Protein AF-0000000087669293 (afdb_homodimer)

pLDDT: mean 83.24, std 16.97, range [20.28, 98.62]

Secondary structure (DSSP, 8-state):
-------S--HHHHHHHHHHHHHT-HHHHHHHHTS-HHHHHHHHHHHHHHHTS--EEEETTEEEE-HHHHHHHHHHHHHHHHHHTTSS----S---EEEEEEE-HHHIIIIIHHHHHHHHTTTEEEEEEE--S---GGGS-SEEEEEES-PPTTEEEEE----EE-EEE-HHHHHHHTT--SHHHHTTSPBEE-S--HHHHHHHGGGT------TT-EE-SSHHHHHHHHHTTS-BEE--TTTTHHHHHTTSSEES----EE-SSEEEEEEESSPPPHHHHHHHHHHHHHTT--HHHHHHHHSPP----/-------S--HHHHHHHHHHHHHT-HHHHHHHHTS-HHHHHHHHHHHHHHHTS--EEEETTEEEE-HHHHHHHHHHHHHHHHHHTTSS----S---EEEEEEE-HHHIIIIIHHHHHHHHTTTEEEEEEE--S---GGGS-SEEEEEES-PPTTEEEEE----EE-EEE-HHHHHHHTT--SHHHHTTSPBEE-S--HHHHHHHGGGT------TT-EE-SSHHHHHHHHHTTS-BEE--TTTTHHHHHTTSSEES----EE-SSEEEEEEESSPPPHHHHHHHHHHHHHTT--HHHHHHHHSPP----

InterPro domains:
  IPR000847 LysR, HTH, N-terminal domain [PF00126] (11-69)
  IPR000847 LysR, HTH, N-terminal domain [PR00039] (26-37)
  IPR000847 LysR, HTH, N-terminal domain [PR00039] (37-47)
  IPR000847 LysR, HTH, N-terminal domain [PR00039] (47-58)
  IPR000847 LysR, HTH, N-terminal domain [PS50931] (9-66)
  IPR005119 LysR, substrate-binding [PF03466] (96-290)
  IPR036388 Winged helix-like DNA-binding domain superfamily [G3DSA:1.10.10.10] (10-96)
  IPR036390 Winged helix DNA-binding domain superfamily [SSF46785] (7-117)
  IPR058163 LysR-type transcriptional regulator, proteobacterial-type [PTHR30537] (7-293)

Foldseek 3Di:
DPPPPVVDQPLVLLQLLLQLAVVQALCRSCVVVVHHSVVSVVSQVSRCVVVVHHQWDDDPPGIYGDPVNVVVSVVSVVVVVVVVCVPPDVPPPQDADEAEEEEAPLCCPQPCVVCVCVLSDRRYDYHYDHDADDDPVVPVHFKYKYKFADDDPQKDKDFLDFWWKAKKAFPVVLVVLDLPRAPVSQVVWAEEDEPDCVQVQQVNPVVPDGDDHDPLHDYHNGVVVSLVCRLVGSGMYMDTPPSNVVCPVVRSMHGNDPDIDTDPITMIMMGGLAAGDPNSLSSQLSVSVVSPDDPVVSCVRNDGHPPPD/DPPPPVVDQPLVLLQLLLQLAVVQALCRSCVVVVHHSVVSVVSQVSRCVVVVHHQWDDDPPGIYGDPVNVVVSVVSVVVVVVVVCVPPDVPPPQDADEAEEEEAPLCVVQPCVVCVCVLSDRRYDYHYDHDADDDPVPPVHFKYKYKFADDDPQKDKDFLDFWWKAKKAFPVVLVVLDLPQAPVSQVVWAEEDEPDCVQVQQVNPVVPDGDDHDPLHDYHHGVVVSLVCRLVGSGMYMDTPPSNVVCPVVRSMHGNDPDIDTDPITMIMMGGLAAGDPSSLSSQLSVSVVSPDDPVVSCVNNDGHPPPD

Nearest PDB structures (foldseek):
  3t1b-assembly1_C  TM=5.865E-01  e=5.920E-19  Vibrio cholerae
  3t1b-assembly1_B  TM=5.679E-01  e=1.229E-18  Vibrio cholerae
  5fhk-assembly1_A  TM=7.353E-01  e=2.171E-11  Vibrio vulnificus
  5x0n-assembly2_C  TM=7.498E-01  e=5.413E-11  Vibrio vulnificus
  5x0n-assembly3_E  TM=7.055E-01  e=5.093E-11  Vibrio vulnificus

Organism: NCBI:txid484088

Solvent-accessible surface area (backbone atoms only — not comparable to full-atom values): 33803 Å² total; per-residue (Å²): 130,80,75,78,76,68,86,60,71,65,64,83,21,44,59,48,39,44,38,19,61,73,63,30,15,48,60,56,24,9,64,74,68,73,45,50,44,68,53,36,52,49,30,41,49,49,44,23,59,73,70,71,43,67,36,61,40,85,49,99,84,39,38,44,66,27,76,62,18,49,57,47,41,56,51,43,49,51,50,47,39,61,57,61,52,55,70,64,71,73,62,78,65,78,72,44,42,77,32,34,36,34,27,32,61,31,55,41,67,46,51,42,46,75,44,39,69,72,54,28,56,81,53,36,37,76,44,72,42,76,42,80,66,81,74,64,60,79,74,70,45,53,33,32,44,46,76,42,76,66,92,53,87,78,41,43,72,43,78,53,55,85,32,61,22,27,43,29,20,8,55,70,53,39,61,72,48,59,87,52,50,49,64,72,60,53,64,75,44,31,44,38,34,36,81,58,60,61,56,57,30,62,63,31,38,87,78,72,38,82,71,66,79,52,90,73,36,47,69,34,79,40,55,51,54,36,51,49,38,19,51,54,53,67,23,34,30,66,35,44,47,69,52,39,44,62,45,42,76,72,56,45,26,40,73,52,38,88,63,66,36,73,49,85,55,32,44,25,47,33,30,59,42,61,66,65,55,68,65,45,38,53,41,50,46,46,49,39,46,76,57,67,50,53,69,68,63,44,51,62,68,60,46,63,44,82,64,85,116,132,81,74,78,76,70,85,58,72,66,66,83,22,45,58,48,39,43,40,19,60,73,64,30,16,49,59,56,25,9,62,74,67,72,47,49,45,68,53,37,52,48,31,40,49,49,45,22,59,72,68,70,44,66,36,62,40,84,48,97,84,40,38,42,67,28,75,61,20,48,55,48,42,57,50,43,49,50,51,47,38,61,56,61,51,56,71,64,71,73,63,76,64,80,70,44,42,78,31,33,36,36,27,32,60,30,55,41,66,47,51,42,48,76,43,38,69,72,52,28,57,81,54,37,37,76,43,71,43,76,42,80,68,78,73,65,62,80,76,73,44,54,33,32,43,47,75,41,76,67,90,53,85,77,40,44,72,43,76,53,54,85,32,61,22,28,42,28,21,7,55,73,54,40,60,72,48,57,88,52,49,47,63,71,59,53,62,75,44,30,45,37,33,36,81,58,62,60,55,55,30,59,64,31,38,85,78,72,37,81,71,65,81,50,90,74,35,46,68,34,80,39,55,50,54,36,52,47,38,19,51,53,52,68,22,33,30,67,37,46,46,70,51,38,43,62,46,42,74,71,57,45,26,39,74,51,37,88,63,67,36,74,49,85,56,32,44,23,48,32,30,59,43,63,64,65,56,68,62,44,38,52,40,48,45,47,47,41,44,76,58,67,50,52,69,68,61,44,50,63,68,59,44,64,44,81,64,84,119

Sequence (618 aa):
MVHSSTTLPPLDTLEAFARAARLGSFSAAAEESGITHGAVSRQVSRLERWMGVRLFEREARGVSLTPEGMRFFARAEEALALLGNSGERWSPRRSKSVVRLSVTPSVASLWLFQRLPKLEGLDVHLELVLEHRLADFGEGTDLAIRCGKGPWAGVRGLQLWREKSFPIASPALAIRLGQRSDAQSLLELPILHDSNIEGWRRWLSPEGLDYVPRGQDRRFEDYNIVIDACVQGLGIALARPPLSDAALEAGRLVAVSDRTVDYHVAFHLIRPDEALRAPASEFARRFLAEAGHDEAAIAAFVAPGRGKGMVHSSTTLPPLDTLEAFARAARLGSFSAAAEESGITHGAVSRQVSRLERWMGVRLFEREARGVSLTPEGMRFFARAEEALALLGNSGERWSPRRSKSVVRLSVTPSVASLWLFQRLPKLEGLDVHLELVLEHRLADFGEGTDLAIRCGKGPWAGVRGLQLWREKSFPIASPALAIRLGQRSDAQSLLELPILHDSNIEGWRRWLSPEGLDYVPRGQDRRFEDYNIVIDACVQGLGIALARPPLSDAALEAGRLVAVSDRTVDYHVAFHLIRPDEALRAPASEFARRFLAEAGHDEAAIAAFVAPGRGKG

Radius of gyration: 25.44 Å; Cα contacts (8 Å, |Δi|>4): 1001; chains: 2; bounding box: 62×71×77 Å

Structure (mmCIF, N/CA/C/O backbone):
data_AF-0000000087669293-model_v1
#
loop_
_entity.id
_entity.type
_entity.pdbx_description
1 polymer 'HTH-type transcriptional regulator TtuA'
#
loop_
_atom_site.group_PDB
_atom_site.id
_atom_site.type_symbol
_atom_site.label_atom_id
_atom_site.label_alt_id
_atom_site.label_comp_id
_atom_site.label_asym_id
_atom_site.label_entity_id
_atom_site.label_seq_id
_atom_site.pdbx_PDB_ins_code
_atom_site.Cartn_x
_atom_site.Cartn_y
_atom_site.Cartn_z
_atom_site.occupancy
_atom_site.B_iso_or_equiv
_atom_site.auth_seq_id
_atom_site.auth_comp_id
_atom_site.auth_asym_id
_atom_site.auth_atom_id
_atom_site.pdbx_PDB_model_num
ATOM 1 N N . MET A 1 1 ? -6.777 -5.504 -48.469 1 20.28 1 MET A N 1
ATOM 2 C CA . MET A 1 1 ? -5.523 -5.219 -47.781 1 20.28 1 MET A CA 1
ATOM 3 C C . MET A 1 1 ? -5.652 -5.5 -46.281 1 20.28 1 MET A C 1
ATOM 5 O O . MET A 1 1 ? -6.523 -4.945 -45.625 1 20.28 1 MET A O 1
ATOM 9 N N . VAL A 1 2 ? -5.398 -6.715 -45.781 1 24.52 2 VAL A N 1
ATOM 10 C CA . VAL A 1 2 ? -5.672 -7.293 -44.469 1 24.52 2 VAL A CA 1
ATOM 11 C C . VAL A 1 2 ? -4.941 -6.5 -43.375 1 24.52 2 VAL A C 1
ATOM 13 O O . VAL A 1 2 ? -3.732 -6.266 -43.469 1 24.52 2 VAL A O 1
ATOM 16 N N . HIS A 1 3 ? -5.488 -5.359 -42.938 1 28.92 3 HIS A N 1
ATOM 17 C CA . HIS A 1 3 ? -4.906 -4.598 -41.844 1 28.92 3 HIS A CA 1
ATOM 18 C C . HIS A 1 3 ? -4.332 -5.52 -40.781 1 28.92 3 HIS A C 1
ATOM 20 O O . HIS A 1 3 ? -5.047 -6.359 -40.219 1 28.92 3 HIS A O 1
ATOM 26 N N . SER A 1 4 ? -3.229 -6.129 -41.062 1 29.5 4 SER A N 1
ATOM 27 C CA . SER A 1 4 ? -2.568 -7.047 -40.125 1 29.5 4 SER A CA 1
ATOM 28 C C . SER A 1 4 ? -2.666 -6.551 -38.688 1 29.5 4 SER A C 1
ATOM 30 O O . SER A 1 4 ? -2.189 -5.461 -38.375 1 29.5 4 SER A O 1
ATOM 32 N N . SER A 1 5 ? -3.766 -6.543 -37.969 1 36.84 5 SER A N 1
ATOM 33 C CA . SER A 1 5 ? -4.215 -6.305 -36.594 1 36.84 5 SER A CA 1
ATOM 34 C C . SER A 1 5 ? -3.176 -6.773 -35.594 1 36.84 5 SER A C 1
ATOM 36 O O . SER A 1 5 ? -3.264 -7.891 -35.062 1 36.84 5 SER A O 1
ATOM 38 N N . THR A 1 6 ? -1.897 -6.684 -35.812 1 40.03 6 THR A N 1
ATOM 39 C CA . THR A 1 6 ? -0.83 -7.25 -34.969 1 40.03 6 THR A CA 1
ATOM 40 C C . THR A 1 6 ? -0.945 -6.777 -33.531 1 40.03 6 THR A C 1
ATOM 42 O O . THR A 1 6 ? -0.865 -5.578 -33.25 1 40.03 6 THR A O 1
ATOM 45 N N . THR A 1 7 ? -1.713 -7.41 -32.719 1 51.97 7 THR A N 1
ATOM 46 C CA . THR A 1 7 ? -2.086 -7.305 -31.312 1 51.97 7 THR A CA 1
ATOM 47 C C . THR A 1 7 ? -0.847 -7.191 -30.438 1 51.97 7 THR A C 1
ATOM 49 O O . THR A 1 7 ? -0.945 -6.828 -29.266 1 51.97 7 THR A O 1
ATOM 52 N N . LEU A 1 8 ? 0.207 -7.625 -30.891 1 55.19 8 LEU A N 1
ATOM 53 C CA . LEU A 1 8 ? 1.423 -7.547 -30.094 1 55.19 8 LEU A CA 1
ATOM 54 C C . LEU A 1 8 ? 2.232 -6.305 -30.453 1 55.19 8 LEU A C 1
ATOM 56 O O . LEU A 1 8 ? 2.262 -5.895 -31.609 1 55.19 8 LEU A O 1
ATOM 60 N N . PRO A 1 9 ? 2.713 -5.629 -29.5 1 60.47 9 PRO A N 1
ATOM 61 C CA . PRO A 1 9 ? 3.662 -4.566 -29.844 1 60.47 9 PRO A CA 1
ATOM 62 C C . PRO A 1 9 ? 4.852 -5.078 -30.656 1 60.47 9 PRO A C 1
ATOM 64 O O . PRO A 1 9 ? 5.145 -6.273 -30.641 1 60.47 9 PRO A O 1
ATOM 67 N N . PRO A 1 10 ? 5.289 -4.266 -31.547 1 58.75 10 PRO A N 1
ATOM 68 C CA . PRO A 1 10 ? 6.52 -4.691 -32.219 1 58.75 10 PRO A CA 1
ATOM 69 C C . PRO A 1 10 ? 7.598 -5.145 -31.234 1 58.75 10 PRO A C 1
ATOM 71 O O . PRO A 1 10 ? 8.164 -4.32 -30.516 1 58.75 10 PRO A O 1
ATOM 74 N N . LEU A 1 11 ? 7.766 -6.387 -31.078 1 60.47 11 LEU A N 1
ATOM 75 C CA . LEU A 1 11 ? 8.562 -7.031 -30.047 1 60.47 11 LEU A CA 1
ATOM 76 C C . LEU A 1 11 ? 10.016 -6.562 -30.094 1 60.47 11 LEU A C 1
ATOM 78 O O . LEU A 1 11 ? 10.695 -6.523 -29.078 1 60.47 11 LEU A O 1
ATOM 82 N N . ASP A 1 12 ? 10.43 -6.254 -31.312 1 61.94 12 ASP A N 1
ATOM 83 C CA . ASP A 1 12 ? 11.805 -5.805 -31.516 1 61.94 12 ASP A CA 1
ATOM 84 C C . ASP A 1 12 ? 12.039 -4.445 -30.859 1 61.94 12 ASP A C 1
ATOM 86 O O . ASP A 1 12 ? 13.188 -4.066 -30.609 1 61.94 12 ASP A O 1
ATOM 90 N N . THR A 1 13 ? 10.891 -3.846 -30.547 1 74.88 13 THR A N 1
ATOM 91 C CA . THR A 1 13 ? 11.016 -2.508 -29.969 1 74.88 13 THR A CA 1
ATOM 92 C C . THR A 1 13 ? 11.031 -2.568 -28.453 1 74.88 13 THR A C 1
ATOM 94 O O . THR A 1 13 ? 11.469 -1.623 -27.781 1 74.88 13 THR A O 1
ATOM 97 N N . LEU A 1 14 ? 10.633 -3.695 -27.953 1 74.5 14 LEU A N 1
ATOM 98 C CA . LEU A 1 14 ? 10.414 -3.801 -26.516 1 74.5 14 LEU A CA 1
ATOM 99 C C . LEU A 1 14 ? 11.734 -3.736 -25.766 1 74.5 14 LEU A C 1
ATOM 101 O O . LEU A 1 14 ? 11.828 -3.094 -24.719 1 74.5 14 LEU A O 1
ATOM 105 N N . GLU A 1 15 ? 12.672 -4.406 -26.344 1 75.25 15 GLU A N 1
ATOM 106 C CA . GLU A 1 15 ? 13.984 -4.426 -25.703 1 75.25 15 GLU A CA 1
ATOM 107 C C . GLU A 1 15 ? 14.609 -3.033 -25.688 1 75.25 15 GLU A C 1
ATOM 109 O O . GLU A 1 15 ? 15.156 -2.605 -24.656 1 75.25 15 GLU A O 1
ATOM 114 N N . ALA A 1 16 ? 14.57 -2.377 -26.828 1 79.69 16 ALA A N 1
ATOM 115 C CA . ALA A 1 16 ? 15.133 -1.031 -26.938 1 79.69 16 ALA A CA 1
ATOM 116 C C . ALA A 1 16 ? 14.43 -0.072 -25.984 1 79.69 16 ALA A C 1
ATOM 118 O O . ALA A 1 16 ? 15.086 0.742 -25.312 1 79.69 16 ALA A O 1
ATOM 119 N N . PHE A 1 17 ? 13.148 -0.239 -25.922 1 85.31 17 PHE A N 1
ATOM 120 C CA . PHE A 1 17 ? 12.344 0.57 -25 1 85.31 17 PHE A CA 1
ATOM 121 C C . PHE A 1 17 ? 12.758 0.323 -23.562 1 85.31 17 PHE A C 1
ATOM 123 O O . PHE A 1 17 ? 13.023 1.269 -22.812 1 85.31 17 PHE A O 1
ATOM 130 N N . ALA A 1 18 ? 12.797 -0.911 -23.297 1 80.19 18 ALA A N 1
ATOM 131 C CA . ALA A 1 18 ? 13.102 -1.276 -21.906 1 80.19 18 ALA A CA 1
ATOM 132 C C . ALA A 1 18 ? 14.484 -0.79 -21.5 1 80.19 18 ALA A C 1
ATOM 134 O O . ALA A 1 18 ? 14.68 -0.298 -20.391 1 80.19 18 ALA A O 1
ATOM 135 N N . ARG A 1 19 ? 15.422 -0.894 -22.359 1 79.56 19 ARG A N 1
ATOM 136 C CA . ARG A 1 19 ? 16.781 -0.451 -22.094 1 79.56 19 ARG A CA 1
ATOM 137 C C . ARG A 1 19 ? 16.859 1.066 -21.953 1 79.56 19 ARG A C 1
ATOM 139 O O . ARG A 1 19 ? 17.516 1.586 -21.062 1 79.56 19 ARG A O 1
ATOM 146 N N . ALA A 1 20 ? 16.188 1.721 -22.812 1 85.19 20 ALA A N 1
ATOM 147 C CA . ALA A 1 20 ? 16.156 3.18 -22.75 1 85.19 20 ALA A CA 1
ATOM 148 C C . ALA A 1 20 ? 15.5 3.662 -21.453 1 85.19 20 ALA A C 1
ATOM 150 O O . ALA A 1 20 ? 15.953 4.637 -20.844 1 85.19 20 ALA A O 1
ATOM 151 N N . ALA A 1 21 ? 14.484 2.971 -21.141 1 83.25 21 ALA A N 1
ATOM 152 C CA . ALA A 1 21 ? 13.758 3.309 -19.922 1 83.25 21 ALA A CA 1
ATOM 153 C C . ALA A 1 21 ? 14.641 3.123 -18.688 1 83.25 21 ALA A C 1
ATOM 155 O O . ALA A 1 21 ? 14.656 3.969 -17.797 1 83.25 21 ALA A O 1
ATOM 156 N N . ARG A 1 22 ? 15.344 2.033 -18.734 1 76.88 22 ARG A N 1
ATOM 157 C CA . ARG A 1 22 ? 16.219 1.687 -17.609 1 76.88 22 ARG A CA 1
ATOM 158 C C . ARG A 1 22 ? 17.375 2.674 -17.5 1 76.88 22 ARG A C 1
ATOM 160 O O . ARG A 1 22 ? 17.734 3.09 -16.406 1 76.88 22 ARG A O 1
ATOM 167 N N . LEU A 1 23 ? 17.938 3.057 -18.625 1 76.62 23 LEU A N 1
ATOM 168 C CA . LEU A 1 23 ? 19.156 3.844 -18.672 1 76.62 23 LEU A CA 1
ATOM 169 C C . LEU A 1 23 ? 18.844 5.336 -18.688 1 76.62 23 LEU A C 1
ATOM 171 O O . LEU A 1 23 ? 19.719 6.16 -18.438 1 76.62 23 LEU A O 1
ATOM 175 N N . GLY A 1 24 ? 17.516 5.562 -18.922 1 80.62 24 GLY A N 1
ATOM 176 C CA . GLY A 1 24 ? 17.094 6.953 -19.016 1 80.62 24 GLY A CA 1
ATOM 177 C C . GLY A 1 24 ? 17.75 7.703 -20.156 1 80.62 24 GLY A C 1
ATOM 178 O O . GLY A 1 24 ? 17.906 8.922 -20.094 1 80.62 24 GLY A O 1
ATOM 179 N N . SER A 1 25 ? 18.266 7.02 -21.078 1 85.88 25 SER A N 1
ATOM 180 C CA . SER A 1 25 ? 19 7.609 -22.203 1 85.88 25 SER A CA 1
ATOM 181 C C . SER A 1 25 ? 18.906 6.734 -23.453 1 85.88 25 SER A C 1
ATOM 183 O O . SER A 1 25 ? 19.156 5.527 -23.375 1 85.88 25 SER A O 1
ATOM 185 N N . PHE A 1 26 ? 18.625 7.371 -24.625 1 87.38 26 PHE A N 1
ATOM 186 C CA . PHE A 1 26 ? 18.594 6.641 -25.891 1 87.38 26 PHE A CA 1
ATOM 187 C C . PHE A 1 26 ? 20 6.312 -26.359 1 87.38 26 PHE A C 1
ATOM 189 O O . PHE A 1 26 ? 20.25 5.234 -26.922 1 87.38 26 PHE A O 1
ATOM 196 N N . SER A 1 27 ? 20.875 7.262 -26.016 1 86.75 27 SER A N 1
ATOM 197 C CA . SER A 1 27 ? 22.266 7.027 -26.422 1 86.75 27 SER A CA 1
ATOM 198 C C . SER A 1 27 ? 22.875 5.863 -25.641 1 86.75 27 SER A C 1
ATOM 200 O O . SER A 1 27 ? 23.547 5.008 -26.219 1 86.75 27 SER A O 1
ATOM 202 N N . ALA A 1 28 ? 22.594 5.879 -24.438 1 84.5 28 ALA A N 1
ATOM 203 C CA . ALA A 1 28 ? 23.094 4.793 -23.594 1 84.5 28 ALA A CA 1
ATOM 204 C C . ALA A 1 28 ? 22.469 3.461 -23.984 1 84.5 28 ALA A C 1
ATOM 206 O O . ALA A 1 28 ? 23.141 2.428 -24 1 84.5 28 ALA A O 1
ATOM 207 N N . ALA A 1 29 ? 21.25 3.5 -24.25 1 84.44 29 ALA A N 1
ATOM 208 C CA . ALA A 1 29 ? 20.562 2.297 -24.688 1 84.44 29 ALA A CA 1
ATOM 209 C C . ALA A 1 29 ? 21.141 1.779 -26 1 84.44 29 ALA A C 1
ATOM 211 O O . ALA A 1 29 ? 21.281 0.568 -26.188 1 84.44 29 ALA A O 1
ATOM 212 N N . ALA A 1 30 ? 21.453 2.633 -26.844 1 84.69 30 ALA A N 1
ATOM 213 C CA . ALA A 1 30 ? 22.062 2.281 -28.125 1 84.69 30 ALA A CA 1
ATOM 214 C C . ALA A 1 30 ? 23.406 1.592 -27.922 1 84.69 30 ALA A C 1
ATOM 216 O O . ALA A 1 30 ? 23.672 0.556 -28.531 1 84.69 30 ALA A O 1
ATOM 217 N N . GLU A 1 31 ? 24.125 2.145 -27.078 1 81.69 31 GLU A N 1
ATOM 218 C CA . GLU A 1 31 ? 25.438 1.596 -26.781 1 81.69 31 GLU A CA 1
ATOM 219 C C . GLU A 1 31 ? 25.344 0.186 -26.203 1 81.69 31 GLU A C 1
ATOM 221 O O . GLU A 1 31 ? 26.062 -0.719 -26.625 1 81.69 31 GLU A O 1
ATOM 226 N N . GLU A 1 32 ? 24.406 0.005 -25.359 1 78.5 32 GLU A N 1
ATOM 227 C CA . GLU A 1 32 ? 24.25 -1.288 -24.703 1 78.5 32 GLU A CA 1
ATOM 228 C C . GLU A 1 32 ? 23.656 -2.326 -25.656 1 78.5 32 GLU A C 1
ATOM 230 O O . GLU A 1 32 ? 23.969 -3.516 -25.547 1 78.5 32 GLU A O 1
ATOM 235 N N . SER A 1 33 ? 22.875 -1.879 -26.531 1 71.19 33 SER A N 1
ATOM 236 C CA . SER A 1 33 ? 22.188 -2.789 -27.438 1 71.19 33 SER A CA 1
ATOM 237 C C . SER A 1 33 ? 23.016 -3.043 -28.688 1 71.19 33 SER A C 1
ATOM 239 O O . SER A 1 33 ? 22.641 -3.887 -29.516 1 71.19 33 SER A O 1
ATOM 241 N N . GLY A 1 34 ? 24.047 -2.25 -28.859 1 75.5 34 GLY A N 1
ATOM 242 C CA . GLY A 1 34 ? 24.844 -2.398 -30.062 1 75.5 34 GLY A CA 1
ATOM 243 C C . GLY A 1 34 ? 24.156 -1.873 -31.297 1 75.5 34 GLY A C 1
ATOM 244 O O . GLY A 1 34 ? 24.344 -2.408 -32.406 1 75.5 34 GLY A O 1
ATOM 245 N N . ILE A 1 35 ? 23.266 -1.037 -31.125 1 78.12 35 ILE A N 1
ATOM 246 C CA . ILE A 1 35 ? 22.578 -0.415 -32.25 1 78.12 35 ILE A CA 1
ATOM 247 C C . ILE A 1 35 ? 22.766 1.1 -32.188 1 78.12 35 ILE A C 1
ATOM 249 O O . ILE A 1 35 ? 23.375 1.624 -31.266 1 78.12 35 ILE A O 1
ATOM 253 N N . THR A 1 36 ? 22.469 1.804 -33.25 1 80.69 36 THR A N 1
ATOM 254 C CA . THR A 1 36 ? 22.672 3.248 -33.312 1 80.69 36 THR A CA 1
ATOM 255 C C . THR A 1 36 ? 21.594 3.975 -32.5 1 80.69 36 THR A C 1
ATOM 257 O O . THR A 1 36 ? 20.516 3.432 -32.281 1 80.69 36 THR A O 1
ATOM 260 N N . HIS A 1 37 ? 21.969 5.102 -32.094 1 85.56 37 HIS A N 1
ATOM 261 C CA . HIS A 1 37 ? 21.016 5.98 -31.422 1 85.56 37 HIS A CA 1
ATOM 262 C C . HIS A 1 37 ? 19.766 6.172 -32.281 1 85.56 37 HIS A C 1
ATOM 264 O O . HIS A 1 37 ? 18.641 6.16 -31.766 1 85.56 37 HIS A O 1
ATOM 270 N N . GLY A 1 38 ? 20 6.43 -33.531 1 86.69 38 GLY A N 1
ATOM 271 C CA . GLY A 1 38 ? 18.891 6.574 -34.469 1 86.69 38 GLY A CA 1
ATOM 272 C C . GLY A 1 38 ? 17.953 5.371 -34.469 1 86.69 38 GLY A C 1
ATOM 273 O O . GLY A 1 38 ? 16.734 5.523 -34.531 1 86.69 38 GLY A O 1
ATOM 274 N N . ALA A 1 39 ? 18.531 4.238 -34.406 1 80.12 39 ALA A N 1
ATOM 275 C CA . ALA A 1 39 ? 17.766 3.004 -34.406 1 80.12 39 ALA A CA 1
ATOM 276 C C . ALA A 1 39 ? 16.906 2.902 -33.156 1 80.12 39 ALA A C 1
ATOM 278 O O . ALA A 1 39 ? 15.734 2.529 -33.219 1 80.12 39 ALA A O 1
ATOM 279 N N . VAL A 1 40 ? 17.516 3.174 -32 1 86.44 40 VAL A N 1
ATOM 280 C CA . VAL A 1 40 ? 16.766 3.162 -30.734 1 86.44 40 VAL A CA 1
ATOM 281 C C . VAL A 1 40 ? 15.609 4.156 -30.812 1 86.44 40 VAL A C 1
ATOM 283 O O . VAL A 1 40 ? 14.484 3.836 -30.438 1 86.44 40 VAL A O 1
ATOM 286 N N . SER A 1 41 ? 15.906 5.348 -31.328 1 86.5 41 SER A N 1
ATOM 287 C CA . SER A 1 41 ? 14.898 6.395 -31.453 1 86.5 41 SER A CA 1
ATOM 288 C C . SER A 1 41 ? 13.75 5.953 -32.344 1 86.5 41 SER A C 1
ATOM 290 O O . SER A 1 41 ? 12.578 6.152 -32.031 1 86.5 41 SER A O 1
ATOM 292 N N . ARG A 1 42 ? 14.078 5.332 -33.375 1 83.56 42 ARG A N 1
ATOM 293 C CA . ARG A 1 42 ? 13.07 4.848 -34.344 1 83.56 42 ARG A CA 1
ATOM 294 C C . ARG A 1 42 ? 12.227 3.744 -33.688 1 83.56 42 ARG A C 1
ATOM 296 O O . ARG A 1 42 ? 11.008 3.711 -33.875 1 83.56 42 ARG A O 1
ATOM 303 N N . GLN A 1 43 ? 12.867 2.85 -33.031 1 83.25 43 GLN A N 1
ATOM 304 C CA . GLN A 1 43 ? 12.164 1.751 -32.375 1 83.25 43 GLN A CA 1
ATOM 305 C C . GLN A 1 43 ? 11.188 2.27 -31.312 1 83.25 43 GLN A C 1
ATOM 307 O O . GLN A 1 43 ? 10.047 1.823 -31.25 1 83.25 43 GLN A O 1
ATOM 312 N N . VAL A 1 44 ? 11.672 3.191 -30.531 1 86.81 44 VAL A N 1
ATOM 313 C CA . VAL A 1 44 ? 10.828 3.779 -29.5 1 86.81 44 VAL A CA 1
ATOM 314 C C . VAL A 1 44 ? 9.656 4.52 -30.141 1 86.81 44 VAL A C 1
ATOM 316 O O . VAL A 1 44 ? 8.516 4.402 -29.688 1 86.81 44 VAL A O 1
ATOM 319 N N . SER A 1 45 ? 9.977 5.27 -31.188 1 85.75 45 SER A N 1
ATOM 320 C CA . SER A 1 45 ? 8.938 5.988 -31.922 1 85.75 45 SER A CA 1
ATOM 321 C C . SER A 1 45 ? 7.902 5.027 -32.5 1 85.75 45 SER A C 1
ATOM 323 O O . SER A 1 45 ? 6.703 5.309 -32.469 1 85.75 45 SER A O 1
ATOM 325 N N . ARG A 1 46 ? 8.375 3.971 -33.031 1 79.62 46 ARG A N 1
ATOM 326 C CA . ARG A 1 46 ? 7.488 2.943 -33.562 1 79.62 46 ARG A CA 1
ATOM 327 C C . ARG A 1 46 ? 6.582 2.383 -32.469 1 79.62 46 ARG A C 1
ATOM 329 O O . ARG A 1 46 ? 5.387 2.184 -32.688 1 79.62 46 ARG A O 1
ATOM 336 N N . LEU A 1 47 ? 7.164 2.076 -31.359 1 80.19 47 LEU A N 1
ATOM 337 C CA . LEU A 1 47 ? 6.398 1.562 -30.234 1 80.19 47 LEU A CA 1
ATOM 338 C C . LEU A 1 47 ? 5.363 2.58 -29.766 1 80.19 47 LEU A C 1
ATOM 340 O O . LEU A 1 47 ? 4.215 2.225 -29.5 1 80.19 47 LEU A O 1
ATOM 344 N N . GLU A 1 48 ? 5.777 3.828 -29.625 1 83.94 48 GLU A N 1
ATOM 345 C CA . GLU A 1 48 ? 4.875 4.898 -29.203 1 83.94 48 GLU A CA 1
ATOM 346 C C . GLU A 1 48 ? 3.734 5.078 -30.203 1 83.94 48 GLU A C 1
ATOM 348 O O . GLU A 1 48 ? 2.588 5.293 -29.812 1 83.94 48 GLU A O 1
ATOM 353 N N . ARG A 1 49 ? 4.059 4.977 -31.484 1 76.81 49 ARG A N 1
ATOM 354 C CA . ARG A 1 49 ? 3.039 5.051 -32.531 1 76.81 49 ARG A CA 1
ATOM 355 C C . ARG A 1 49 ? 2.057 3.891 -32.406 1 76.81 49 ARG A C 1
ATOM 357 O O . ARG A 1 49 ? 0.847 4.078 -32.562 1 76.81 49 ARG A O 1
ATOM 364 N N . TRP A 1 50 ? 2.646 2.744 -32.25 1 72.69 50 TRP A N 1
ATOM 365 C CA . TRP A 1 50 ? 1.81 1.562 -32.094 1 72.69 50 TRP A CA 1
ATOM 366 C C . TRP A 1 50 ? 0.891 1.709 -30.875 1 72.69 50 TRP A C 1
ATOM 368 O O . TRP A 1 50 ? -0.285 1.342 -30.938 1 72.69 50 TRP A O 1
ATOM 378 N N . MET A 1 51 ? 1.437 2.232 -29.781 1 72.56 51 MET A N 1
ATOM 379 C CA . MET A 1 51 ? 0.703 2.395 -28.531 1 72.56 51 MET A CA 1
ATOM 380 C C . MET A 1 51 ? -0.234 3.596 -28.609 1 72.56 51 MET A C 1
ATOM 382 O O . MET A 1 51 ? -1.2 3.682 -27.844 1 72.56 51 MET A O 1
ATOM 386 N N . GLY A 1 52 ? 0.062 4.453 -29.5 1 75.06 52 GLY A N 1
ATOM 387 C CA . GLY A 1 52 ? -0.726 5.664 -29.656 1 75.06 52 GLY A CA 1
ATOM 388 C C . GLY A 1 52 ? -0.442 6.699 -28.578 1 75.06 52 GLY A C 1
ATOM 389 O O . GLY A 1 52 ? -1.22 7.641 -28.406 1 75.06 52 GLY A O 1
ATOM 390 N N . VAL A 1 53 ? 0.513 6.418 -27.703 1 78.19 53 VAL A N 1
ATOM 391 C CA . VAL A 1 53 ? 0.896 7.344 -26.641 1 78.19 53 VAL A CA 1
ATOM 392 C C . VAL A 1 53 ? 2.416 7.488 -26.609 1 78.19 53 VAL A C 1
ATOM 394 O O . VAL A 1 53 ? 3.141 6.613 -27.094 1 78.19 53 VAL A O 1
ATOM 397 N N . ARG A 1 54 ? 2.807 8.609 -26.062 1 83.06 54 ARG A N 1
ATOM 398 C CA . ARG A 1 54 ? 4.23 8.773 -25.797 1 83.06 54 ARG A CA 1
ATOM 399 C C . ARG A 1 54 ? 4.645 8.023 -24.531 1 83.06 54 ARG A C 1
ATOM 401 O O . ARG A 1 54 ? 3.916 8.023 -23.531 1 83.06 54 ARG A O 1
ATOM 408 N N . LEU A 1 55 ? 5.766 7.344 -24.688 1 84.25 55 LEU A N 1
ATOM 409 C CA . LEU A 1 55 ? 6.273 6.562 -23.562 1 84.25 55 LEU A CA 1
ATOM 410 C C . LEU A 1 55 ? 7.406 7.297 -22.859 1 84.25 55 LEU A C 1
ATOM 412 O O . LEU A 1 55 ? 7.703 7.012 -21.688 1 84.25 55 LEU A O 1
ATOM 416 N N . PHE A 1 56 ? 8.039 8.188 -23.641 1 86.56 56 PHE A N 1
ATOM 417 C CA . PHE A 1 56 ? 9.148 8.953 -23.078 1 86.56 56 PHE A CA 1
ATOM 418 C C . PHE A 1 56 ? 8.883 10.445 -23.203 1 86.56 56 PHE A C 1
ATOM 420 O O . PHE A 1 56 ? 8.195 10.883 -24.125 1 86.56 56 PHE A O 1
ATOM 427 N N . GLU A 1 57 ? 9.375 11.188 -22.219 1 81.38 57 GLU A N 1
ATOM 428 C CA . GLU A 1 57 ? 9.523 12.633 -22.312 1 81.38 57 GLU A CA 1
ATOM 429 C C . GLU A 1 57 ? 10.992 13.023 -22.453 1 81.38 57 GLU A C 1
ATOM 431 O O . GLU A 1 57 ? 11.859 12.469 -21.781 1 81.38 57 GLU A O 1
ATOM 436 N N . ARG A 1 58 ? 11.227 13.891 -23.516 1 75.19 58 ARG A N 1
ATOM 437 C CA . ARG A 1 58 ? 12.586 14.367 -23.734 1 75.19 58 ARG A CA 1
ATOM 438 C C . ARG A 1 58 ? 12.969 15.445 -22.734 1 75.19 58 ARG A C 1
ATOM 440 O O . ARG A 1 58 ? 12.148 16.312 -22.406 1 75.19 58 ARG A O 1
ATOM 447 N N . GLU A 1 59 ? 14.023 15.18 -22.125 1 69.56 59 GLU A N 1
ATOM 448 C CA . GLU A 1 59 ? 14.617 16.141 -21.203 1 69.56 59 GLU A CA 1
ATOM 449 C C . GLU A 1 59 ? 15.93 16.703 -21.75 1 69.56 59 GLU A C 1
ATOM 451 O O . GLU A 1 59 ? 16.406 16.25 -22.797 1 69.56 59 GLU A O 1
ATOM 456 N N . ALA A 1 60 ? 16.5 17.828 -21.078 1 64.44 60 ALA A N 1
ATOM 457 C CA . ALA A 1 60 ? 17.75 18.422 -21.531 1 64.44 60 ALA A CA 1
ATOM 458 C C . ALA A 1 60 ? 18.859 17.391 -21.594 1 64.44 60 ALA A C 1
ATOM 460 O O . ALA A 1 60 ? 19.672 17.391 -22.516 1 64.44 60 ALA A O 1
ATOM 461 N N . ARG A 1 61 ? 18.906 16.625 -20.594 1 67.38 61 ARG A N 1
ATOM 462 C CA . ARG A 1 61 ? 19.891 15.555 -20.578 1 67.38 61 ARG A CA 1
ATOM 463 C C . ARG A 1 61 ? 19.234 14.188 -20.469 1 67.38 61 ARG A C 1
ATOM 465 O O . ARG A 1 61 ? 18.938 13.734 -19.359 1 67.38 61 ARG A O 1
ATOM 472 N N . GLY A 1 62 ? 18.781 13.617 -21.609 1 78.06 62 GLY A N 1
ATOM 473 C CA . GLY A 1 62 ? 18.281 12.258 -21.656 1 78.06 62 GLY A CA 1
ATOM 474 C C . GLY A 1 62 ? 16.766 12.18 -21.766 1 78.06 62 GLY A C 1
ATOM 475 O O . GLY A 1 62 ? 16.141 13.094 -22.297 1 78.06 62 GLY A O 1
ATOM 476 N N . VAL A 1 63 ? 16.141 10.938 -21.453 1 82.56 63 VAL A N 1
ATOM 477 C CA . VAL A 1 63 ? 14.711 10.727 -21.562 1 82.56 63 VAL A CA 1
ATOM 478 C C . VAL A 1 63 ? 14.164 10.219 -20.234 1 82.56 63 VAL A C 1
ATOM 480 O O . VAL A 1 63 ? 14.891 9.602 -19.438 1 82.56 63 VAL A O 1
ATOM 483 N N . SER A 1 64 ? 12.984 10.633 -19.906 1 81.31 64 SER A N 1
ATOM 484 C CA . SER A 1 64 ? 12.25 10.078 -18.766 1 81.31 64 SER A CA 1
ATOM 485 C C . SER A 1 64 ? 10.922 9.477 -19.219 1 81.31 64 SER A C 1
ATOM 487 O O . SER A 1 64 ? 10.359 9.883 -20.234 1 81.31 64 SER A O 1
ATOM 489 N N . LEU A 1 65 ? 10.508 8.406 -18.453 1 80.5 65 LEU A N 1
ATOM 490 C CA . LEU A 1 65 ? 9.258 7.727 -18.797 1 80.5 65 LEU A CA 1
ATOM 491 C C . LEU A 1 65 ? 8.055 8.594 -18.469 1 80.5 65 LEU A C 1
ATOM 493 O O . LEU A 1 65 ? 8.039 9.273 -17.438 1 80.5 65 LEU A O 1
ATOM 497 N N . THR A 1 66 ? 7.059 8.617 -19.438 1 76.06 66 THR A N 1
ATOM 498 C CA . THR A 1 66 ? 5.723 9.117 -19.125 1 76.06 66 THR A CA 1
ATOM 499 C C . THR A 1 66 ? 5 8.164 -18.172 1 76.06 66 THR A C 1
ATOM 501 O O . THR A 1 66 ? 5.449 7.035 -17.969 1 76.06 66 THR A O 1
ATOM 504 N N . PRO A 1 67 ? 3.924 8.578 -17.562 1 65.12 67 PRO A N 1
ATOM 505 C CA . PRO A 1 67 ? 3.139 7.637 -16.75 1 65.12 67 PRO A CA 1
ATOM 506 C C . PRO A 1 67 ? 2.738 6.387 -17.531 1 65.12 67 PRO A C 1
ATOM 508 O O . PRO A 1 67 ? 2.793 5.273 -17 1 65.12 67 PRO A O 1
ATOM 511 N N . GLU A 1 68 ? 2.385 6.609 -18.734 1 70.31 68 GLU A N 1
ATOM 512 C CA . GLU A 1 68 ? 2.102 5.484 -19.625 1 70.31 68 GLU A CA 1
ATOM 513 C C . GLU A 1 68 ? 3.354 4.648 -19.875 1 70.31 68 GLU A C 1
ATOM 515 O O . GLU A 1 68 ? 3.285 3.418 -19.922 1 70.31 68 GLU A O 1
ATOM 520 N N . GLY A 1 69 ? 4.422 5.352 -20 1 78.12 69 GLY A N 1
ATOM 521 C CA . GLY A 1 69 ? 5.695 4.672 -20.188 1 78.12 69 GLY A CA 1
ATOM 522 C C . GLY A 1 69 ? 6.098 3.82 -19 1 78.12 69 GLY A C 1
ATOM 523 O O . GLY A 1 69 ? 6.59 2.703 -19.172 1 78.12 69 GLY A O 1
ATOM 524 N N . MET A 1 70 ? 5.828 4.305 -17.922 1 73.62 70 MET A N 1
ATOM 525 C CA . MET A 1 70 ? 6.156 3.568 -16.703 1 73.62 70 MET A CA 1
ATOM 526 C C . MET A 1 70 ? 5.324 2.297 -16.594 1 73.62 70 MET A C 1
ATOM 528 O O . MET A 1 70 ? 5.848 1.232 -16.266 1 73.62 70 MET A O 1
ATOM 532 N N . ARG A 1 71 ? 4.082 2.422 -16.859 1 66.75 71 ARG A N 1
ATOM 533 C CA . ARG A 1 71 ? 3.197 1.261 -16.844 1 66.75 71 ARG A CA 1
ATOM 534 C C . ARG A 1 71 ? 3.613 0.236 -17.891 1 66.75 71 ARG A C 1
ATOM 536 O O . ARG A 1 71 ? 3.658 -0.964 -17.609 1 66.75 71 ARG A O 1
ATOM 543 N N . PHE A 1 72 ? 3.92 0.756 -19.062 1 72.81 72 PHE A N 1
ATOM 544 C CA . PHE A 1 72 ? 4.324 -0.138 -20.141 1 72.81 72 PHE A CA 1
ATOM 545 C C . PHE A 1 72 ? 5.684 -0.763 -19.844 1 72.81 72 PHE A C 1
ATOM 547 O O . PHE A 1 72 ? 5.926 -1.922 -20.188 1 72.81 72 PHE A O 1
ATOM 554 N N . PHE A 1 73 ? 6.543 0.009 -19.266 1 77.12 73 PHE A N 1
ATOM 555 C CA . PHE A 1 73 ? 7.863 -0.503 -18.922 1 77.12 73 PHE A CA 1
ATOM 556 C C . PHE A 1 73 ? 7.758 -1.679 -17.969 1 77.12 73 PHE A C 1
ATOM 558 O O . PHE A 1 73 ? 8.422 -2.703 -18.156 1 77.12 73 PHE A O 1
ATOM 565 N N . ALA A 1 74 ? 6.938 -1.562 -17.016 1 65.75 74 ALA A N 1
ATOM 566 C CA . ALA A 1 74 ? 6.738 -2.662 -16.078 1 65.75 74 ALA A CA 1
ATOM 567 C C . ALA A 1 74 ? 6.258 -3.918 -16.812 1 65.75 74 ALA A C 1
ATOM 569 O O . ALA A 1 74 ? 6.766 -5.016 -16.562 1 65.75 74 ALA A O 1
ATOM 570 N N . ARG A 1 75 ? 5.395 -3.695 -17.688 1 65 75 ARG A N 1
ATOM 571 C CA . ARG A 1 75 ? 4.852 -4.809 -18.453 1 65 75 ARG A CA 1
ATOM 572 C C . ARG A 1 75 ? 5.895 -5.371 -19.422 1 65 75 ARG A C 1
ATOM 574 O O . ARG A 1 75 ? 6.004 -6.586 -19.578 1 65 75 ARG A O 1
ATOM 581 N N . ALA A 1 76 ? 6.586 -4.473 -20.031 1 69.19 76 ALA A N 1
ATOM 582 C CA . ALA A 1 76 ? 7.609 -4.883 -20.984 1 69.19 76 ALA A CA 1
ATOM 583 C C . ALA A 1 76 ? 8.727 -5.664 -20.297 1 69.19 76 ALA A C 1
ATOM 585 O O . ALA A 1 76 ? 9.188 -6.684 -20.812 1 69.19 76 ALA A O 1
ATOM 586 N N . GLU A 1 77 ? 9.055 -5.164 -19.234 1 66.88 77 GLU A N 1
ATOM 587 C CA . GLU A 1 77 ? 10.094 -5.859 -18.484 1 66.88 77 GLU A CA 1
ATOM 588 C C . GLU A 1 77 ? 9.641 -7.258 -18.078 1 66.88 77 GLU A C 1
ATOM 590 O O . GLU A 1 77 ? 10.406 -8.219 -18.172 1 66.88 77 GLU A O 1
ATOM 595 N N . GLU A 1 78 ? 8.477 -7.336 -17.672 1 59.34 78 GLU A N 1
ATOM 596 C CA . GLU A 1 78 ? 7.91 -8.641 -17.328 1 59.34 78 GLU A CA 1
ATOM 597 C C . GLU A 1 78 ? 7.891 -9.57 -18.531 1 59.34 78 GLU A C 1
ATOM 599 O O . GLU A 1 78 ? 8.258 -10.742 -18.422 1 59.34 78 GLU A O 1
ATOM 604 N N . ALA A 1 79 ? 7.461 -9.047 -19.594 1 58.97 79 ALA A N 1
ATOM 605 C CA . ALA A 1 79 ? 7.387 -9.836 -20.828 1 58.97 79 ALA A CA 1
ATOM 606 C C . ALA A 1 79 ? 8.773 -10.273 -21.281 1 58.97 79 ALA A C 1
ATOM 608 O O . ALA A 1 79 ? 8.969 -11.43 -21.656 1 58.97 79 ALA A O 1
ATOM 609 N N . LEU A 1 80 ? 9.656 -9.383 -21.219 1 60.34 80 LEU A N 1
ATOM 610 C CA . LEU A 1 80 ? 11.016 -9.688 -21.656 1 60.34 80 LEU A CA 1
ATOM 611 C C . LEU A 1 80 ? 11.68 -10.68 -20.719 1 60.34 80 LEU A C 1
ATOM 613 O O . LEU A 1 80 ? 12.43 -11.555 -21.156 1 60.34 80 LEU A O 1
ATOM 617 N N . ALA A 1 81 ? 11.367 -10.477 -19.516 1 56.34 81 ALA A N 1
ATOM 618 C CA . ALA A 1 81 ? 11.875 -11.43 -18.531 1 56.34 81 ALA A CA 1
ATOM 619 C C . ALA A 1 81 ? 11.328 -12.828 -18.797 1 56.34 81 ALA A C 1
ATOM 621 O O . ALA A 1 81 ? 12.055 -13.82 -18.672 1 56.34 81 ALA A O 1
ATOM 622 N N . LEU A 1 82 ? 10.086 -12.812 -19.125 1 49.16 82 LEU A N 1
ATOM 623 C CA . LEU A 1 82 ? 9.453 -14.086 -19.453 1 49.16 82 LEU A CA 1
ATOM 624 C C . LEU A 1 82 ? 10.094 -14.711 -20.688 1 49.16 82 LEU A C 1
ATOM 626 O O . LEU A 1 82 ? 10.258 -15.93 -20.75 1 49.16 82 LEU A O 1
ATOM 630 N N . LEU A 1 83 ? 10.43 -13.891 -21.625 1 47.97 83 LEU A N 1
ATOM 631 C CA . LEU A 1 83 ? 11.023 -14.367 -22.859 1 47.97 83 LEU A CA 1
ATOM 632 C C . LEU A 1 83 ? 12.492 -14.727 -22.656 1 47.97 83 LEU A C 1
ATOM 634 O O . LEU A 1 83 ? 13.016 -15.609 -23.344 1 47.97 83 LEU A O 1
ATOM 638 N N . GLY A 1 84 ? 13.18 -13.945 -21.984 1 45.66 84 GLY A N 1
ATOM 639 C CA . GLY A 1 84 ? 14.586 -14.234 -21.75 1 45.66 84 GLY A CA 1
ATOM 640 C C . GLY A 1 84 ? 14.812 -15.523 -20.984 1 45.66 84 GLY A C 1
ATOM 641 O O . GLY A 1 84 ? 15.859 -16.156 -21.125 1 45.66 84 GLY A O 1
ATOM 642 N N . ASN A 1 85 ? 13.992 -15.703 -19.953 1 38.06 85 ASN A N 1
ATOM 643 C CA . ASN A 1 85 ? 14.164 -16.969 -19.266 1 38.06 85 ASN A CA 1
ATOM 644 C C . ASN A 1 85 ? 14.008 -18.156 -20.219 1 38.06 85 ASN A C 1
ATOM 646 O O . ASN A 1 85 ? 13.82 -19.297 -19.781 1 38.06 85 ASN A O 1
ATOM 650 N N . SER A 1 86 ? 13.938 -17.953 -21.422 1 33.38 86 SER A N 1
ATOM 651 C CA . SER A 1 86 ? 13.82 -19.109 -22.297 1 33.38 86 SER A CA 1
ATOM 652 C C . SER A 1 86 ? 15.055 -20 -22.203 1 33.38 86 SER A C 1
ATOM 654 O O . SER A 1 86 ? 15.008 -21.172 -22.578 1 33.38 86 SER A O 1
ATOM 656 N N . GLY A 1 87 ? 16.219 -19.578 -22.234 1 33.81 87 GLY A N 1
ATOM 657 C CA . GLY A 1 87 ? 17.219 -20.625 -22.203 1 33.81 87 GLY A CA 1
ATOM 658 C C . GLY A 1 87 ? 17.156 -21.469 -20.938 1 33.81 87 GLY A C 1
ATOM 659 O O . GLY A 1 87 ? 17.953 -22.391 -20.766 1 33.81 87 GLY A O 1
ATOM 660 N N . GLU A 1 88 ? 17.219 -20.875 -19.781 1 33.41 88 GLU A N 1
ATOM 661 C CA . GLU A 1 88 ? 17.156 -21.891 -18.75 1 33.41 88 GLU A CA 1
ATOM 662 C C . GLU A 1 88 ? 16 -22.859 -18.984 1 33.41 88 GLU A C 1
ATOM 664 O O . GLU A 1 88 ? 14.883 -22.438 -19.266 1 33.41 88 GLU A O 1
ATOM 669 N N . ARG A 1 89 ? 16.297 -24.047 -19.531 1 33.34 89 ARG A N 1
ATOM 670 C CA . ARG A 1 89 ? 15.648 -25.344 -19.547 1 33.34 89 ARG A CA 1
ATOM 671 C C . ARG A 1 89 ? 14.578 -25.438 -18.469 1 33.34 89 ARG A C 1
ATOM 673 O O . ARG A 1 89 ? 14.828 -25.078 -17.312 1 33.34 89 ARG A O 1
ATOM 680 N N . TRP A 1 90 ? 13.312 -25.359 -18.828 1 32.88 90 TRP A N 1
ATOM 681 C CA . TRP A 1 90 ? 12.125 -25.891 -18.172 1 32.88 90 TRP A CA 1
ATOM 682 C C . TRP A 1 90 ? 12.469 -27.125 -17.328 1 32.88 90 TRP A C 1
ATOM 684 O O . TRP A 1 90 ? 12.758 -28.188 -17.875 1 32.88 90 TRP A O 1
ATOM 694 N N . SER A 1 91 ? 13.477 -27.203 -16.703 1 33.53 91 SER A N 1
ATOM 695 C CA . SER A 1 91 ? 13.32 -28.438 -15.93 1 33.53 91 SER A CA 1
ATOM 696 C C . SER A 1 91 ? 11.852 -28.75 -15.695 1 33.53 91 SER A C 1
ATOM 698 O O . SER A 1 91 ? 11.055 -27.859 -15.375 1 33.53 91 SER A O 1
ATOM 700 N N . PRO A 1 92 ? 11.367 -29.859 -16.203 1 36.72 92 PRO A N 1
ATOM 701 C CA . PRO A 1 92 ? 10.023 -30.406 -16.016 1 36.72 92 PRO A CA 1
ATOM 702 C C . PRO A 1 92 ? 9.492 -30.188 -14.602 1 36.72 92 PRO A C 1
ATOM 704 O O . PRO A 1 92 ? 8.656 -30.984 -14.133 1 36.72 92 PRO A O 1
ATOM 707 N N . ARG A 1 93 ? 10.133 -29.578 -13.672 1 42.75 93 ARG A N 1
ATOM 708 C CA . ARG A 1 93 ? 9.281 -29.625 -12.492 1 42.75 93 ARG A CA 1
ATOM 709 C C . ARG A 1 93 ? 7.855 -29.219 -12.828 1 42.75 93 ARG A C 1
ATOM 711 O O . ARG A 1 93 ? 7.633 -28.375 -13.703 1 42.75 93 ARG A O 1
ATOM 718 N N . ARG A 1 94 ? 6.82 -30.016 -12.516 1 48.75 94 ARG A N 1
ATOM 719 C CA . ARG A 1 94 ? 5.371 -29.891 -12.672 1 48.75 94 ARG A CA 1
ATOM 720 C C . ARG A 1 94 ? 4.941 -28.422 -12.602 1 48.75 94 ARG A C 1
ATOM 722 O O . ARG A 1 94 ? 5 -27.812 -11.539 1 48.75 94 ARG A O 1
ATOM 729 N N . SER A 1 95 ? 5.102 -27.5 -13.68 1 63.16 95 SER A N 1
ATOM 730 C CA . SER A 1 95 ? 4.863 -26.094 -13.945 1 63.16 95 SER A CA 1
ATOM 731 C C . SER A 1 95 ? 3.479 -25.656 -13.469 1 63.16 95 SER A C 1
ATOM 733 O O . SER A 1 95 ? 2.477 -26.297 -13.805 1 63.16 95 SER A O 1
ATOM 735 N N . LYS A 1 96 ? 3.41 -25.188 -12.305 1 79.62 96 LYS A N 1
ATOM 736 C CA . LYS A 1 96 ? 2.139 -24.656 -11.836 1 79.62 96 LYS A CA 1
ATOM 737 C C . LYS A 1 96 ? 1.454 -23.828 -12.922 1 79.62 96 LYS A C 1
ATOM 739 O O . LYS A 1 96 ? 2.123 -23.188 -13.742 1 79.62 96 LYS A O 1
ATOM 744 N N . SER A 1 97 ? 0.178 -24.141 -13.125 1 88.44 97 SER A N 1
ATOM 745 C CA . SER A 1 97 ? -0.617 -23.297 -14 1 88.44 97 SER A CA 1
ATOM 746 C C . SER A 1 97 ? -0.773 -21.891 -13.422 1 88.44 97 SER A C 1
ATOM 748 O O . SER A 1 97 ? -1.025 -21.734 -12.227 1 88.44 97 SER A O 1
ATOM 750 N N . VAL A 1 98 ? -0.602 -20.953 -14.289 1 89.25 98 VAL A N 1
ATOM 751 C CA . VAL A 1 98 ? -0.637 -19.562 -13.828 1 89.25 98 VAL A CA 1
ATOM 752 C C . VAL A 1 98 ? -2.078 -19.062 -13.828 1 89.25 98 VAL A C 1
ATOM 754 O O . VAL A 1 98 ? -2.814 -19.266 -14.797 1 89.25 98 VAL A O 1
ATOM 757 N N . VAL A 1 99 ? -2.527 -18.5 -12.75 1 92.69 99 VAL A N 1
ATOM 758 C CA . VAL A 1 99 ? -3.791 -17.781 -12.609 1 92.69 99 VAL A CA 1
ATOM 759 C C . VAL A 1 99 ? -3.521 -16.312 -12.297 1 92.69 99 VAL A C 1
ATOM 761 O O . VAL A 1 99 ? -2.768 -15.992 -11.375 1 92.69 99 VAL A O 1
ATOM 764 N N . ARG A 1 100 ? -4.125 -15.414 -13.07 1 92.19 100 ARG A N 1
ATOM 765 C CA . ARG A 1 100 ? -3.936 -13.984 -12.867 1 92.19 100 ARG A CA 1
ATOM 766 C C . ARG A 1 100 ? -5.098 -13.383 -12.078 1 92.19 100 ARG A C 1
ATOM 768 O O . ARG A 1 100 ? -6.254 -13.492 -12.492 1 92.19 100 ARG A O 1
ATOM 775 N N . LEU A 1 101 ? -4.77 -12.75 -10.945 1 93.94 101 LEU A N 1
ATOM 776 C CA . LEU A 1 101 ? -5.758 -12.141 -10.062 1 93.94 101 LEU A CA 1
ATOM 777 C C . LEU A 1 101 ? -5.484 -10.648 -9.891 1 93.94 101 LEU A C 1
ATOM 779 O O . LEU A 1 101 ? -4.406 -10.258 -9.438 1 93.94 101 LEU A O 1
ATOM 783 N N . SER A 1 102 ? -6.41 -9.852 -10.328 1 92.75 102 SER A N 1
ATOM 784 C CA . SER A 1 102 ? -6.398 -8.43 -9.992 1 92.75 102 SER A CA 1
ATOM 785 C C . SER A 1 102 ? -7.059 -8.172 -8.641 1 92.75 102 SER A C 1
ATOM 787 O O . SER A 1 102 ? -8.219 -8.531 -8.43 1 92.75 102 SER A O 1
ATOM 789 N N . VAL A 1 103 ? -6.293 -7.566 -7.719 1 93.69 103 VAL A N 1
ATOM 790 C CA . VAL A 1 103 ? -6.801 -7.449 -6.355 1 93.69 103 VAL A CA 1
ATOM 791 C C . VAL A 1 103 ? -6.312 -6.141 -5.734 1 93.69 103 VAL A C 1
ATOM 793 O O . VAL A 1 103 ? -5.281 -5.602 -6.141 1 93.69 103 VAL A O 1
ATOM 796 N N . THR A 1 104 ? -7.086 -5.637 -4.828 1 91.25 104 THR A N 1
ATOM 797 C CA . THR A 1 104 ? -6.66 -4.449 -4.102 1 91.25 104 THR A CA 1
ATOM 798 C C . THR A 1 104 ? -5.496 -4.773 -3.172 1 91.25 104 THR A C 1
ATOM 800 O O . THR A 1 104 ? -5.426 -5.867 -2.611 1 91.25 104 THR A O 1
ATOM 803 N N . PRO A 1 105 ? -4.621 -3.768 -2.861 1 93.19 105 PRO A N 1
ATOM 804 C CA . PRO A 1 105 ? -3.504 -4 -1.939 1 93.19 105 PRO A CA 1
ATOM 805 C C . PRO A 1 105 ? -3.967 -4.445 -0.554 1 93.19 105 PRO A C 1
ATOM 807 O O . PRO A 1 105 ? -3.326 -5.297 0.07 1 93.19 105 PRO A O 1
ATOM 810 N N . SER A 1 106 ? -5.039 -3.953 -0.117 1 94.81 106 SER A N 1
ATOM 811 C CA . SER A 1 106 ? -5.535 -4.262 1.22 1 94.81 106 SER A CA 1
ATOM 812 C C . SER A 1 106 ? -5.926 -5.73 1.34 1 94.81 106 SER A C 1
ATOM 814 O O . SER A 1 106 ? -5.52 -6.41 2.285 1 94.81 106 SER A O 1
ATOM 816 N N . VAL A 1 107 ? -6.672 -6.23 0.366 1 96.25 107 VAL A N 1
ATOM 817 C CA . VAL A 1 107 ? -7.082 -7.629 0.418 1 96.25 107 VAL A CA 1
ATOM 818 C C . VAL A 1 107 ? -5.859 -8.531 0.266 1 96.25 107 VAL A C 1
ATOM 820 O O . VAL A 1 107 ? -5.754 -9.562 0.939 1 96.25 107 VAL A O 1
ATOM 823 N N . ALA A 1 108 ? -4.941 -8.141 -0.57 1 96.88 108 ALA A N 1
ATOM 824 C CA . ALA A 1 108 ? -3.723 -8.922 -0.767 1 96.88 108 ALA A CA 1
ATOM 825 C C . ALA A 1 108 ? -2.92 -9.016 0.527 1 96.88 108 ALA A C 1
ATOM 827 O O . ALA A 1 108 ? -2.686 -10.117 1.038 1 96.88 108 ALA A O 1
ATOM 828 N N . SER A 1 109 ? -2.643 -7.906 1.101 1 96.88 109 SER A N 1
ATOM 829 C CA . SER A 1 109 ? -1.729 -7.816 2.234 1 96.88 109 SER A CA 1
ATOM 830 C C . SER A 1 109 ? -2.383 -8.328 3.514 1 96.88 109 SER A C 1
ATOM 832 O O . SER A 1 109 ? -1.729 -8.977 4.336 1 96.88 109 SER A O 1
ATOM 834 N N . LEU A 1 110 ? -3.637 -8.078 3.689 1 97.56 110 LEU A N 1
ATOM 835 C CA . LEU A 1 110 ? -4.242 -8.273 5.004 1 97.56 110 LEU A CA 1
ATOM 836 C C . LEU A 1 110 ? -4.98 -9.609 5.07 1 97.56 110 LEU A C 1
ATOM 838 O O . LEU A 1 110 ? -5.32 -10.078 6.156 1 97.56 110 LEU A O 1
ATOM 842 N N . TRP A 1 111 ? -5.207 -10.234 3.896 1 97.62 111 TRP A N 1
ATOM 843 C CA . TRP A 1 111 ? -6.004 -11.453 3.947 1 97.62 111 TRP A CA 1
ATOM 844 C C . TRP A 1 111 ? -5.395 -12.539 3.066 1 97.62 111 TRP A C 1
ATOM 846 O O . TRP A 1 111 ? -5.23 -13.68 3.5 1 97.62 111 TRP A O 1
ATOM 856 N N . LEU A 1 112 ? -4.984 -12.234 1.875 1 97.81 112 LEU A N 1
ATOM 857 C CA . LEU A 1 112 ? -4.621 -13.203 0.852 1 97.81 112 LEU A CA 1
ATOM 858 C C . LEU A 1 112 ? -3.238 -13.789 1.12 1 97.81 112 LEU A C 1
ATOM 860 O O . LEU A 1 112 ? -3.035 -15 1.004 1 97.81 112 LEU A O 1
ATOM 864 N N . PHE A 1 113 ? -2.264 -13 1.504 1 97.75 113 PHE A N 1
ATOM 865 C CA . PHE A 1 113 ? -0.877 -13.438 1.62 1 97.75 113 PHE A CA 1
ATOM 866 C C . PHE A 1 113 ? -0.756 -14.594 2.611 1 97.75 113 PHE A C 1
ATOM 868 O O . PHE A 1 113 ? -0.093 -15.594 2.33 1 97.75 113 PHE A O 1
ATOM 875 N N . GLN A 1 114 ? -1.43 -14.484 3.693 1 96 114 GLN A N 1
ATOM 876 C CA . GLN A 1 114 ? -1.35 -15.516 4.727 1 96 114 GLN A CA 1
ATOM 877 C C . GLN A 1 114 ? -1.93 -16.844 4.227 1 96 114 GLN A C 1
ATOM 879 O O . GLN A 1 114 ? -1.571 -17.906 4.727 1 96 114 GLN A O 1
ATOM 884 N N . ARG A 1 115 ? -2.744 -16.828 3.252 1 97.06 115 ARG A N 1
ATOM 885 C CA . ARG A 1 115 ? -3.482 -18 2.787 1 97.06 115 ARG A CA 1
ATOM 886 C C . ARG A 1 115 ? -2.941 -18.5 1.447 1 97.06 115 ARG A C 1
ATOM 888 O O . ARG A 1 115 ? -3.352 -19.547 0.956 1 97.06 115 ARG A O 1
ATOM 895 N N . LEU A 1 116 ? -2.02 -17.781 0.896 1 96.25 116 LEU A N 1
ATOM 896 C CA . LEU A 1 116 ? -1.58 -18 -0.48 1 96.25 116 LEU A CA 1
ATOM 897 C C . LEU A 1 116 ? -0.973 -19.375 -0.651 1 96.25 116 LEU A C 1
ATOM 899 O O . LEU A 1 116 ? -1.26 -20.078 -1.631 1 96.25 116 LEU A O 1
ATOM 903 N N . PRO A 1 117 ? -0.107 -19.844 0.279 1 92.62 117 PRO A N 1
ATOM 904 C CA . PRO A 1 117 ? 0.448 -21.188 0.096 1 92.62 117 PRO A CA 1
ATOM 905 C C . PRO A 1 117 ? -0.632 -22.266 -0.018 1 92.62 117 PRO A C 1
ATOM 907 O O . PRO A 1 117 ? -0.541 -23.141 -0.874 1 92.62 117 PRO A O 1
ATOM 910 N N . LYS A 1 118 ? -1.618 -22.156 0.797 1 94.12 118 LYS A N 1
ATOM 911 C CA . LYS A 1 118 ? -2.729 -23.109 0.762 1 94.12 118 LYS A CA 1
ATOM 912 C C . LYS A 1 118 ? -3.533 -22.953 -0.526 1 94.12 118 LYS A C 1
ATOM 914 O O . LYS A 1 118 ? -3.916 -23.953 -1.141 1 94.12 118 LYS A O 1
ATOM 919 N N . LEU A 1 119 ? -3.762 -21.781 -0.939 1 96.62 119 LEU A N 1
ATOM 920 C CA . LEU A 1 119 ? -4.602 -21.516 -2.1 1 96.62 119 LEU A CA 1
ATOM 921 C C . LEU A 1 119 ? -3.893 -21.906 -3.391 1 96.62 119 LEU A C 1
ATOM 923 O O . LEU A 1 119 ? -4.539 -22.344 -4.348 1 96.62 119 LEU A O 1
ATOM 927 N N . GLU A 1 120 ? -2.629 -21.688 -3.527 1 94.12 120 GLU A N 1
ATOM 928 C CA . GLU A 1 120 ? -1.871 -22.062 -4.715 1 94.12 120 GLU A CA 1
ATOM 929 C C . GLU A 1 120 ? -1.702 -23.578 -4.801 1 94.12 120 GLU A C 1
ATOM 931 O O . GLU A 1 120 ? -1.798 -24.156 -5.883 1 94.12 120 GLU A O 1
ATOM 936 N N . GLY A 1 121 ? -1.446 -24.188 -3.635 1 88.62 121 GLY A N 1
ATOM 937 C CA . GLY A 1 121 ? -1.169 -25.609 -3.637 1 88.62 121 GLY A CA 1
ATOM 938 C C . GLY A 1 121 ? 0.003 -26 -4.523 1 88.62 121 GLY A C 1
ATOM 939 O O . GLY A 1 121 ? 1.013 -25.281 -4.562 1 88.62 121 GLY A O 1
ATOM 940 N N . LEU A 1 122 ? -0.11 -27.172 -5.156 1 84.81 122 LEU A N 1
ATOM 941 C CA . LEU A 1 122 ? 1.003 -27.672 -5.949 1 84.81 122 LEU A CA 1
ATOM 942 C C . LEU A 1 122 ? 0.775 -27.422 -7.434 1 84.81 122 LEU A C 1
ATOM 944 O O . LEU A 1 122 ? 1.672 -27.641 -8.25 1 84.81 122 LEU A O 1
ATOM 948 N N . ASP A 1 123 ? -0.336 -26.844 -7.781 1 89.25 123 ASP A N 1
ATOM 949 C CA . ASP A 1 123 ? -0.699 -26.891 -9.195 1 89.25 123 ASP A CA 1
ATOM 950 C C . ASP A 1 123 ? -0.932 -25.484 -9.742 1 89.25 123 ASP A C 1
ATOM 952 O O . ASP A 1 123 ? -0.974 -25.281 -10.953 1 89.25 123 ASP A O 1
ATOM 956 N N . VAL A 1 124 ? -1.067 -24.5 -8.82 1 92.19 124 VAL A N 1
ATOM 957 C CA . VAL A 1 124 ? -1.394 -23.156 -9.289 1 92.19 124 VAL A CA 1
ATOM 958 C C . VAL A 1 124 ? -0.323 -22.172 -8.82 1 92.19 124 VAL A C 1
ATOM 960 O O . VAL A 1 124 ? 0.166 -22.266 -7.695 1 92.19 124 VAL A O 1
ATOM 963 N N . HIS A 1 125 ? 0.048 -21.328 -9.664 1 91.06 125 HIS A N 1
ATOM 964 C CA . HIS A 1 125 ? 0.811 -20.141 -9.305 1 91.06 125 HIS A CA 1
ATOM 965 C C . HIS A 1 125 ? -0.001 -18.859 -9.547 1 91.06 125 HIS A C 1
ATOM 967 O O . HIS A 1 125 ? -0.453 -18.609 -10.664 1 91.06 125 HIS A O 1
ATOM 973 N N . LEU A 1 126 ? -0.186 -18.125 -8.523 1 93.56 126 LEU A N 1
ATOM 974 C CA . LEU A 1 126 ? -1.004 -16.922 -8.609 1 93.56 126 LEU A CA 1
ATOM 975 C C . LEU A 1 126 ? -0.155 -15.711 -8.992 1 93.56 126 LEU A C 1
ATOM 977 O O . LEU A 1 126 ? 0.798 -15.367 -8.289 1 93.56 126 LEU A O 1
ATOM 981 N N . GLU A 1 127 ? -0.437 -15.148 -10.125 1 90.31 127 GLU A N 1
ATOM 982 C CA . GLU A 1 127 ? 0.108 -13.852 -10.492 1 90.31 127 GLU A CA 1
ATOM 983 C C . GLU A 1 127 ? -0.803 -12.719 -10.031 1 90.31 127 GLU A C 1
ATOM 985 O O . GLU A 1 127 ? -1.947 -12.609 -10.477 1 90.31 127 GLU A O 1
ATOM 990 N N . LEU A 1 128 ? -0.273 -11.844 -9.227 1 91.88 128 LEU A N 1
ATOM 991 C CA . LEU A 1 128 ? -1.077 -10.805 -8.594 1 91.88 128 LEU A CA 1
ATOM 992 C C . LEU A 1 128 ? -0.855 -9.461 -9.281 1 91.88 128 LEU A C 1
ATOM 994 O O . LEU A 1 128 ? 0.288 -9.047 -9.492 1 91.88 128 LEU A O 1
ATOM 998 N N . VAL A 1 129 ? -1.937 -8.836 -9.586 1 87.69 129 VAL A N 1
ATOM 999 C CA . VAL A 1 129 ? -1.937 -7.441 -10.023 1 87.69 129 VAL A CA 1
ATOM 1000 C C . VAL A 1 129 ? -2.641 -6.574 -8.977 1 87.69 129 VAL A C 1
ATOM 1002 O O . VAL A 1 129 ? -3.861 -6.656 -8.812 1 87.69 129 VAL A O 1
ATOM 1005 N N . LEU A 1 130 ? -1.845 -5.781 -8.305 1 88.75 130 LEU A N 1
ATOM 1006 C CA . LEU A 1 130 ? -2.412 -4.957 -7.242 1 88.75 130 LEU A CA 1
ATOM 1007 C C . LEU A 1 130 ? -2.891 -3.615 -7.797 1 88.75 130 LEU A C 1
ATOM 1009 O O . LEU A 1 130 ? -2.078 -2.781 -8.203 1 88.75 130 LEU A O 1
ATOM 1013 N N . GLU A 1 131 ? -4.184 -3.449 -7.762 1 81.69 131 GLU A N 1
ATOM 1014 C CA . GLU A 1 131 ? -4.789 -2.236 -8.305 1 81.69 131 GLU A CA 1
ATOM 1015 C C . GLU A 1 131 ? -6.215 -2.055 -7.793 1 81.69 131 GLU A C 1
ATOM 1017 O O . GLU A 1 131 ? -6.801 -2.98 -7.227 1 81.69 131 GLU A O 1
ATOM 1022 N N . HIS A 1 132 ? -6.68 -0.795 -7.918 1 69.75 132 HIS A N 1
ATOM 1023 C CA . HIS A 1 132 ? -8.031 -0.47 -7.469 1 69.75 132 HIS A CA 1
ATOM 1024 C C . HIS A 1 132 ? -9.016 -0.484 -8.633 1 69.75 132 HIS A C 1
ATOM 1026 O O . HIS A 1 132 ? -10.219 -0.647 -8.422 1 69.75 132 HIS A O 1
ATOM 1032 N N . ARG A 1 133 ? -8.508 -0.244 -9.781 1 60.22 133 ARG A N 1
ATOM 1033 C CA . ARG A 1 133 ? -9.398 -0.035 -10.922 1 60.22 133 ARG A CA 1
ATOM 1034 C C . ARG A 1 133 ? -10.164 -1.312 -11.258 1 60.22 133 ARG A C 1
ATOM 1036 O O . ARG A 1 133 ? -9.688 -2.416 -10.984 1 60.22 133 ARG A O 1
ATOM 1043 N N . LEU A 1 134 ? -11.484 -0.997 -11.539 1 55.53 134 LEU A N 1
ATOM 1044 C CA . LEU A 1 134 ? -12.258 -2.131 -12.031 1 55.53 134 LEU A CA 1
ATOM 1045 C C . LEU A 1 134 ? -11.531 -2.834 -13.172 1 55.53 134 LEU A C 1
ATOM 1047 O O . LEU A 1 134 ? -11.086 -2.189 -14.117 1 55.53 134 LEU A O 1
ATOM 1051 N N . ALA A 1 135 ? -11.039 -3.91 -12.898 1 51.62 135 ALA A N 1
ATOM 1052 C CA . ALA A 1 135 ? -10.336 -4.715 -13.891 1 51.62 135 ALA A CA 1
ATOM 1053 C C . ALA A 1 135 ? -11.094 -4.746 -15.211 1 51.62 135 ALA A C 1
ATOM 1055 O O . ALA A 1 135 ? -12.312 -4.93 -15.227 1 51.62 135 ALA A O 1
ATOM 1056 N N . ASP A 1 136 ? -10.578 -3.973 -16.172 1 54.75 136 ASP A N 1
ATOM 1057 C CA . ASP A 1 136 ? -11.023 -4.375 -17.516 1 54.75 136 ASP A CA 1
ATOM 1058 C C . ASP A 1 136 ? -10.57 -5.801 -17.828 1 54.75 136 ASP A C 1
ATOM 1060 O O . ASP A 1 136 ? -9.375 -6.086 -17.859 1 54.75 136 ASP A O 1
ATOM 1064 N N . PHE A 1 137 ? -11.391 -6.824 -17.469 1 61 137 PHE A N 1
ATOM 1065 C CA . PHE A 1 137 ? -11.031 -8.203 -17.766 1 61 137 PHE A CA 1
ATOM 1066 C C . PHE A 1 137 ? -10.445 -8.32 -19.172 1 61 137 PHE A C 1
ATOM 1068 O O . PHE A 1 137 ? -10.008 -9.398 -19.578 1 61 137 PHE A O 1
ATOM 1075 N N . GLY A 1 138 ? -10.312 -7.223 -19.812 1 55.22 138 GLY A N 1
ATOM 1076 C CA . GLY A 1 138 ? -9.805 -7.332 -21.172 1 55.22 138 GLY A CA 1
ATOM 1077 C C . GLY A 1 138 ? -8.312 -7.602 -21.234 1 55.22 138 GLY A C 1
ATOM 1078 O O . GLY A 1 138 ? -7.809 -8.148 -22.203 1 55.22 138 GLY A O 1
ATOM 1079 N N . GLU A 1 139 ? -7.723 -7.504 -20.188 1 58.25 139 GLU A N 1
ATOM 1080 C CA . GLU A 1 139 ? -6.273 -7.555 -20.359 1 58.25 139 GLU A CA 1
ATOM 1081 C C . GLU A 1 139 ? -5.684 -8.805 -19.703 1 58.25 139 GLU A C 1
ATOM 1083 O O . GLU A 1 139 ? -4.59 -8.758 -19.141 1 58.25 139 GLU A O 1
ATOM 1088 N N . GLY A 1 140 ? -6.359 -10 -19.781 1 75.75 140 GLY A N 1
ATOM 1089 C CA . GLY A 1 140 ? -5.75 -11.25 -19.359 1 75.75 140 GLY A CA 1
ATOM 1090 C C . GLY A 1 140 ? -5.977 -11.562 -17.891 1 75.75 140 GLY A C 1
ATOM 1091 O O . GLY A 1 140 ? -5.34 -12.461 -17.328 1 75.75 140 GLY A O 1
ATOM 1092 N N . THR A 1 141 ? -6.742 -10.883 -17.266 1 86.81 141 THR A N 1
ATOM 1093 C CA . THR A 1 141 ? -7.102 -11.156 -15.883 1 86.81 141 THR A CA 1
ATOM 1094 C C . THR A 1 141 ? -8.164 -12.258 -15.812 1 86.81 141 THR A C 1
ATOM 1096 O O . THR A 1 141 ? -9.172 -12.195 -16.516 1 86.81 141 THR A O 1
ATOM 1099 N N . ASP A 1 142 ? -7.801 -13.305 -15 1 90.94 142 ASP A N 1
ATOM 1100 C CA . ASP A 1 142 ? -8.742 -14.406 -14.852 1 90.94 142 ASP A CA 1
ATOM 1101 C C . ASP A 1 142 ? -9.836 -14.062 -13.836 1 90.94 142 ASP A C 1
ATOM 1103 O O . ASP A 1 142 ? -11.016 -14.336 -14.07 1 90.94 142 ASP A O 1
ATOM 1107 N N . LEU A 1 143 ? -9.398 -13.562 -12.742 1 94.5 143 LEU A N 1
ATOM 1108 C CA . LEU A 1 143 ? -10.258 -13.211 -11.609 1 94.5 143 LEU A CA 1
ATOM 1109 C C . LEU A 1 143 ? -9.891 -11.844 -11.062 1 94.5 143 LEU A C 1
ATOM 1111 O O . LEU A 1 143 ? -8.766 -11.375 -11.242 1 94.5 143 LEU A O 1
ATOM 1115 N N . ALA A 1 144 ? -10.852 -11.242 -10.422 1 93.5 144 ALA A N 1
ATOM 1116 C CA . ALA A 1 144 ? -10.586 -9.961 -9.773 1 93.5 144 ALA A CA 1
ATOM 1117 C C . ALA A 1 144 ? -11.32 -9.852 -8.445 1 93.5 144 ALA A C 1
ATOM 1119 O O . ALA A 1 144 ? -12.375 -10.469 -8.258 1 93.5 144 ALA A O 1
ATOM 1120 N N . ILE A 1 145 ? -10.742 -9.188 -7.531 1 94.38 145 ILE A N 1
ATOM 1121 C CA . ILE A 1 145 ? -11.422 -8.789 -6.301 1 94.38 145 ILE A CA 1
ATOM 1122 C C . ILE A 1 145 ? -11.625 -7.277 -6.289 1 94.38 145 ILE A C 1
ATOM 1124 O O . ILE A 1 145 ? -10.664 -6.516 -6.41 1 94.38 145 ILE A O 1
ATOM 1128 N N . ARG A 1 146 ? -12.898 -6.906 -6.109 1 87.19 146 ARG A N 1
ATOM 1129 C CA . ARG A 1 146 ? -13.258 -5.492 -6.141 1 87.19 146 ARG A CA 1
ATOM 1130 C C . ARG A 1 146 ? -14.195 -5.141 -4.988 1 87.19 146 ARG A C 1
ATOM 1132 O O . ARG A 1 146 ? -14.961 -5.984 -4.527 1 87.19 146 ARG A O 1
ATOM 1139 N N . CYS A 1 147 ? -14.078 -3.889 -4.645 1 87.31 147 CYS A N 1
ATOM 1140 C CA . CYS A 1 147 ? -14.953 -3.369 -3.605 1 87.31 147 CYS A CA 1
ATOM 1141 C C . CYS A 1 147 ? -16.062 -2.52 -4.207 1 87.31 147 CYS A C 1
ATOM 1143 O O . CYS A 1 147 ? -15.805 -1.619 -5.008 1 87.31 147 CYS A O 1
ATOM 1145 N N . GLY A 1 148 ? -17.281 -2.824 -3.902 1 84.44 148 GLY A N 1
ATOM 1146 C CA . GLY A 1 148 ? -18.406 -2.068 -4.41 1 84.44 148 GLY A CA 1
ATOM 1147 C C . GLY A 1 148 ? -19.75 -2.725 -4.113 1 84.44 148 GLY A C 1
ATOM 1148 O O . GLY A 1 148 ? -19.828 -3.641 -3.293 1 84.44 148 GLY A O 1
ATOM 1149 N N . LYS A 1 149 ? -20.828 -2.232 -4.648 1 80.88 149 LYS A N 1
ATOM 1150 C CA . LYS A 1 149 ? -22.188 -2.732 -4.426 1 80.88 149 LYS A CA 1
ATOM 1151 C C . LYS A 1 149 ? -22.562 -3.779 -5.473 1 80.88 149 LYS A C 1
ATOM 1153 O O . LYS A 1 149 ? -23.375 -4.672 -5.203 1 80.88 149 LYS A O 1
ATOM 1158 N N . GLY A 1 150 ? -21.781 -3.881 -6.559 1 73.31 150 GLY A N 1
ATOM 1159 C CA . GLY A 1 150 ? -22.172 -4.773 -7.637 1 73.31 150 GLY A CA 1
ATOM 1160 C C . GLY A 1 150 ? -23.656 -4.707 -7.949 1 73.31 150 GLY A C 1
ATOM 1161 O O . GLY A 1 150 ? -24.359 -3.844 -7.434 1 73.31 150 GLY A O 1
ATOM 1162 N N . PRO A 1 151 ? -24.422 -5.66 -8.766 1 75.5 151 PRO A N 1
ATOM 1163 C CA . PRO A 1 151 ? -23.641 -6.375 -9.781 1 75.5 151 PRO A CA 1
ATOM 1164 C C . PRO A 1 151 ? -23.094 -5.453 -10.867 1 75.5 151 PRO A C 1
ATOM 1166 O O . PRO A 1 151 ? -23.594 -4.34 -11.047 1 75.5 151 PRO A O 1
ATOM 1169 N N . TRP A 1 152 ? -22.031 -5.891 -11.438 1 77.06 152 TRP A N 1
ATOM 1170 C CA . TRP A 1 152 ? -21.422 -5.168 -12.555 1 77.06 152 TRP A CA 1
ATOM 1171 C C . TRP A 1 152 ? -21.75 -5.848 -13.875 1 77.06 152 TRP A C 1
ATOM 1173 O O . TRP A 1 152 ? -21.844 -7.074 -13.953 1 77.06 152 TRP A O 1
ATOM 1183 N N . ALA A 1 153 ? -21.891 -5.074 -14.82 1 76.62 153 ALA A N 1
ATOM 1184 C CA . ALA A 1 153 ? -22.234 -5.605 -16.141 1 76.62 153 ALA A CA 1
ATOM 1185 C C . ALA A 1 153 ? -21.078 -6.395 -16.719 1 76.62 153 ALA A C 1
ATOM 1187 O O . ALA A 1 153 ? -19.906 -5.984 -16.609 1 76.62 153 ALA A O 1
ATOM 1188 N N . GLY A 1 154 ? -21.453 -7.504 -17.328 1 76.69 154 GLY A N 1
ATOM 1189 C CA . GLY A 1 154 ? -20.469 -8.25 -18.109 1 76.69 154 GLY A CA 1
ATOM 1190 C C . GLY A 1 154 ? -19.609 -9.164 -17.25 1 76.69 154 GLY A C 1
ATOM 1191 O O . GLY A 1 154 ? -18.688 -9.812 -17.75 1 76.69 154 GLY A O 1
ATOM 1192 N N . VAL A 1 155 ? -19.906 -9.062 -15.969 1 84 155 VAL A N 1
ATOM 1193 C CA . VAL A 1 155 ? -19.109 -9.922 -15.102 1 84 155 VAL A CA 1
ATOM 1194 C C . VAL A 1 155 ? -20.016 -10.641 -14.109 1 84 155 VAL A C 1
ATOM 1196 O O . VAL A 1 155 ? -21.125 -10.188 -13.828 1 84 155 VAL A O 1
ATOM 1199 N N . ARG A 1 156 ? -19.547 -11.781 -13.727 1 90.5 156 ARG A N 1
ATOM 1200 C CA . ARG A 1 156 ? -20.156 -12.5 -12.609 1 90.5 156 ARG A CA 1
ATOM 1201 C C . ARG A 1 156 ? -19.406 -12.234 -11.312 1 90.5 156 ARG A C 1
ATOM 1203 O O . ARG A 1 156 ? -18.172 -12.312 -11.266 1 90.5 156 ARG A O 1
ATOM 1210 N N . GLY A 1 157 ? -20.188 -11.938 -10.297 1 93.06 157 GLY A N 1
ATOM 1211 C CA . GLY A 1 157 ? -19.578 -11.609 -9.008 1 93.06 157 GLY A CA 1
ATOM 1212 C C . GLY A 1 157 ? -20.203 -12.367 -7.852 1 93.06 157 GLY A C 1
ATOM 1213 O O . GLY A 1 157 ? -21.375 -12.742 -7.906 1 93.06 157 GLY A O 1
ATOM 1214 N N . LEU A 1 158 ? -19.422 -12.625 -6.859 1 95.69 158 LEU A N 1
ATOM 1215 C CA . LEU A 1 158 ? -19.859 -13.188 -5.59 1 95.69 158 LEU A CA 1
ATOM 1216 C C . LEU A 1 158 ? -19.297 -12.398 -4.414 1 95.69 158 LEU A C 1
ATOM 1218 O O . LEU A 1 158 ? -18.078 -12.211 -4.312 1 95.69 158 LEU A O 1
ATOM 1222 N N . GLN A 1 159 ? -20.203 -11.898 -3.607 1 96 159 GLN A N 1
ATOM 1223 C CA . GLN A 1 159 ? -19.797 -11.156 -2.424 1 96 159 GLN A CA 1
ATOM 1224 C C . GLN A 1 159 ? -19 -12.031 -1.472 1 96 159 GLN A C 1
ATOM 1226 O O . GLN A 1 159 ? -19.406 -13.156 -1.159 1 96 159 GLN A O 1
ATOM 1231 N N . LEU A 1 160 ? -17.859 -11.539 -1.001 1 96.81 160 LEU A N 1
ATOM 1232 C CA . LEU A 1 160 ? -16.953 -12.359 -0.213 1 96.81 160 LEU A CA 1
ATOM 1233 C C . LEU A 1 160 ? -17.344 -12.352 1.26 1 96.81 160 LEU A C 1
ATOM 1235 O O . LEU A 1 160 ? -17.422 -13.406 1.895 1 96.81 160 LEU A O 1
ATOM 1239 N N . TRP A 1 161 ? -17.547 -11.156 1.816 1 95.25 161 TRP A N 1
ATOM 1240 C CA . TRP A 1 161 ? -17.797 -11.055 3.25 1 95.25 161 TRP A CA 1
ATOM 1241 C C . TRP A 1 161 ? -18.906 -10.047 3.533 1 95.25 161 TRP A C 1
ATOM 1243 O O . TRP A 1 161 ? -19.094 -9.102 2.768 1 95.25 161 TRP A O 1
ATOM 1253 N N . ARG A 1 162 ? -19.656 -10.336 4.523 1 92.75 162 ARG A N 1
ATOM 1254 C CA . ARG A 1 162 ? -20.5 -9.336 5.172 1 92.75 162 ARG A CA 1
ATOM 1255 C C . ARG A 1 162 ? -19.766 -8.68 6.336 1 92.75 162 ARG A C 1
ATOM 1257 O O . ARG A 1 162 ? -19.625 -9.273 7.406 1 92.75 162 ARG A O 1
ATOM 1264 N N . GLU A 1 163 ? -19.344 -7.504 6.043 1 94 163 GLU A N 1
ATOM 1265 C CA . GLU A 1 163 ? -18.469 -6.832 7 1 94 163 GLU A CA 1
ATOM 1266 C C . GLU A 1 163 ? -19.281 -6.125 8.086 1 94 163 GLU A C 1
ATOM 1268 O O . GLU A 1 163 ? -20.156 -5.312 7.781 1 94 163 GLU A O 1
ATOM 1273 N N . LYS A 1 164 ? -19.031 -6.492 9.336 1 95.75 164 LYS A N 1
ATOM 1274 C CA . LYS A 1 164 ? -19.516 -5.762 10.5 1 95.75 164 LYS A CA 1
ATOM 1275 C C . LYS A 1 164 ? -18.422 -4.887 11.102 1 95.75 164 LYS A C 1
ATOM 1277 O O . LYS A 1 164 ? -17.516 -5.383 11.781 1 95.75 164 LYS A O 1
ATOM 1282 N N . SER A 1 165 ? -18.609 -3.605 10.891 1 96.56 165 SER A N 1
ATOM 1283 C CA . SER A 1 165 ? -17.547 -2.664 11.211 1 96.56 165 SER A CA 1
ATOM 1284 C C . SER A 1 165 ? -17.734 -2.061 12.602 1 96.56 165 SER A C 1
ATOM 1286 O O . SER A 1 165 ? -18.859 -1.836 13.031 1 96.56 165 SER A O 1
ATOM 1288 N N . PHE A 1 166 ? -16.656 -1.788 13.312 1 97.5 166 PHE A N 1
ATOM 1289 C CA . PHE A 1 166 ? -16.625 -1.149 14.625 1 97.5 166 PHE A CA 1
ATOM 1290 C C . PHE A 1 166 ? -15.328 -0.384 14.82 1 97.5 166 PHE A C 1
ATOM 1292 O O . PHE A 1 166 ? -14.32 -0.692 14.188 1 97.5 166 PHE A O 1
ATOM 1299 N N . PRO A 1 167 ? -15.352 0.638 15.656 1 98.06 167 PRO A N 1
ATOM 1300 C CA . PRO A 1 167 ? -14.148 1.448 15.852 1 98.06 167 PRO A CA 1
ATOM 1301 C C . PRO A 1 167 ? -13.023 0.677 16.531 1 98.06 167 PRO A C 1
ATOM 1303 O O . PRO A 1 167 ? -13.273 -0.081 17.484 1 98.06 167 PRO A O 1
ATOM 1306 N N . ILE A 1 168 ? -11.789 0.865 16 1 98.62 168 ILE A N 1
ATOM 1307 C CA . ILE A 1 168 ? -10.586 0.242 16.547 1 98.62 168 ILE A CA 1
ATOM 1308 C C . ILE A 1 168 ? -9.516 1.304 16.766 1 98.62 168 ILE A C 1
ATOM 1310 O O . ILE A 1 168 ? -9.531 2.357 16.125 1 98.62 168 ILE A O 1
ATOM 1314 N N . ALA A 1 169 ? -8.648 1.024 17.641 1 98.62 169 ALA A N 1
ATOM 1315 C CA . ALA A 1 169 ? -7.531 1.901 17.969 1 98.62 169 ALA A CA 1
ATOM 1316 C C . ALA A 1 169 ? -6.32 1.095 18.438 1 98.62 169 ALA A C 1
ATOM 1318 O O . ALA A 1 169 ? -6.434 -0.1 18.719 1 98.62 169 ALA A O 1
ATOM 1319 N N . SER A 1 170 ? -5.133 1.753 18.359 1 98.38 170 SER A N 1
ATOM 1320 C CA . SER A 1 170 ? -3.979 1.165 19.031 1 98.38 170 SER A CA 1
ATOM 1321 C C . SER A 1 170 ? -4.23 1.003 20.531 1 98.38 170 SER A C 1
ATOM 1323 O O . SER A 1 170 ? -5.051 1.722 21.109 1 98.38 170 SER A O 1
ATOM 1325 N N . PRO A 1 171 ? -3.545 0.076 21.219 1 97.94 171 PRO A N 1
ATOM 1326 C CA . PRO A 1 171 ? -3.713 -0.095 22.656 1 97.94 171 PRO A CA 1
ATOM 1327 C C . PRO A 1 171 ? -3.469 1.195 23.438 1 97.94 171 PRO A C 1
ATOM 1329 O O . PRO A 1 171 ? -4.219 1.516 24.359 1 97.94 171 PRO A O 1
ATOM 1332 N N . ALA A 1 172 ? -2.469 1.931 23.062 1 96.31 172 ALA A N 1
ATOM 1333 C CA . ALA A 1 172 ? -2.146 3.176 23.75 1 96.31 172 ALA A CA 1
ATOM 1334 C C . ALA A 1 172 ? -3.305 4.168 23.672 1 96.31 172 ALA A C 1
ATOM 1336 O O . ALA A 1 172 ? -3.676 4.785 24.672 1 96.31 172 ALA A O 1
ATOM 1337 N N . LEU A 1 173 ? -3.902 4.297 22.484 1 96.69 173 LEU A N 1
ATOM 1338 C CA . LEU A 1 173 ? -5.02 5.219 22.312 1 96.69 173 LEU A CA 1
ATOM 1339 C C . LEU A 1 173 ? -6.262 4.703 23.031 1 96.69 173 LEU A C 1
ATOM 1341 O O . LEU A 1 173 ? -7.059 5.492 23.547 1 96.69 173 LEU A O 1
ATOM 1345 N N . ALA A 1 174 ? -6.469 3.424 23.016 1 97 174 ALA A N 1
ATOM 1346 C CA . ALA A 1 174 ? -7.602 2.83 23.719 1 97 174 ALA A CA 1
ATOM 1347 C C . ALA A 1 174 ? -7.531 3.115 25.219 1 97 174 ALA A C 1
ATOM 1349 O O . ALA A 1 174 ? -8.547 3.41 25.844 1 97 174 ALA A O 1
ATOM 1350 N N . ILE A 1 175 ? -6.352 2.988 25.766 1 95.88 175 ILE A N 1
ATOM 1351 C CA . ILE A 1 175 ? -6.141 3.27 27.172 1 95.88 175 ILE A CA 1
ATOM 1352 C C . ILE A 1 175 ? -6.492 4.727 27.469 1 95.88 175 ILE A C 1
ATOM 1354 O O . ILE A 1 175 ? -7.145 5.023 28.484 1 95.88 175 ILE A O 1
ATOM 1358 N N . ARG A 1 176 ? -6.117 5.609 26.578 1 93.5 176 ARG A N 1
ATOM 1359 C CA . ARG A 1 176 ? -6.422 7.027 26.734 1 93.5 176 ARG A CA 1
ATOM 1360 C C . ARG A 1 176 ? -7.926 7.273 26.703 1 93.5 176 ARG A C 1
ATOM 1362 O O . ARG A 1 176 ? -8.438 8.141 27.406 1 93.5 176 ARG A O 1
ATOM 1369 N N . LEU A 1 177 ? -8.602 6.574 25.844 1 93.94 177 LEU A N 1
ATOM 1370 C CA . LEU A 1 177 ? -10.055 6.695 25.719 1 93.94 177 LEU A CA 1
ATOM 1371 C C . LEU A 1 177 ? -10.75 6.141 26.953 1 93.94 177 LEU A C 1
ATOM 1373 O O . LEU A 1 177 ? -11.828 6.609 27.328 1 93.94 177 LEU A O 1
ATOM 1377 N N . GLY A 1 178 ? -10.164 5.098 27.562 1 91.81 178 GLY A N 1
ATOM 1378 C CA . GLY A 1 178 ? -10.781 4.449 28.703 1 91.81 178 GLY A CA 1
ATOM 1379 C C . GLY A 1 178 ? -12.07 3.721 28.344 1 91.81 178 GLY A C 1
ATOM 1380 O O . GLY A 1 178 ? -12.094 2.924 27.406 1 91.81 178 GLY A O 1
ATOM 1381 N N . GLN A 1 179 ? -13.148 4.086 29.109 1 88.31 179 GLN A N 1
ATOM 1382 C CA . GLN A 1 179 ? -14.414 3.391 28.922 1 88.31 179 GLN A CA 1
ATOM 1383 C C . GLN A 1 179 ? -15.352 4.195 28.016 1 88.31 179 GLN A C 1
ATOM 1385 O O . GLN A 1 179 ? -16.484 3.781 27.766 1 88.31 179 GLN A O 1
ATOM 1390 N N . ARG A 1 180 ? -14.805 5.293 27.516 1 90.75 180 ARG A N 1
ATOM 1391 C CA . ARG A 1 180 ? -15.633 6.145 26.656 1 90.75 180 ARG A CA 1
ATOM 1392 C C . ARG A 1 180 ? -15.719 5.586 25.25 1 90.75 180 ARG A C 1
ATOM 1394 O O . ARG A 1 180 ? -14.711 5.508 24.531 1 90.75 180 ARG A O 1
ATOM 1401 N N . SER A 1 181 ? -16.859 5.16 24.875 1 90.62 181 SER A N 1
ATOM 1402 C CA . SER A 1 181 ? -17 4.484 23.578 1 90.62 181 SER A CA 1
ATOM 1403 C C . SER A 1 181 ? -18.078 5.152 22.719 1 90.62 181 SER A C 1
ATOM 1405 O O . SER A 1 181 ? -18.406 4.664 21.641 1 90.62 181 SER A O 1
ATOM 1407 N N . ASP A 1 182 ? -18.562 6.238 23.234 1 91.75 182 ASP A N 1
ATOM 1408 C CA . ASP A 1 182 ? -19.609 6.918 22.484 1 91.75 182 ASP A CA 1
ATOM 1409 C C . ASP A 1 182 ? -19.016 7.75 21.344 1 91.75 182 ASP A C 1
ATOM 1411 O O . ASP A 1 182 ? -17.812 8 21.312 1 91.75 182 ASP A O 1
ATOM 1415 N N . ALA A 1 183 ? -19.891 8.18 20.453 1 92.25 183 ALA A N 1
ATOM 1416 C CA . ALA A 1 183 ? -19.484 8.883 19.234 1 92.25 183 ALA A CA 1
ATOM 1417 C C . ALA A 1 183 ? -18.734 10.164 19.562 1 92.25 183 ALA A C 1
ATOM 1419 O O . ALA A 1 183 ? -17.703 10.461 18.953 1 92.25 183 ALA A O 1
ATOM 1420 N N . GLN A 1 184 ? -19.203 10.922 20.469 1 90.25 184 GLN A N 1
ATOM 1421 C CA . GLN A 1 184 ? -18.594 12.195 20.828 1 90.25 184 GLN A CA 1
ATOM 1422 C C . GLN A 1 184 ? -17.188 11.992 21.359 1 90.25 184 GLN A C 1
ATOM 1424 O O . GLN A 1 184 ? -16.266 12.75 21.016 1 90.25 184 GLN A O 1
ATOM 1429 N N . SER A 1 185 ? -17.047 11 22.203 1 93.25 185 SER A N 1
ATOM 1430 C CA . SER A 1 185 ? -15.734 10.695 22.766 1 93.25 185 SER A CA 1
ATOM 1431 C C . SER A 1 185 ? -14.766 10.25 21.672 1 93.25 185 SER A C 1
ATOM 1433 O O . SER A 1 185 ? -13.609 10.664 21.656 1 93.25 185 SER A O 1
ATOM 1435 N N . LEU A 1 186 ? -15.203 9.453 20.734 1 94.06 186 LEU A N 1
ATOM 1436 C CA . LEU A 1 186 ? -14.359 8.961 19.656 1 94.06 186 LEU A CA 1
ATOM 1437 C C . LEU A 1 186 ? -13.93 10.109 18.734 1 94.06 186 LEU A C 1
ATOM 1439 O O . LEU A 1 186 ? -12.797 10.117 18.234 1 94.06 186 LEU A O 1
ATOM 1443 N N . LEU A 1 187 ? -14.781 11.047 18.578 1 91.62 187 LEU A N 1
ATOM 1444 C CA . LEU A 1 187 ? -14.516 12.156 17.672 1 91.62 187 LEU A CA 1
ATOM 1445 C C . LEU A 1 187 ? -13.484 13.109 18.266 1 91.62 187 LEU A C 1
ATOM 1447 O O . LEU A 1 187 ? -13.008 14.016 17.578 1 91.62 187 LEU A O 1
ATOM 1451 N N . GLU A 1 188 ? -13.109 12.922 19.516 1 90.38 188 GLU A N 1
ATOM 1452 C CA . GLU A 1 188 ? -12.008 13.688 20.094 1 90.38 188 GLU A CA 1
ATOM 1453 C C . GLU A 1 188 ? -10.664 13.25 19.516 1 90.38 188 GLU A C 1
ATOM 1455 O O . GLU A 1 188 ? -9.672 13.961 19.641 1 90.38 188 GLU A O 1
ATOM 1460 N N . LEU A 1 189 ? -10.688 12.094 18.969 1 93.31 189 LEU A N 1
ATOM 1461 C CA . LEU A 1 189 ? -9.477 11.547 18.359 1 93.31 189 LEU A CA 1
ATOM 1462 C C . LEU A 1 189 ? -9.508 11.703 16.844 1 93.31 189 LEU A C 1
ATOM 1464 O O . LEU A 1 189 ? -10.586 11.781 16.234 1 93.31 189 LEU A O 1
ATOM 1468 N N . PRO A 1 190 ? -8.289 11.758 16.203 1 94.38 190 PRO A N 1
ATOM 1469 C CA . PRO A 1 190 ? -8.281 11.758 14.742 1 94.38 190 PRO A CA 1
ATOM 1470 C C . PRO A 1 190 ? -8.93 10.508 14.148 1 94.38 190 PRO A C 1
ATOM 1472 O O . PRO A 1 190 ? -8.734 9.406 14.664 1 94.38 190 PRO A O 1
ATOM 1475 N N . ILE A 1 191 ? -9.688 10.742 13.109 1 95.62 191 ILE A N 1
ATOM 1476 C CA . ILE A 1 191 ? -10.312 9.648 12.375 1 95.62 191 ILE A CA 1
ATOM 1477 C C . ILE A 1 191 ? -9.461 9.289 11.156 1 95.62 191 ILE A C 1
ATOM 1479 O O . ILE A 1 191 ? -8.992 10.164 10.438 1 95.62 191 ILE A O 1
ATOM 1483 N N . LEU A 1 192 ? -9.227 8.008 11.055 1 97.12 192 LEU A N 1
ATOM 1484 C CA . LEU A 1 192 ? -8.555 7.453 9.891 1 97.12 192 LEU A CA 1
ATOM 1485 C C . LEU A 1 192 ? -9.547 6.734 8.977 1 97.12 192 LEU A C 1
ATOM 1487 O O . LEU A 1 192 ? -10.336 5.914 9.445 1 97.12 192 LEU A O 1
ATOM 1491 N N . HIS A 1 193 ? -9.508 7.051 7.738 1 91.06 193 HIS A N 1
ATOM 1492 C CA . HIS A 1 193 ? -10.414 6.355 6.828 1 91.06 193 HIS A CA 1
ATOM 1493 C C . HIS A 1 193 ? -9.797 6.203 5.441 1 91.06 193 HIS A C 1
ATOM 1495 O O . HIS A 1 193 ? -8.797 6.855 5.133 1 91.06 193 HIS A O 1
ATOM 1501 N N . ASP A 1 194 ? -10.32 5.246 4.707 1 86.62 194 ASP A N 1
ATOM 1502 C CA . ASP A 1 194 ? -9.898 5.09 3.318 1 86.62 194 ASP A CA 1
ATOM 1503 C C . ASP A 1 194 ? -10.664 6.031 2.398 1 86.62 194 ASP A C 1
ATOM 1505 O O . ASP A 1 194 ? -11.117 7.102 2.826 1 86.62 194 ASP A O 1
ATOM 1509 N N . SER A 1 195 ? -10.742 5.719 1.129 1 73.62 195 SER A N 1
ATOM 1510 C CA . SER A 1 195 ? -11.305 6.629 0.135 1 73.62 195 SER A CA 1
ATOM 1511 C C . SER A 1 195 ? -12.797 6.859 0.377 1 73.62 195 SER A C 1
ATOM 1513 O O . SER A 1 195 ? -13.383 7.793 -0.175 1 73.62 195 SER A O 1
ATOM 1515 N N . ASN A 1 196 ? -13.375 6.098 1.324 1 76.06 196 ASN A N 1
ATOM 1516 C CA . ASN A 1 196 ? -14.812 6.188 1.554 1 76.06 196 ASN A CA 1
ATOM 1517 C C . ASN A 1 196 ? -15.133 6.492 3.016 1 76.06 196 ASN A C 1
ATOM 1519 O O . ASN A 1 196 ? -14.859 5.676 3.898 1 76.06 196 ASN A O 1
ATOM 1523 N N . ILE A 1 197 ? -15.781 7.672 3.242 1 84.5 197 ILE A N 1
ATOM 1524 C CA . ILE A 1 197 ? -16.078 8.102 4.605 1 84.5 197 ILE A CA 1
ATOM 1525 C C . ILE A 1 197 ? -17.438 7.57 5.027 1 84.5 197 ILE A C 1
ATOM 1527 O O . ILE A 1 197 ? -17.844 7.73 6.184 1 84.5 197 ILE A O 1
ATOM 1531 N N . GLU A 1 198 ? -18.109 6.898 4.148 1 84.38 198 GLU A N 1
ATOM 1532 C CA . GLU A 1 198 ? -19.484 6.477 4.398 1 84.38 198 GLU A CA 1
ATOM 1533 C C . GLU A 1 198 ? -19.562 5.535 5.598 1 84.38 198 GLU A C 1
ATOM 1535 O O . GLU A 1 198 ? -20.531 5.559 6.348 1 84.38 198 GLU A O 1
ATOM 1540 N N . GLY A 1 199 ? -18.562 4.793 5.816 1 90.69 199 GLY A N 1
ATOM 1541 C CA . GLY A 1 199 ? -18.547 3.928 6.984 1 90.69 199 GLY A CA 1
ATOM 1542 C C . GLY A 1 199 ? -18.656 4.688 8.289 1 90.69 199 GLY A C 1
ATOM 1543 O O . GLY A 1 199 ? -19.453 4.332 9.156 1 90.69 199 GLY A O 1
ATOM 1544 N N . TRP A 1 200 ? -17.922 5.719 8.391 1 93.56 200 TRP A N 1
ATOM 1545 C CA . TRP A 1 200 ? -17.938 6.535 9.602 1 93.56 200 TRP A CA 1
ATOM 1546 C C . TRP A 1 200 ? -19.266 7.289 9.727 1 93.56 200 TRP A C 1
ATOM 1548 O O . TRP A 1 200 ? -19.812 7.41 10.828 1 93.56 200 TRP A O 1
ATOM 1558 N N . ARG A 1 201 ? -19.734 7.828 8.648 1 90.5 201 ARG A N 1
ATOM 1559 C CA . ARG A 1 201 ? -21.031 8.516 8.68 1 90.5 201 ARG A CA 1
ATOM 1560 C C . ARG A 1 201 ? -22.125 7.594 9.219 1 90.5 201 ARG A C 1
ATOM 1562 O O . ARG A 1 201 ? -22.906 7.996 10.078 1 90.5 201 ARG A O 1
ATOM 1569 N N . ARG A 1 202 ? -22.141 6.43 8.773 1 92.19 202 ARG A N 1
ATOM 1570 C CA . ARG A 1 202 ? -23.141 5.453 9.195 1 92.19 202 ARG A CA 1
ATOM 1571 C C . ARG A 1 202 ? -22.953 5.086 10.664 1 92.19 202 ARG A C 1
ATOM 1573 O O . ARG A 1 202 ? -23.922 4.91 11.398 1 92.19 202 ARG A O 1
ATOM 1580 N N . TRP A 1 203 ? -21.75 4.945 11.094 1 95 203 TRP A N 1
ATOM 1581 C CA . TRP A 1 203 ? -21.5 4.547 12.469 1 95 203 TRP A CA 1
ATOM 1582 C C . TRP A 1 203 ? -21.875 5.66 13.438 1 95 203 TRP A C 1
ATOM 1584 O O . TRP A 1 203 ? -22.391 5.402 14.531 1 95 203 TRP A O 1
ATOM 1594 N N . LEU A 1 204 ? -21.703 6.871 13.016 1 94.12 204 LEU A N 1
ATOM 1595 C CA . LEU A 1 204 ? -21.922 8.016 13.891 1 94.12 204 LEU A CA 1
ATOM 1596 C C . LEU A 1 204 ? -23.375 8.477 13.852 1 94.12 204 LEU A C 1
ATOM 1598 O O . LEU A 1 204 ? -23.859 9.117 14.789 1 94.12 204 LEU A O 1
ATOM 1602 N N . SER A 1 205 ? -24.125 8.164 12.836 1 92.12 205 SER A N 1
ATOM 1603 C CA . SER A 1 205 ? -25.438 8.719 12.539 1 92.12 205 SER A CA 1
ATOM 1604 C C . SER A 1 205 ? -26.438 8.375 13.633 1 92.12 205 SER A C 1
ATOM 1606 O O . SER A 1 205 ? -27.281 9.203 14 1 92.12 205 SER A O 1
ATOM 1608 N N . PRO A 1 206 ? -26.422 7.188 14.18 1 92.38 206 PRO A N 1
ATOM 1609 C CA . PRO A 1 206 ? -27.422 6.855 15.203 1 92.38 206 PRO A CA 1
ATOM 1610 C C . PRO A 1 206 ? -27.344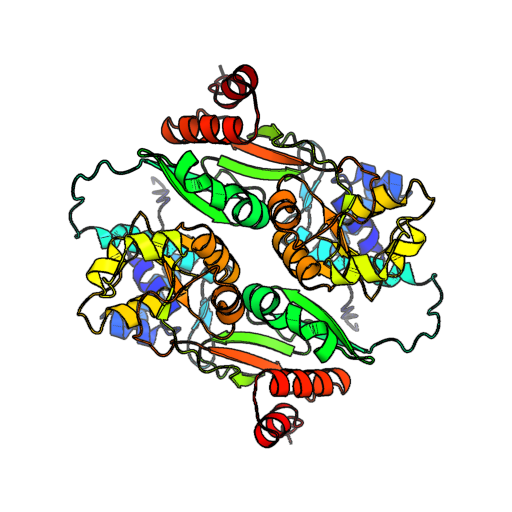 7.773 16.422 1 92.38 206 PRO A C 1
ATOM 1612 O O . PRO A 1 206 ? -28.312 7.902 17.172 1 92.38 206 PRO A O 1
ATOM 1615 N N . GLU A 1 207 ? -26.234 8.383 16.641 1 91.94 207 GLU A N 1
ATOM 1616 C CA . GLU A 1 207 ? -26.078 9.305 17.75 1 91.94 207 GLU A CA 1
ATOM 1617 C C . GLU A 1 207 ? -26.25 10.75 17.312 1 91.94 207 GLU A C 1
ATOM 1619 O O . GLU A 1 207 ? -25.844 11.68 18.016 1 91.94 207 GLU A O 1
ATOM 1624 N N . GLY A 1 208 ? -26.719 10.875 16.125 1 89.75 208 GLY A N 1
ATOM 1625 C CA . GLY A 1 208 ? -27.125 12.18 15.641 1 89.75 208 GLY A CA 1
ATOM 1626 C C . GLY A 1 208 ? -25.969 12.992 15.062 1 89.75 208 GLY A C 1
ATOM 1627 O O . GLY A 1 208 ? -26.078 14.211 14.93 1 89.75 208 GLY A O 1
ATOM 1628 N N . LEU A 1 209 ? -24.938 12.312 14.836 1 88.5 209 LEU A N 1
ATOM 1629 C CA . LEU A 1 209 ? -23.766 13.039 14.352 1 88.5 209 LEU A CA 1
ATOM 1630 C C . LEU A 1 209 ? -23.562 12.82 12.859 1 88.5 209 LEU A C 1
ATOM 1632 O O . LEU A 1 209 ? -23.625 11.688 12.375 1 88.5 209 LEU A O 1
ATOM 1636 N N . ASP A 1 210 ? -23.391 13.93 12.109 1 84.31 210 ASP A N 1
ATOM 1637 C CA . ASP A 1 210 ? -23.047 13.906 10.688 1 84.31 210 ASP A CA 1
ATOM 1638 C C . ASP A 1 210 ? -21.547 14.133 10.492 1 84.31 210 ASP A C 1
ATOM 1640 O O . ASP A 1 210 ? -21.062 15.258 10.617 1 84.31 210 ASP A O 1
ATOM 1644 N N . TYR A 1 211 ? -20.953 13.117 10.078 1 85.94 211 TYR A N 1
ATOM 1645 C CA . TYR A 1 211 ? -19.5 13.172 10.023 1 85.94 211 TYR A CA 1
ATOM 1646 C C . TYR A 1 211 ? -19.016 13.93 8.789 1 85.94 211 TYR A C 1
ATOM 1648 O O . TYR A 1 211 ? -19.406 13.602 7.664 1 85.94 211 TYR A O 1
ATOM 1656 N N . VAL A 1 212 ? -18.219 14.891 9.102 1 78.12 212 VAL A N 1
ATOM 1657 C CA . VAL A 1 212 ? -17.453 15.602 8.078 1 78.12 212 VAL A CA 1
ATOM 1658 C C . VAL A 1 212 ? -15.969 15.57 8.438 1 78.12 212 VAL A C 1
ATOM 1660 O O . VAL A 1 212 ? -15.594 15.805 9.586 1 78.12 212 VAL A O 1
ATOM 1663 N N . PRO A 1 213 ? -15.211 15.234 7.383 1 80.94 213 PRO A N 1
ATOM 1664 C CA . PRO A 1 213 ? -13.781 15.18 7.68 1 80.94 213 PRO A CA 1
ATOM 1665 C C . PRO A 1 213 ? -13.25 16.484 8.289 1 80.94 213 PRO A C 1
ATOM 1667 O O . PRO A 1 213 ? -13.641 17.562 7.855 1 80.94 213 PRO A O 1
ATOM 1670 N N . ARG A 1 214 ? -12.375 16.344 9.297 1 82.69 214 ARG A N 1
ATOM 1671 C CA . ARG A 1 214 ? -11.766 17.453 10.023 1 82.69 214 ARG A CA 1
ATOM 1672 C C . ARG A 1 214 ? -10.289 17.594 9.672 1 82.69 214 ARG A C 1
ATOM 1674 O O . ARG A 1 214 ? -9.703 16.688 9.07 1 82.69 214 ARG A O 1
ATOM 1681 N N . GLY A 1 215 ? -9.742 18.625 10.008 1 75.88 215 GLY A N 1
ATOM 1682 C CA . GLY A 1 215 ? -8.344 18.906 9.703 1 75.88 215 GLY A CA 1
ATOM 1683 C C . GLY A 1 215 ? -7.398 17.859 10.281 1 75.88 215 GLY A C 1
ATOM 1684 O O . GLY A 1 215 ? -6.367 17.547 9.68 1 75.88 215 GLY A O 1
ATOM 1685 N N . GLN A 1 216 ? -7.707 17.328 11.398 1 85.06 216 GLN A N 1
ATOM 1686 C CA . GLN A 1 216 ? -6.84 16.375 12.078 1 85.06 216 GLN A CA 1
ATOM 1687 C C . GLN A 1 216 ? -7.035 14.961 11.523 1 85.06 216 GLN A C 1
ATOM 1689 O O . GLN A 1 216 ? -6.246 14.055 11.82 1 85.06 216 GLN A O 1
ATOM 1694 N N . ASP A 1 217 ? -8.133 14.75 10.805 1 91.25 217 ASP A N 1
ATOM 1695 C CA . ASP A 1 217 ? -8.414 13.43 10.25 1 91.25 217 ASP A CA 1
ATOM 1696 C C . ASP A 1 217 ? -7.512 13.133 9.055 1 91.25 217 ASP A C 1
ATOM 1698 O O . ASP A 1 217 ? -6.906 14.039 8.484 1 91.25 217 ASP A O 1
ATOM 1702 N N . ARG A 1 218 ? -7.328 11.828 8.781 1 93.06 218 ARG A N 1
ATOM 1703 C CA . ARG A 1 218 ? -6.449 11.43 7.691 1 93.06 218 ARG A CA 1
ATOM 1704 C C . ARG A 1 218 ? -7.145 10.438 6.762 1 93.06 218 ARG A C 1
ATOM 1706 O O . ARG A 1 218 ? -7.848 9.539 7.219 1 93.06 218 ARG A O 1
ATOM 1713 N N . ARG A 1 219 ? -6.895 10.711 5.516 1 90.25 219 ARG A N 1
ATOM 1714 C CA . ARG A 1 219 ? -7.41 9.836 4.465 1 90.25 219 ARG A CA 1
ATOM 1715 C C . ARG A 1 219 ? -6.273 9.117 3.75 1 90.25 219 ARG A C 1
ATOM 1717 O O . ARG A 1 219 ? -5.262 9.727 3.402 1 90.25 219 ARG A O 1
ATOM 1724 N N . PHE A 1 220 ? -6.461 7.84 3.6 1 90.81 220 PHE A N 1
ATOM 1725 C CA . PHE A 1 220 ? -5.559 7.035 2.787 1 90.81 220 PHE A CA 1
ATOM 1726 C C . PHE A 1 220 ? -6.324 6.289 1.7 1 90.81 220 PHE A C 1
ATOM 1728 O O . PHE A 1 220 ? -7.512 5.992 1.863 1 90.81 220 PHE A O 1
ATOM 1735 N N . GLU A 1 221 ? -5.668 5.98 0.635 1 81.31 221 GLU A N 1
ATOM 1736 C CA . GLU A 1 221 ? -6.336 5.305 -0.471 1 81.31 221 GLU A CA 1
ATOM 1737 C C . GLU A 1 221 ? -6.613 3.84 -0.135 1 81.31 221 GLU A C 1
ATOM 1739 O O . GLU A 1 221 ? -7.664 3.307 -0.491 1 81.31 221 GLU A O 1
ATOM 1744 N N . ASP A 1 222 ? -5.648 3.307 0.543 1 88.88 222 ASP A N 1
ATOM 1745 C CA . ASP A 1 222 ? -5.734 1.869 0.789 1 88.88 222 ASP A CA 1
ATOM 1746 C C . ASP A 1 222 ? -5.992 1.579 2.266 1 88.88 222 ASP A C 1
ATOM 1748 O O . ASP A 1 222 ? -5.402 2.211 3.141 1 88.88 222 ASP A O 1
ATOM 1752 N N . TYR A 1 223 ? -6.832 0.566 2.477 1 94.62 223 TYR A N 1
ATOM 1753 C CA . TYR A 1 223 ? -7.207 0.204 3.838 1 94.62 223 TYR A CA 1
ATOM 1754 C C . TYR A 1 223 ? -6.016 -0.365 4.602 1 94.62 223 TYR A C 1
ATOM 1756 O O . TYR A 1 223 ? -5.918 -0.209 5.82 1 94.62 223 TYR A O 1
ATOM 1764 N N . ASN A 1 224 ? -5.09 -1.047 3.904 1 96.5 224 ASN A N 1
ATOM 1765 C CA . ASN A 1 224 ? -3.91 -1.543 4.605 1 96.5 224 ASN A CA 1
ATOM 1766 C C . ASN A 1 224 ? -3.078 -0.4 5.18 1 96.5 224 ASN A C 1
ATOM 1768 O O . ASN A 1 224 ? -2.459 -0.547 6.234 1 96.5 224 ASN A O 1
ATOM 1772 N N . ILE A 1 225 ? -3.072 0.729 4.52 1 96.19 225 ILE A N 1
ATOM 1773 C CA . ILE A 1 225 ? -2.385 1.907 5.035 1 96.19 225 ILE A CA 1
ATOM 1774 C C . ILE A 1 225 ? -3.15 2.469 6.23 1 96.19 225 ILE A C 1
ATOM 1776 O O . ILE A 1 225 ? -2.549 2.941 7.199 1 96.19 225 ILE A O 1
ATOM 1780 N N . VAL A 1 226 ? -4.469 2.424 6.18 1 97.38 226 VAL A N 1
ATOM 1781 C CA . VAL A 1 226 ? -5.301 2.828 7.309 1 97.38 226 VAL A CA 1
ATOM 1782 C C . VAL A 1 226 ? -4.945 1.994 8.539 1 97.38 226 VAL A C 1
ATOM 1784 O O . VAL A 1 226 ? -4.77 2.535 9.633 1 97.38 226 VAL A O 1
ATOM 1787 N N . ILE A 1 227 ? -4.812 0.708 8.336 1 98.25 227 ILE A N 1
ATOM 1788 C CA . ILE A 1 227 ? -4.484 -0.206 9.422 1 98.25 227 ILE A CA 1
ATOM 1789 C C . ILE 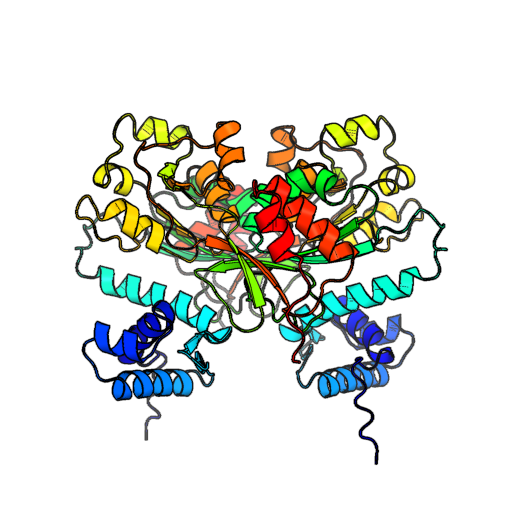A 1 227 ? -3.098 0.127 9.977 1 98.25 227 ILE A C 1
ATOM 1791 O O . ILE A 1 227 ? -2.908 0.204 11.188 1 98.25 227 ILE A O 1
ATOM 1795 N N . ASP A 1 228 ? -2.164 0.396 9.086 1 97.38 228 ASP A N 1
ATOM 1796 C CA . ASP A 1 228 ? -0.811 0.736 9.516 1 97.38 228 ASP A CA 1
ATOM 1797 C C . ASP A 1 228 ? -0.803 2.012 10.359 1 97.38 228 ASP A C 1
ATOM 1799 O O . ASP A 1 228 ? -0.163 2.064 11.406 1 97.38 228 ASP A O 1
ATOM 1803 N N . ALA A 1 229 ? -1.512 2.994 9.906 1 97.94 229 ALA A N 1
ATOM 1804 C CA . ALA A 1 229 ? -1.599 4.262 10.625 1 97.94 229 ALA A CA 1
ATOM 1805 C C . ALA A 1 229 ? -2.256 4.07 11.992 1 97.94 229 ALA A C 1
ATOM 1807 O O . ALA A 1 229 ? -1.807 4.641 12.984 1 97.94 229 ALA A O 1
ATOM 1808 N N . CYS A 1 230 ? -3.27 3.264 12.016 1 98.56 230 CYS A N 1
ATOM 1809 C CA . CYS A 1 230 ? -4.012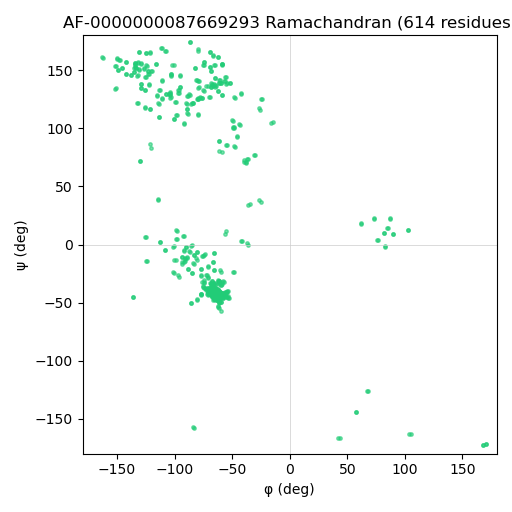 3.004 13.242 1 98.56 230 CYS A CA 1
ATOM 1810 C C . CYS A 1 230 ? -3.143 2.283 14.266 1 98.56 230 CYS A C 1
ATOM 1812 O O . CYS A 1 230 ? -3.129 2.646 15.438 1 98.56 230 CYS A O 1
ATOM 1814 N N . VAL A 1 231 ? -2.418 1.324 13.812 1 97.81 231 VAL A N 1
ATOM 1815 C CA . VAL A 1 231 ? -1.529 0.545 14.672 1 97.81 231 VAL A CA 1
ATOM 1816 C C . VAL A 1 231 ? -0.48 1.46 15.297 1 97.81 231 VAL A C 1
ATOM 1818 O O . VAL A 1 231 ? -0.093 1.271 16.453 1 97.81 231 VAL A O 1
ATOM 1821 N N . GLN A 1 232 ? -0.061 2.477 14.578 1 96.25 232 GLN A N 1
ATOM 1822 C CA . GLN A 1 232 ? 0.977 3.385 15.047 1 96.25 232 GLN A CA 1
ATOM 1823 C C . GLN A 1 232 ? 0.384 4.492 15.914 1 96.25 232 GLN A C 1
ATOM 1825 O O . GLN A 1 232 ? 1.094 5.41 16.328 1 96.25 232 GLN A O 1
ATOM 1830 N N . GLY A 1 233 ? -0.938 4.492 16.109 1 96.81 233 GLY A N 1
ATOM 1831 C CA . GLY A 1 233 ? -1.575 5.391 17.062 1 96.81 233 GLY A CA 1
ATOM 1832 C C . GLY A 1 233 ? -1.91 6.746 16.469 1 96.81 233 GLY A C 1
ATOM 1833 O O . GLY A 1 233 ? -2.041 7.73 17.203 1 96.81 233 GLY A O 1
ATOM 1834 N N . LEU A 1 234 ? -2.033 6.809 15.164 1 96.94 234 LEU A N 1
ATOM 1835 C CA . LEU A 1 234 ? -2.26 8.102 14.531 1 96.94 234 LEU A CA 1
ATOM 1836 C C . LEU A 1 234 ? -3.729 8.5 14.602 1 96.94 234 LEU A C 1
ATOM 1838 O O . LEU A 1 234 ? -4.086 9.641 14.305 1 96.94 234 LEU A O 1
ATOM 1842 N N . GLY A 1 235 ? -4.594 7.594 14.969 1 97.56 235 GLY A N 1
ATOM 1843 C CA . GLY A 1 235 ? -6.027 7.82 15.078 1 97.56 235 GLY A CA 1
ATOM 1844 C C . GLY A 1 235 ? -6.824 6.539 15.227 1 97.56 235 GLY A C 1
ATOM 1845 O O . GLY A 1 235 ? -6.258 5.473 15.477 1 97.56 235 GLY A O 1
ATOM 1846 N N . ILE A 1 236 ? -8.125 6.703 15.172 1 98 236 ILE A N 1
ATOM 1847 C CA . ILE A 1 236 ? -9.039 5.566 15.234 1 98 236 ILE A CA 1
ATOM 1848 C C . ILE A 1 236 ? -9.578 5.262 13.844 1 98 236 ILE A C 1
ATOM 1850 O O . ILE A 1 236 ? -9.734 6.164 13.016 1 98 236 ILE A O 1
ATOM 1854 N N . ALA A 1 237 ? -9.812 4 13.578 1 98.19 237 ALA A N 1
ATOM 1855 C CA . ALA A 1 237 ? -10.336 3.537 12.289 1 98.19 237 ALA A CA 1
ATOM 1856 C C . ALA A 1 237 ? -11.516 2.594 12.484 1 98.19 237 ALA A C 1
ATOM 1858 O O . ALA A 1 237 ? -11.844 2.23 13.617 1 98.19 237 ALA A O 1
ATOM 1859 N N . LEU A 1 238 ? -12.25 2.338 11.445 1 97.44 238 LEU A N 1
ATOM 1860 C CA . LEU A 1 238 ? -13.266 1.292 11.477 1 97.44 238 LEU A CA 1
ATOM 1861 C C . LEU A 1 238 ? -12.672 -0.054 11.07 1 97.44 238 LEU A C 1
ATOM 1863 O O . LEU A 1 238 ? -11.977 -0.149 10.055 1 97.44 238 LEU A O 1
ATOM 1867 N N . ALA A 1 239 ? -12.914 -1.006 11.914 1 97.94 239 ALA A N 1
ATOM 1868 C CA . ALA A 1 239 ? -12.547 -2.373 11.555 1 97.94 239 ALA A CA 1
ATOM 1869 C C . ALA A 1 239 ? -13.359 -2.857 10.352 1 97.94 239 ALA A C 1
ATOM 1871 O O . ALA A 1 239 ? -14.547 -2.553 10.234 1 97.94 239 ALA A O 1
ATOM 1872 N N . ARG A 1 240 ? -12.727 -3.605 9.531 1 96.06 240 ARG A N 1
ATOM 1873 C CA . ARG A 1 24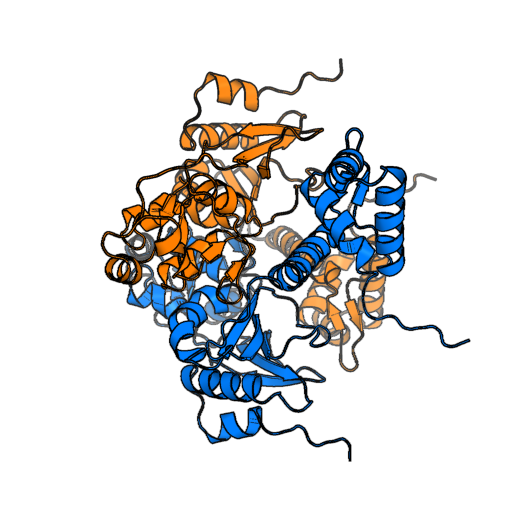0 ? -13.367 -4.258 8.391 1 96.06 240 ARG A CA 1
ATOM 1874 C C . ARG A 1 240 ? -13.016 -5.742 8.344 1 96.06 240 ARG A C 1
ATOM 1876 O O . ARG A 1 240 ? -12.312 -6.188 7.438 1 96.06 240 ARG A O 1
ATOM 1883 N N . PRO A 1 241 ? -13.617 -6.504 9.312 1 96.12 241 PRO A N 1
ATOM 1884 C CA . PRO A 1 241 ? -13.336 -7.941 9.234 1 96.12 241 PRO A CA 1
ATOM 1885 C C . PRO A 1 241 ? -13.727 -8.539 7.883 1 96.12 241 PRO A C 1
ATOM 1887 O O . PRO A 1 241 ? -14.758 -8.172 7.312 1 96.12 241 PRO A O 1
ATOM 1890 N N . PRO A 1 242 ? -12.891 -9.492 7.332 1 97.31 242 PRO A N 1
ATOM 1891 C CA . PRO A 1 242 ? -11.781 -10.141 8.039 1 97.31 242 PRO A CA 1
ATOM 1892 C C . PRO A 1 242 ? -10.453 -9.422 7.84 1 97.31 242 PRO A C 1
ATOM 1894 O O . PRO A 1 242 ? -9.414 -9.883 8.32 1 97.31 242 PRO A O 1
ATOM 1897 N N . LEU A 1 243 ? -10.438 -8.258 7.223 1 97.31 243 LEU A N 1
ATOM 1898 C CA . LEU A 1 243 ? -9.195 -7.574 6.891 1 97.31 243 LEU A CA 1
ATOM 1899 C C . LEU A 1 243 ? -8.516 -7.043 8.148 1 97.31 243 LEU A C 1
ATOM 1901 O O . LEU A 1 243 ? -7.285 -6.918 8.188 1 97.31 243 LEU A O 1
ATOM 1905 N N . SER A 1 244 ? -9.242 -6.738 9.133 1 98.06 244 SER A N 1
ATOM 1906 C CA . SER A 1 244 ? -8.703 -6.168 10.359 1 98.06 244 SER A CA 1
ATOM 1907 C C . SER A 1 244 ? -8.375 -7.258 11.375 1 98.06 244 SER A C 1
ATOM 1909 O O . SER A 1 244 ? -7.793 -6.98 12.422 1 98.06 244 SER A O 1
ATOM 1911 N N . ASP A 1 245 ? -8.68 -8.516 11.125 1 97.75 245 ASP A N 1
ATOM 1912 C CA . ASP A 1 245 ? -8.68 -9.594 12.117 1 97.75 245 ASP A CA 1
ATOM 1913 C C . ASP A 1 245 ? -7.262 -9.867 12.625 1 97.75 245 ASP A C 1
ATOM 1915 O O . ASP A 1 245 ? -7.047 -10.031 13.82 1 97.75 245 ASP A O 1
ATOM 1919 N N . ALA A 1 246 ? -6.332 -9.883 11.734 1 96.12 246 ALA A N 1
ATOM 1920 C CA . ALA A 1 246 ? -4.973 -10.234 12.133 1 96.12 246 ALA A CA 1
ATOM 1921 C C . ALA A 1 246 ? -4.418 -9.242 13.148 1 96.12 246 ALA A C 1
ATOM 1923 O O . ALA A 1 246 ? -3.773 -9.633 14.125 1 96.12 246 ALA A O 1
ATOM 1924 N N . ALA A 1 247 ? -4.613 -7.922 12.914 1 97.38 247 ALA A N 1
ATOM 1925 C CA . ALA A 1 247 ? -4.125 -6.891 13.828 1 97.38 247 ALA A CA 1
ATOM 1926 C C . ALA A 1 247 ? -4.828 -6.98 15.18 1 97.38 247 ALA A C 1
ATOM 1928 O O . ALA A 1 247 ? -4.207 -6.75 16.219 1 97.38 247 ALA A O 1
ATOM 1929 N N . LEU A 1 248 ? -6.117 -7.344 15.164 1 98.12 248 LEU A N 1
ATOM 1930 C CA . LEU A 1 248 ? -6.895 -7.484 16.391 1 98.12 248 LEU A CA 1
ATOM 1931 C C . LEU A 1 248 ? -6.449 -8.719 17.172 1 98.12 248 LEU A C 1
ATOM 1933 O O . LEU A 1 248 ? -6.254 -8.648 18.391 1 98.12 248 LEU A O 1
ATOM 1937 N N . GLU A 1 249 ? -6.227 -9.836 16.484 1 97.25 249 GLU A N 1
ATOM 1938 C CA . GLU A 1 249 ? -5.82 -11.086 17.109 1 97.25 249 GLU A CA 1
ATOM 1939 C C . GLU A 1 249 ? -4.426 -10.969 17.719 1 97.25 249 GLU A C 1
ATOM 1941 O O . GLU A 1 249 ? -4.156 -11.547 18.781 1 97.25 249 GLU A O 1
ATOM 1946 N N . ALA A 1 250 ? -3.592 -10.195 17.109 1 94.88 250 ALA A N 1
ATOM 1947 C CA . ALA A 1 250 ? -2.221 -10.016 17.578 1 94.88 250 ALA A CA 1
ATOM 1948 C C . ALA A 1 250 ? -2.154 -8.977 18.688 1 94.88 250 ALA A C 1
ATOM 1950 O O . ALA A 1 250 ? -1.095 -8.75 19.281 1 94.88 250 ALA A O 1
ATOM 1951 N N . GLY A 1 251 ? -3.268 -8.258 18.938 1 97.12 251 GLY A N 1
ATOM 1952 C CA . GLY A 1 251 ? -3.33 -7.262 20 1 97.12 251 GLY A CA 1
ATOM 1953 C C . GLY A 1 251 ? -2.736 -5.926 19.609 1 97.12 251 GLY A C 1
ATOM 1954 O O . GLY A 1 251 ? -2.514 -5.062 20.469 1 97.12 251 GLY A O 1
ATOM 1955 N N . ARG A 1 252 ? -2.443 -5.75 18.375 1 97.12 252 ARG A N 1
ATOM 1956 C CA . ARG A 1 252 ? -1.897 -4.484 17.906 1 97.12 252 ARG A CA 1
ATOM 1957 C C . ARG A 1 252 ? -2.992 -3.432 17.781 1 97.12 252 ARG A C 1
ATOM 1959 O O . ARG A 1 252 ? -2.705 -2.232 17.75 1 97.12 252 ARG A O 1
ATOM 1966 N N . LEU A 1 253 ? -4.211 -3.881 17.562 1 98.44 253 LEU A N 1
ATOM 1967 C CA . LEU A 1 253 ? -5.406 -3.049 17.594 1 98.44 253 LEU A CA 1
ATOM 1968 C C . LEU A 1 253 ? -6.449 -3.627 18.547 1 98.44 253 LEU A C 1
ATOM 1970 O O . LEU A 1 253 ? -6.469 -4.836 18.797 1 98.44 253 LEU A O 1
ATOM 1974 N N . VAL A 1 254 ? -7.258 -2.803 19.094 1 98.44 254 VAL A N 1
ATOM 1975 C CA . VAL A 1 254 ? -8.328 -3.236 19.984 1 98.44 254 VAL A CA 1
ATOM 1976 C C . VAL A 1 254 ? -9.625 -2.502 19.641 1 98.44 254 VAL A C 1
ATOM 1978 O O . VAL A 1 254 ? -9.586 -1.357 19.188 1 98.44 254 VAL A O 1
ATOM 1981 N N . ALA A 1 255 ? -10.75 -3.201 19.859 1 98.25 255 ALA A N 1
ATOM 1982 C CA . ALA A 1 255 ? -12.055 -2.561 19.703 1 98.25 255 ALA A CA 1
ATOM 1983 C C . ALA A 1 255 ? -12.281 -1.514 20.781 1 98.25 255 ALA A C 1
ATOM 1985 O O . ALA A 1 255 ? -12.023 -1.767 21.969 1 98.25 255 ALA A O 1
ATOM 1986 N N . VAL A 1 256 ? -12.797 -0.33 20.375 1 97.88 256 VAL A N 1
ATOM 1987 C CA . VAL A 1 256 ? -13.039 0.702 21.375 1 97.88 256 VAL A CA 1
ATOM 1988 C C . VAL A 1 256 ? -14.539 0.945 21.516 1 97.88 256 VAL A C 1
ATOM 1990 O O . VAL A 1 256 ? -14.969 1.839 22.25 1 97.88 256 VAL A O 1
ATOM 1993 N N . SER A 1 257 ? -15.305 0.224 20.812 1 95.88 257 SER A N 1
ATOM 1994 C CA . SER A 1 257 ? -16.766 0.147 20.922 1 95.88 257 SER A CA 1
ATOM 1995 C C . SER A 1 257 ? -17.281 -1.231 20.531 1 95.88 257 SER A C 1
ATOM 1997 O O . SER A 1 257 ? -16.719 -1.877 19.641 1 95.88 257 SER A O 1
ATOM 1999 N N . ASP A 1 258 ? -18.391 -1.646 21.125 1 92.94 258 ASP A N 1
ATOM 2000 C CA . ASP A 1 258 ? -19 -2.926 20.797 1 92.94 258 ASP A CA 1
ATOM 2001 C C . ASP A 1 258 ? -20.062 -2.754 19.719 1 92.94 258 ASP A C 1
ATOM 2003 O O . ASP A 1 258 ? -20.547 -3.738 19.156 1 92.94 258 ASP A O 1
ATOM 2007 N N . ARG A 1 259 ? -20.375 -1.547 19.469 1 95.31 259 ARG A N 1
ATOM 2008 C CA . ARG A 1 259 ? -21.406 -1.304 18.469 1 95.31 259 ARG A CA 1
ATOM 2009 C C . ARG A 1 259 ? -20.875 -1.544 17.062 1 95.31 259 ARG A C 1
ATOM 2011 O O . ARG A 1 259 ? -19.828 -1.015 16.688 1 95.31 259 ARG A O 1
ATOM 2018 N N . THR A 1 260 ? -21.656 -2.287 16.312 1 96.06 260 THR A N 1
ATOM 2019 C CA . THR A 1 260 ? -21.234 -2.6 14.945 1 96.06 260 THR A CA 1
ATOM 2020 C C . THR A 1 260 ? -22.203 -1.989 13.93 1 96.06 260 THR A C 1
ATOM 2022 O O . THR A 1 260 ? -23.328 -1.655 14.266 1 96.06 260 THR A O 1
ATOM 2025 N N . VAL A 1 261 ? -21.703 -1.763 12.75 1 94.88 261 VAL A N 1
ATOM 2026 C CA . VAL A 1 261 ? -22.516 -1.33 11.609 1 94.88 261 VAL A CA 1
ATOM 2027 C C . VAL A 1 261 ? -22.172 -2.176 10.391 1 94.88 261 VAL A C 1
ATOM 2029 O O . VAL A 1 261 ? -21.031 -2.6 10.211 1 94.88 261 VAL A O 1
ATOM 2032 N N . ASP A 1 262 ? -23.203 -2.406 9.617 1 92.69 262 ASP A N 1
ATOM 2033 C CA . ASP A 1 262 ? -22.953 -3.059 8.344 1 92.69 262 ASP A CA 1
ATOM 2034 C C . ASP A 1 262 ? -22.203 -2.125 7.387 1 92.69 262 ASP A C 1
ATOM 2036 O O . ASP A 1 262 ? -22.641 -0.991 7.16 1 92.69 262 ASP A O 1
ATOM 2040 N N . TYR A 1 263 ? -21.172 -2.631 6.91 1 86.56 263 TYR A N 1
ATOM 2041 C CA . TYR A 1 263 ? -20.453 -1.784 5.973 1 86.56 263 TYR A CA 1
ATOM 2042 C C . TYR A 1 263 ? -21.234 -1.594 4.684 1 86.56 263 TYR A C 1
ATOM 2044 O O . TYR A 1 263 ? -21.969 -2.49 4.258 1 86.56 263 TYR A O 1
ATOM 2052 N N . HIS A 1 264 ? -21.094 -0.513 4.051 1 81.62 264 HIS A N 1
ATOM 2053 C CA . HIS A 1 264 ? -22 -0.057 3.008 1 81.62 264 HIS A CA 1
ATOM 2054 C C . HIS A 1 264 ? -21.641 -0.664 1.655 1 81.62 264 HIS A C 1
ATOM 2056 O O . HIS A 1 264 ? -22.453 -0.663 0.732 1 81.62 264 HIS A O 1
ATOM 2062 N N . VAL A 1 265 ? -20.438 -1.04 1.48 1 85.69 265 VAL A N 1
ATOM 2063 C CA . VAL A 1 265 ? -19.984 -1.761 0.294 1 85.69 265 VAL A CA 1
ATOM 2064 C C . VAL A 1 265 ? -19.297 -3.062 0.708 1 85.69 265 VAL A C 1
ATOM 2066 O O . VAL A 1 265 ? -19.016 -3.275 1.89 1 85.69 265 VAL A O 1
ATOM 2069 N N . ALA A 1 266 ? -19.141 -3.936 -0.298 1 91 266 ALA A N 1
ATOM 2070 C CA . ALA A 1 266 ? -18.516 -5.227 -0.002 1 91 266 ALA A CA 1
ATOM 2071 C C . ALA A 1 266 ? -17.469 -5.586 -1.051 1 91 266 ALA A C 1
ATOM 2073 O O . ALA A 1 266 ? -17.484 -5.043 -2.158 1 91 266 ALA A O 1
ATOM 2074 N N . PHE A 1 267 ? -16.547 -6.402 -0.596 1 93.69 267 PHE A N 1
ATOM 2075 C CA . PHE A 1 267 ? -15.633 -7.004 -1.553 1 93.69 267 PHE A CA 1
ATOM 2076 C C . PHE A 1 267 ? -16.297 -8.172 -2.277 1 93.69 267 PHE A C 1
ATOM 2078 O O . PHE A 1 267 ? -17.031 -8.953 -1.669 1 93.69 267 PHE A O 1
ATOM 2085 N N . HIS A 1 268 ? -15.977 -8.227 -3.58 1 94.31 268 HIS A N 1
ATOM 2086 C CA . HIS A 1 268 ? -16.516 -9.289 -4.426 1 94.31 268 HIS A CA 1
ATOM 2087 C C . HIS A 1 268 ? -15.398 -9.977 -5.215 1 94.31 268 HIS A C 1
ATOM 2089 O O . HIS A 1 268 ? -14.469 -9.32 -5.688 1 94.31 268 HIS A O 1
ATOM 2095 N N . LEU A 1 269 ? -15.445 -11.312 -5.234 1 96.25 269 LEU A N 1
ATOM 2096 C CA . LEU A 1 269 ? -14.703 -12.008 -6.285 1 96.25 269 LEU A CA 1
ATOM 2097 C C . LEU A 1 269 ? -15.461 -11.945 -7.609 1 96.25 269 LEU A C 1
ATOM 2099 O O . LEU A 1 269 ? -16.656 -12.273 -7.664 1 96.25 269 LEU A O 1
ATOM 2103 N N . ILE A 1 270 ? -14.766 -11.477 -8.641 1 93.69 270 ILE A N 1
ATOM 2104 C CA . ILE A 1 270 ? -15.414 -11.258 -9.93 1 93.69 270 ILE A CA 1
ATOM 2105 C C . ILE A 1 270 ? -14.688 -12.055 -11.016 1 93.69 270 ILE A C 1
ATOM 2107 O O . ILE A 1 270 ? -13.477 -12.273 -10.922 1 93.69 270 ILE A O 1
ATOM 2111 N N . ARG A 1 271 ? -15.406 -12.461 -11.977 1 92.31 271 ARG A N 1
ATOM 2112 C CA . ARG A 1 271 ? -14.891 -13.164 -13.148 1 92.31 271 ARG A CA 1
ATOM 2113 C C . ARG A 1 271 ? -15.617 -12.727 -14.414 1 92.31 271 ARG A C 1
ATOM 2115 O O . ARG A 1 271 ? -16.734 -12.219 -14.352 1 92.31 271 ARG A O 1
ATOM 2122 N N . PRO A 1 272 ? -14.977 -12.906 -15.547 1 87.12 272 PRO A N 1
ATOM 2123 C CA . PRO A 1 272 ? -15.742 -12.703 -16.781 1 87.12 272 PRO A CA 1
ATOM 2124 C C . PRO A 1 272 ? -16.906 -13.68 -16.922 1 87.12 272 PRO A C 1
ATOM 2126 O O . PRO A 1 272 ? -16.922 -14.719 -16.266 1 87.12 272 PRO A O 1
ATOM 2129 N N . ASP A 1 273 ? -17.797 -13.305 -17.766 1 84.81 273 ASP A N 1
ATOM 2130 C CA . ASP A 1 273 ? -18.969 -14.156 -17.953 1 84.81 273 ASP A CA 1
ATOM 2131 C C . ASP A 1 273 ? -18.609 -15.43 -18.719 1 84.81 273 ASP A C 1
ATOM 2133 O O . ASP A 1 273 ? -19.266 -16.453 -18.562 1 84.81 273 ASP A O 1
ATOM 2137 N N . GLU A 1 274 ? -17.609 -15.352 -19.484 1 82.44 274 GLU A N 1
ATOM 2138 C CA . GLU A 1 274 ? -17.156 -16.531 -20.219 1 82.44 274 GLU A CA 1
ATOM 2139 C C . GLU A 1 274 ? -16.625 -17.594 -19.266 1 82.44 274 GLU A C 1
ATOM 2141 O O . GLU A 1 274 ? -16.406 -17.328 -18.094 1 82.44 274 GLU A O 1
ATOM 2146 N N . ALA A 1 275 ? -16.531 -18.812 -19.812 1 83.81 275 ALA A N 1
ATOM 2147 C CA . ALA A 1 275 ? -16.047 -19.922 -19 1 83.81 275 ALA A CA 1
ATOM 2148 C C . ALA A 1 275 ? -14.617 -19.672 -18.516 1 83.81 275 ALA A C 1
ATOM 2150 O O . ALA A 1 275 ? -13.781 -19.172 -19.281 1 83.81 275 ALA A O 1
ATOM 2151 N N . LEU A 1 276 ? -14.367 -20.094 -17.25 1 90.38 276 LEU A N 1
ATOM 2152 C CA . LEU A 1 276 ? -13.023 -19.984 -16.688 1 90.38 276 LEU A CA 1
ATOM 2153 C C . LEU A 1 276 ? -12.148 -21.141 -17.156 1 90.38 276 LEU A C 1
ATOM 2155 O O . LEU A 1 276 ? -12.625 -22.266 -17.328 1 90.38 276 LEU A O 1
ATOM 2159 N N . ARG A 1 277 ? -10.891 -20.766 -17.406 1 89.81 277 ARG A N 1
ATOM 2160 C CA . ARG A 1 277 ? -9.938 -21.859 -17.562 1 89.81 277 ARG A CA 1
ATOM 2161 C C . ARG A 1 277 ? -9.891 -22.719 -16.312 1 89.81 277 ARG A C 1
ATOM 2163 O O . ARG A 1 277 ? -10.148 -22.234 -15.203 1 89.81 277 ARG A O 1
ATOM 2170 N N . ALA A 1 278 ? -9.508 -23.969 -16.484 1 90 278 ALA A N 1
ATOM 2171 C CA . ALA A 1 278 ? -9.555 -24.953 -15.414 1 90 278 ALA A CA 1
ATOM 2172 C C . ALA A 1 278 ? -8.734 -24.516 -14.203 1 90 278 ALA A C 1
ATOM 2174 O O . ALA A 1 278 ? -9.219 -24.562 -13.07 1 90 278 ALA A O 1
ATOM 2175 N N . PRO A 1 279 ? -7.547 -23.953 -14.391 1 92 279 PRO A N 1
ATOM 2176 C CA . PRO A 1 279 ? -6.781 -23.531 -13.219 1 92 279 PRO A CA 1
ATOM 2177 C C . PRO A 1 279 ? -7.438 -22.375 -12.477 1 92 279 PRO A C 1
ATOM 2179 O O . PRO A 1 279 ? -7.395 -22.328 -11.242 1 92 279 PRO A O 1
ATOM 2182 N N . ALA A 1 280 ? -8.016 -21.469 -13.172 1 94.31 280 ALA A N 1
ATOM 2183 C CA . ALA A 1 280 ? -8.703 -20.328 -12.555 1 94.31 280 ALA A CA 1
ATOM 2184 C C . ALA A 1 280 ? -9.945 -20.797 -11.797 1 94.31 280 ALA A C 1
ATOM 2186 O O . ALA A 1 280 ? -10.25 -20.281 -10.719 1 94.31 280 ALA A O 1
ATOM 2187 N N . SER A 1 281 ? -10.594 -21.75 -12.422 1 95.06 281 SER A N 1
ATOM 2188 C CA . SER A 1 281 ? -11.758 -22.328 -11.758 1 95.06 281 SER A CA 1
ATOM 2189 C C . SER A 1 281 ? -11.375 -23.016 -10.445 1 95.06 281 SER A C 1
ATOM 2191 O O . SER A 1 281 ? -12.055 -22.844 -9.43 1 95.06 281 SER A O 1
ATOM 2193 N N . GLU A 1 282 ? -10.328 -23.75 -10.531 1 94.81 282 GLU A N 1
ATOM 2194 C CA . GLU A 1 282 ? -9.852 -24.438 -9.336 1 94.81 282 GLU A CA 1
ATOM 2195 C C . GLU A 1 282 ? -9.43 -23.453 -8.25 1 94.81 282 GLU A C 1
ATOM 2197 O O . GLU A 1 282 ? -9.781 -23.609 -7.082 1 94.81 282 GLU A O 1
ATOM 2202 N N . PHE A 1 283 ? -8.703 -22.469 -8.617 1 96.56 283 PHE A N 1
ATOM 2203 C CA . PHE A 1 283 ? -8.289 -21.438 -7.668 1 96.56 283 PHE A CA 1
ATOM 2204 C C . PHE A 1 283 ? -9.508 -20.75 -7.059 1 96.56 283 PHE A C 1
ATOM 2206 O O . PHE A 1 283 ? -9.555 -20.516 -5.848 1 96.56 283 PHE A O 1
ATOM 2213 N N . ALA A 1 284 ? -10.453 -20.406 -7.883 1 97.69 284 ALA A N 1
ATOM 2214 C CA . ALA A 1 284 ? -11.664 -19.734 -7.406 1 97.69 284 ALA A CA 1
ATOM 2215 C C . ALA A 1 284 ? -12.391 -20.578 -6.375 1 97.69 284 ALA A C 1
ATOM 2217 O O . ALA A 1 284 ? -12.867 -20.062 -5.359 1 97.69 284 ALA A O 1
ATOM 2218 N N . ARG A 1 285 ? -12.469 -21.844 -6.637 1 97.25 285 ARG A N 1
ATOM 2219 C CA . ARG A 1 285 ? -13.125 -22.75 -5.699 1 97.25 285 ARG A CA 1
ATOM 2220 C C . ARG A 1 285 ? -12.438 -22.734 -4.34 1 97.25 285 ARG A C 1
ATOM 2222 O O . ARG A 1 285 ? -13.094 -22.594 -3.307 1 97.25 285 ARG A O 1
ATOM 2229 N N . ARG A 1 286 ? -11.133 -22.875 -4.312 1 97.62 286 ARG A N 1
ATOM 2230 C CA . ARG A 1 286 ? -10.359 -22.875 -3.078 1 97.62 286 ARG A CA 1
ATOM 2231 C C . ARG A 1 286 ? -10.492 -21.547 -2.348 1 97.62 286 ARG A C 1
ATOM 2233 O O . ARG A 1 286 ? -10.648 -21.516 -1.126 1 97.62 286 ARG A O 1
ATOM 2240 N N . PHE A 1 287 ? -10.422 -20.469 -3.123 1 97.88 287 PHE A N 1
ATOM 2241 C CA . PHE A 1 287 ? -10.492 -19.125 -2.566 1 97.88 287 PHE A CA 1
ATOM 2242 C C . PHE A 1 287 ? -11.828 -18.906 -1.866 1 97.88 287 PHE A C 1
ATOM 2244 O O . PHE A 1 287 ? -11.867 -18.438 -0.727 1 97.88 287 PHE A O 1
ATOM 2251 N N . LEU A 1 288 ? -12.875 -19.234 -2.535 1 98.25 288 LEU A N 1
ATOM 2252 C CA . LEU A 1 288 ? -14.211 -19.031 -1.999 1 98.25 288 LEU A CA 1
ATOM 2253 C C . LEU A 1 288 ? -14.461 -19.922 -0.792 1 98.25 288 LEU A C 1
ATOM 2255 O O . LEU A 1 288 ? -15.148 -19.516 0.154 1 98.25 288 LEU A O 1
ATOM 2259 N N . ALA A 1 289 ? -13.93 -21.125 -0.844 1 97.69 289 ALA A N 1
ATOM 2260 C CA . ALA A 1 289 ? -14.031 -21.984 0.323 1 97.69 289 ALA A CA 1
ATOM 2261 C C . ALA A 1 289 ? -13.328 -21.375 1.529 1 97.69 289 ALA A C 1
ATOM 2263 O O . ALA A 1 289 ? -13.867 -21.375 2.637 1 97.69 289 ALA A O 1
ATOM 2264 N N . GLU A 1 290 ? -12.102 -20.859 1.348 1 96.5 290 GLU A N 1
ATOM 2265 C CA . GLU A 1 290 ? -11.344 -20.188 2.408 1 96.5 290 GLU A CA 1
ATOM 2266 C C . GLU A 1 290 ? -12.07 -18.953 2.924 1 96.5 290 GLU A C 1
ATOM 2268 O O . GLU A 1 290 ? -11.969 -18.609 4.102 1 96.5 290 GLU A O 1
ATOM 2273 N N . ALA A 1 291 ? -12.82 -18.328 1.98 1 96.5 291 ALA A N 1
ATOM 2274 C CA . ALA A 1 291 ? -13.586 -17.141 2.355 1 96.5 291 ALA A CA 1
ATOM 2275 C C . ALA A 1 291 ? -14.891 -17.531 3.053 1 96.5 291 ALA A C 1
ATOM 2277 O O . ALA A 1 291 ? -15.656 -16.656 3.467 1 96.5 291 ALA A O 1
ATOM 2278 N N . GLY A 1 292 ? -15.25 -18.812 3.137 1 96.25 292 GLY A N 1
ATOM 2279 C CA . GLY A 1 292 ? -16.344 -19.297 3.965 1 96.25 292 GLY A CA 1
ATOM 2280 C C . GLY A 1 292 ? -17.594 -19.609 3.17 1 96.25 292 GLY A C 1
ATOM 2281 O O . GLY A 1 292 ? -18.672 -19.797 3.744 1 96.25 292 GLY A O 1
ATOM 2282 N N . HIS A 1 293 ? -17.484 -19.656 1.854 1 97.5 293 HIS A N 1
ATOM 2283 C CA . HIS A 1 293 ? -18.672 -19.938 1.035 1 97.5 293 HIS A CA 1
ATOM 2284 C C . HIS A 1 293 ? -18.938 -21.438 0.959 1 97.5 293 HIS A C 1
ATOM 2286 O O . HIS A 1 293 ? -18.016 -22.25 1.035 1 97.5 293 HIS A O 1
ATOM 2292 N N . ASP A 1 294 ? -20.219 -21.766 0.788 1 97.25 294 ASP A N 1
ATOM 2293 C CA . ASP A 1 294 ? -20.578 -23.172 0.708 1 97.25 294 ASP A CA 1
ATOM 2294 C C . ASP A 1 294 ? -20.453 -23.703 -0.718 1 97.25 294 ASP A C 1
ATOM 2296 O O . ASP A 1 294 ? -20.219 -22.922 -1.649 1 97.25 294 ASP A O 1
ATOM 2300 N N . GLU A 1 295 ? -20.656 -24.984 -0.826 1 96.62 295 GLU A N 1
ATOM 2301 C CA . GLU A 1 295 ? -20.406 -25.656 -2.092 1 96.62 295 GLU A CA 1
ATOM 2302 C C . GLU A 1 295 ? -21.375 -25.188 -3.174 1 96.62 295 GLU A C 1
ATOM 2304 O O . GLU A 1 295 ? -21 -25.094 -4.348 1 96.62 295 GLU A O 1
ATOM 2309 N N . ALA A 1 296 ? -22.578 -24.938 -2.844 1 97.19 296 ALA A N 1
ATOM 2310 C CA . ALA A 1 296 ? -23.578 -24.531 -3.818 1 97.19 296 ALA A CA 1
ATOM 2311 C C . ALA A 1 296 ? -23.219 -23.172 -4.43 1 97.19 296 ALA A C 1
ATOM 2313 O O . ALA A 1 296 ? -23.281 -23 -5.648 1 97.19 296 ALA A O 1
ATOM 2314 N N . ALA A 1 297 ? -22.875 -22.25 -3.594 1 97 297 ALA A N 1
ATOM 2315 C CA . ALA A 1 297 ? -22.469 -20.922 -4.055 1 97 297 ALA A CA 1
ATOM 2316 C C . ALA A 1 297 ? -21.219 -21 -4.93 1 97 297 ALA A C 1
ATOM 2318 O O . ALA A 1 297 ? -21.125 -20.312 -5.949 1 97 297 ALA A O 1
ATOM 2319 N N . ILE A 1 298 ? -20.266 -21.828 -4.5 1 97.88 298 ILE A N 1
ATOM 2320 C CA . ILE A 1 298 ? -19.016 -22 -5.23 1 97.88 298 ILE A CA 1
ATOM 2321 C C . ILE A 1 298 ? -19.312 -22.578 -6.613 1 97.88 298 ILE A C 1
ATOM 2323 O O . ILE A 1 298 ? -18.797 -22.078 -7.621 1 97.88 298 ILE A O 1
ATOM 2327 N N . ALA A 1 299 ? -20.156 -23.609 -6.68 1 96 299 ALA A N 1
ATOM 2328 C CA . ALA A 1 299 ? -20.5 -24.25 -7.945 1 96 299 ALA A CA 1
ATOM 2329 C C . ALA A 1 299 ? -21.172 -23.266 -8.891 1 96 299 ALA A C 1
ATOM 2331 O O . ALA A 1 299 ? -20.906 -23.266 -10.094 1 96 299 ALA A O 1
ATOM 2332 N N . ALA A 1 300 ? -22.047 -22.453 -8.367 1 95.5 300 ALA A N 1
ATOM 2333 C CA . ALA A 1 300 ? -22.75 -21.469 -9.18 1 95.5 300 ALA A CA 1
ATOM 2334 C C . ALA A 1 300 ? -21.781 -20.438 -9.766 1 95.5 300 ALA A C 1
ATOM 2336 O O . ALA A 1 300 ? -21.938 -20.016 -10.906 1 95.5 300 ALA A O 1
ATOM 2337 N N . PHE A 1 301 ? -20.797 -20.062 -8.945 1 96.44 301 PHE A N 1
ATOM 2338 C CA . PHE A 1 301 ? -19.844 -19.062 -9.383 1 96.44 301 PHE A CA 1
ATOM 2339 C C . PHE A 1 301 ? -18.969 -19.594 -10.508 1 96.44 301 PHE A C 1
ATOM 2341 O O . PHE A 1 301 ? -18.688 -18.875 -11.477 1 96.44 301 PHE A O 1
ATOM 2348 N N . VAL A 1 302 ? -18.484 -20.812 -10.391 1 96 302 VAL A N 1
ATOM 2349 C CA . VAL A 1 302 ? -17.5 -21.312 -11.336 1 96 302 VAL A CA 1
ATOM 2350 C C . VAL A 1 302 ? -18.203 -21.938 -12.547 1 96 302 VAL A C 1
ATOM 2352 O O . VAL A 1 302 ? -17.562 -22.328 -13.516 1 96 302 VAL A O 1
ATOM 2355 N N . ALA A 1 303 ? -19.562 -22.047 -12.539 1 92.56 303 ALA A N 1
ATOM 2356 C CA . ALA A 1 303 ? -20.328 -22.625 -13.648 1 92.56 303 ALA A CA 1
ATOM 2357 C C . ALA A 1 303 ? -20.125 -21.828 -14.93 1 92.56 303 ALA A C 1
ATOM 2359 O O . ALA A 1 303 ? -20 -20.594 -14.883 1 92.56 303 ALA A O 1
ATOM 2360 N N . PRO A 1 304 ? -19.984 -22.531 -16.078 1 83.75 304 PRO A N 1
ATOM 2361 C CA . PRO A 1 304 ? -19.844 -21.812 -17.344 1 83.75 304 PRO A CA 1
ATOM 2362 C C . PRO A 1 304 ? -21.047 -20.891 -17.625 1 83.75 304 PRO A C 1
ATOM 2364 O O . PRO A 1 304 ? -22.156 -21.188 -17.203 1 83.75 304 PRO A O 1
ATOM 2367 N N . GLY A 1 305 ? -20.812 -19.609 -17.938 1 69.81 305 GLY A N 1
ATOM 2368 C CA . GLY A 1 305 ? -21.891 -18.688 -18.297 1 69.81 305 GLY A CA 1
ATOM 2369 C C . GLY A 1 305 ? -22.797 -19.219 -19.391 1 69.81 305 GLY A C 1
ATOM 2370 O O . GLY A 1 305 ? -22.438 -20.156 -20.094 1 69.81 305 GLY A O 1
ATOM 2371 N N . ARG A 1 306 ? -24.141 -19.078 -19.375 1 56.94 306 ARG A N 1
ATOM 2372 C CA . ARG A 1 306 ? -25.094 -19.453 -20.406 1 56.94 306 ARG A CA 1
ATOM 2373 C C . ARG A 1 306 ? -24.656 -18.953 -21.766 1 56.94 306 ARG A C 1
ATOM 2375 O O . ARG A 1 306 ? -24.359 -17.766 -21.938 1 56.94 306 ARG A O 1
ATOM 2382 N N . GLY A 1 307 ? -23.828 -19.656 -22.453 1 49.09 307 GLY A N 1
ATOM 2383 C CA . GLY A 1 307 ? -23.578 -19.328 -23.859 1 49.09 307 GLY A CA 1
ATOM 2384 C C . GLY A 1 307 ? -24.719 -18.578 -24.5 1 49.09 307 GLY A C 1
ATOM 2385 O O . GLY A 1 307 ? -25.844 -18.609 -24.016 1 49.09 307 GLY A O 1
ATOM 2386 N N . LYS A 1 308 ? -24.438 -17.391 -25.094 1 43.31 308 LYS A N 1
ATOM 2387 C CA . LYS A 1 308 ? -25.438 -16.938 -26.047 1 43.31 308 LYS A CA 1
ATOM 2388 C C . LYS A 1 308 ? -25.984 -18.109 -26.875 1 43.31 308 LYS A C 1
ATOM 2390 O O . LYS A 1 308 ? -25.219 -18.766 -27.609 1 43.31 308 LYS A O 1
ATOM 2395 N N . GLY A 1 309 ? -26.734 -18.938 -26.297 1 33.16 309 GLY A N 1
ATOM 2396 C CA . GLY A 1 309 ? -27.531 -19.469 -27.391 1 33.16 309 GLY A CA 1
ATOM 2397 C C . GLY A 1 309 ? -28.172 -18.391 -28.234 1 33.16 309 GLY A C 1
ATOM 2398 O O . GLY A 1 309 ? -28.328 -17.25 -27.797 1 33.16 309 GLY A O 1
ATOM 2399 N N . MET B 1 1 ? -9.359 41.75 -24.344 1 20.56 1 MET B N 1
ATOM 2400 C CA . MET B 1 1 ? -10.328 40.812 -23.766 1 20.56 1 MET B CA 1
ATOM 2401 C C . MET B 1 1 ? -9.656 39.875 -22.75 1 20.56 1 MET B C 1
ATOM 2403 O O . MET B 1 1 ? -8.703 39.188 -23.094 1 20.56 1 MET B O 1
ATOM 2407 N N . VAL B 1 2 ? -9.531 40.219 -21.469 1 24.31 2 VAL B N 1
ATOM 2408 C CA . VAL B 1 2 ? -8.742 39.625 -20.391 1 24.31 2 VAL B CA 1
ATOM 2409 C C . VAL B 1 2 ? -9.148 38.156 -20.188 1 24.31 2 VAL B C 1
ATOM 2411 O O . VAL B 1 2 ? -10.336 37.875 -20.031 1 24.31 2 VAL B O 1
ATOM 2414 N N . HIS B 1 3 ? -8.664 37.219 -21.016 1 28.91 3 HIS B N 1
ATOM 2415 C CA . HIS B 1 3 ? -8.922 35.812 -20.828 1 28.91 3 HIS B CA 1
ATOM 2416 C C . HIS B 1 3 ? -8.945 35.469 -19.344 1 28.91 3 HIS B C 1
ATOM 2418 O O . HIS B 1 3 ? -7.961 35.688 -18.625 1 28.91 3 HIS B O 1
ATOM 2424 N N . SER B 1 4 ? -9.969 35.844 -18.656 1 29.7 4 SER B N 1
ATOM 2425 C CA . SER B 1 4 ? -10.117 35.562 -17.234 1 29.7 4 SER B CA 1
ATOM 2426 C C . SER B 1 4 ? -9.602 34.188 -16.875 1 29.7 4 SER B C 1
ATOM 2428 O O . SER B 1 4 ? -10.109 33.188 -17.375 1 29.7 4 SER B O 1
ATOM 2430 N N . SER B 1 5 ? -8.352 33.812 -16.859 1 37 5 SER B N 1
ATOM 2431 C CA . SER B 1 5 ? -7.488 32.688 -16.484 1 37 5 SER B CA 1
ATOM 2432 C C . SER B 1 5 ? -7.996 32 -15.219 1 37 5 SER B C 1
ATOM 2434 O O . SER B 1 5 ? -7.539 32.312 -14.109 1 37 5 SER B O 1
ATOM 2436 N N . THR B 1 6 ? -9.25 31.891 -14.938 1 40.28 6 THR B N 1
ATOM 2437 C CA . THR B 1 6 ? -9.836 31.422 -13.68 1 40.28 6 THR B CA 1
ATOM 2438 C C . THR B 1 6 ? -9.289 30.047 -13.312 1 40.28 6 THR B C 1
ATOM 2440 O O . THR B 1 6 ? -9.461 29.078 -14.07 1 40.28 6 THR B O 1
ATOM 2443 N N . THR B 1 7 ? -8.188 29.938 -12.664 1 52.25 7 THR B N 1
ATOM 2444 C CA . THR B 1 7 ? -7.367 28.859 -12.109 1 52.25 7 THR B CA 1
ATOM 2445 C C . THR B 1 7 ? -8.219 27.891 -11.305 1 52.25 7 THR B C 1
ATOM 2447 O O . THR B 1 7 ? -7.777 26.781 -10.984 1 52.25 7 THR B O 1
ATOM 2450 N N . LEU B 1 8 ? -9.281 28.328 -10.859 1 55.25 8 LEU B N 1
ATOM 2451 C CA . LEU B 1 8 ? -10.141 27.453 -10.07 1 55.25 8 LEU B CA 1
ATOM 2452 C C . LEU B 1 8 ? -11.211 26.812 -10.945 1 55.25 8 LEU B C 1
ATOM 2454 O O . LEU B 1 8 ? -11.711 27.438 -11.883 1 55.25 8 LEU B O 1
ATOM 2458 N N . PRO B 1 9 ? -11.445 25.578 -10.805 1 60.75 9 PRO B N 1
ATOM 2459 C CA . PRO B 1 9 ? -12.609 25.016 -11.477 1 60.75 9 PRO B CA 1
ATOM 2460 C C . PRO B 1 9 ? -13.906 25.734 -11.117 1 60.75 9 PRO B C 1
ATOM 2462 O O . PRO B 1 9 ? -13.977 26.406 -10.086 1 60.75 9 PRO B O 1
ATOM 2465 N N . PRO B 1 10 ? -14.758 25.828 -12.086 1 58.97 10 PRO B N 1
ATOM 2466 C CA . PRO B 1 10 ? -16.062 26.391 -11.703 1 58.97 10 PRO B CA 1
ATOM 2467 C C . PRO B 1 10 ? -16.641 25.719 -10.453 1 58.97 10 PRO B C 1
ATOM 2469 O O . PRO B 1 10 ? -17.031 24.547 -10.5 1 58.97 10 PRO B O 1
ATOM 2472 N N . LEU B 1 11 ? -16.531 26.328 -9.352 1 60.53 11 LEU B N 1
ATOM 2473 C CA . LEU B 1 11 ? -16.797 25.797 -8.023 1 60.53 11 LEU B CA 1
ATOM 2474 C C . LEU B 1 11 ? -18.234 25.281 -7.922 1 60.53 11 LEU B C 1
ATOM 2476 O O . LEU B 1 11 ? -18.516 24.359 -7.16 1 60.53 11 LEU B O 1
ATOM 2480 N N . ASP B 1 12 ? -19.078 25.938 -8.656 1 61.94 12 ASP B N 1
ATOM 2481 C CA . ASP B 1 12 ? -20.5 25.578 -8.648 1 61.94 12 ASP B CA 1
ATOM 2482 C C . ASP B 1 12 ? -20.719 24.188 -9.258 1 61.94 12 ASP B C 1
ATOM 2484 O O . ASP B 1 12 ? -21.75 23.562 -9.023 1 61.94 12 ASP B O 1
ATOM 2488 N N . THR B 1 13 ? -19.641 23.781 -9.938 1 75.06 13 THR B N 1
ATOM 2489 C CA . THR B 1 13 ? -19.766 22.5 -10.609 1 75.06 13 THR B CA 1
ATOM 2490 C C . THR B 1 13 ? -19.25 21.375 -9.734 1 75.06 13 THR B C 1
ATOM 2492 O O . THR B 1 13 ? -19.578 20.203 -9.953 1 75.06 13 THR B O 1
ATOM 2495 N N . LEU B 1 14 ? -18.516 21.75 -8.75 1 74.5 14 LEU B N 1
ATOM 2496 C CA . LEU B 1 14 ? -17.797 20.75 -7.965 1 74.5 14 LEU B CA 1
ATOM 2497 C C . LEU B 1 14 ? -18.766 19.891 -7.156 1 74.5 14 LEU B C 1
ATOM 2499 O O . LEU B 1 14 ? -18.594 18.672 -7.051 1 74.5 14 LEU B O 1
ATOM 2503 N N . GLU B 1 15 ? -19.734 20.578 -6.645 1 75.19 15 GLU B N 1
ATOM 2504 C CA . GLU B 1 15 ? -20.719 19.859 -5.832 1 75.19 15 GLU B CA 1
ATOM 2505 C C . GLU B 1 15 ? -21.516 18.875 -6.68 1 75.19 15 GLU B C 1
ATOM 2507 O O . GLU B 1 15 ? -21.734 17.734 -6.27 1 75.19 15 GLU B O 1
ATOM 2512 N N . ALA B 1 16 ? -21.984 19.359 -7.816 1 79.62 16 ALA B N 1
ATOM 2513 C CA . ALA B 1 16 ? -22.75 18.5 -8.719 1 79.62 16 ALA B CA 1
ATOM 2514 C C . ALA B 1 16 ? -21.922 17.297 -9.172 1 79.62 16 ALA B C 1
ATOM 2516 O O . ALA B 1 16 ? -22.438 16.172 -9.219 1 79.62 16 ALA B O 1
ATOM 2517 N N . PHE B 1 17 ? -20.703 17.594 -9.453 1 85.19 17 PHE B N 1
ATOM 2518 C CA . PHE B 1 17 ? -19.781 16.547 -9.852 1 85.19 17 PHE B CA 1
ATOM 2519 C C . PHE B 1 17 ? -19.609 15.516 -8.742 1 85.19 17 PHE B C 1
ATOM 2521 O O . PHE B 1 17 ? -19.75 14.312 -8.977 1 85.19 17 PHE B O 1
ATOM 2528 N N . ALA B 1 18 ? -19.359 16.062 -7.633 1 80 18 ALA B N 1
ATOM 2529 C CA . ALA B 1 18 ? -19.094 15.188 -6.5 1 80 18 ALA B CA 1
ATOM 2530 C C . ALA B 1 18 ? -20.312 14.32 -6.18 1 80 18 ALA B C 1
ATOM 2532 O O . ALA B 1 18 ? -20.172 13.133 -5.891 1 80 18 ALA B O 1
ATOM 2533 N N . ARG B 1 19 ? -21.438 14.867 -6.242 1 79.31 19 ARG B N 1
ATOM 2534 C CA . ARG B 1 19 ? -22.688 14.148 -5.977 1 79.31 19 ARG B CA 1
ATOM 2535 C C . ARG B 1 19 ? -22.953 13.094 -7.047 1 79.31 19 ARG B C 1
ATOM 2537 O O . ARG B 1 19 ? -23.328 11.961 -6.73 1 79.31 19 ARG B O 1
ATOM 2544 N N . ALA B 1 20 ? -22.734 13.453 -8.234 1 85.19 20 ALA B N 1
ATOM 2545 C CA . ALA B 1 20 ? -22.922 12.516 -9.336 1 85.19 20 ALA B CA 1
ATOM 2546 C C . ALA B 1 20 ? -21.938 11.344 -9.227 1 85.19 20 ALA B C 1
ATOM 2548 O O . ALA B 1 20 ? -22.297 10.195 -9.492 1 85.19 20 ALA B O 1
ATOM 2549 N N . ALA B 1 21 ? -20.781 11.719 -8.875 1 83.12 21 ALA B N 1
ATOM 2550 C CA . ALA B 1 21 ? -19.75 10.711 -8.719 1 83.12 21 ALA B CA 1
ATOM 2551 C C . ALA B 1 21 ? -20.094 9.719 -7.609 1 83.12 21 ALA B C 1
ATOM 2553 O O . ALA B 1 21 ? -19.938 8.508 -7.77 1 83.12 21 ALA B O 1
ATOM 2554 N N . ARG B 1 22 ? -20.594 10.297 -6.555 1 76.81 22 ARG B N 1
ATOM 2555 C CA . ARG B 1 22 ? -20.953 9.5 -5.391 1 76.81 22 ARG B CA 1
ATOM 2556 C C . ARG B 1 22 ? -22.141 8.594 -5.695 1 76.81 22 ARG B C 1
ATOM 2558 O O . ARG B 1 22 ? -22.172 7.43 -5.297 1 76.81 22 ARG B O 1
ATOM 2565 N N . LEU B 1 23 ? -23.109 9.117 -6.406 1 76.44 23 LEU B N 1
ATOM 2566 C CA . LEU B 1 23 ? -24.391 8.453 -6.617 1 76.44 23 LEU B CA 1
ATOM 2567 C C . LEU B 1 23 ? -24.359 7.598 -7.883 1 76.44 23 LEU B C 1
ATOM 2569 O O . LEU B 1 23 ? -25.203 6.73 -8.078 1 76.44 23 LEU B O 1
ATOM 2573 N N . GLY B 1 24 ? -23.25 7.871 -8.625 1 80.38 24 GLY B N 1
ATOM 2574 C CA . GLY B 1 24 ? -23.109 7.156 -9.883 1 80.38 24 GLY B CA 1
ATOM 2575 C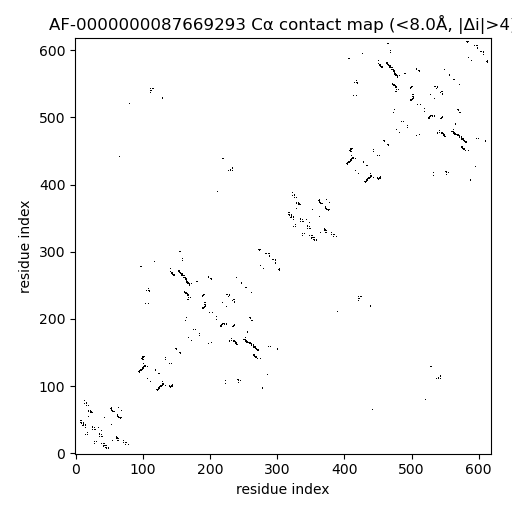 C . GLY B 1 24 ? -24.234 7.453 -10.859 1 80.38 24 GLY B C 1
ATOM 2576 O O . GLY B 1 24 ? -24.562 6.625 -11.711 1 80.38 24 GLY B O 1
ATOM 2577 N N . SER B 1 25 ? -24.938 8.492 -10.656 1 85.75 25 SER B N 1
ATOM 2578 C CA . SER B 1 25 ? -26.094 8.852 -11.469 1 85.75 25 SER B CA 1
ATOM 2579 C C . SER B 1 25 ? -26.297 10.359 -11.5 1 85.75 25 SER B C 1
ATOM 2581 O O . SER B 1 25 ? -26.312 11.016 -10.453 1 85.75 25 SER B O 1
ATOM 2583 N N . PHE B 1 26 ? -26.562 10.922 -12.742 1 87.31 26 PHE B N 1
ATOM 2584 C CA . PHE B 1 26 ? -26.844 12.344 -12.867 1 87.31 26 PHE B CA 1
ATOM 2585 C C . PHE B 1 26 ? -28.266 12.648 -12.391 1 87.31 26 PHE B C 1
ATOM 2587 O O . PHE B 1 26 ? -28.5 13.695 -11.781 1 87.31 26 PHE B O 1
ATOM 2594 N N . SER B 1 27 ? -29.094 11.641 -12.633 1 86.81 27 SER B N 1
ATOM 2595 C CA . SER B 1 27 ? -30.469 11.836 -12.188 1 86.81 27 SER B CA 1
ATOM 2596 C C . SER B 1 27 ? -30.562 11.852 -10.664 1 86.81 27 SER B C 1
ATOM 2598 O O . SER B 1 27 ? -31.25 12.703 -10.094 1 86.81 27 SER B O 1
ATOM 2600 N N . ALA B 1 28 ? -29.891 10.984 -10.125 1 84.5 28 ALA B N 1
ATOM 2601 C CA . ALA B 1 28 ? -29.891 10.922 -8.664 1 84.5 28 ALA B CA 1
ATOM 2602 C C . ALA B 1 28 ? -29.219 12.156 -8.07 1 84.5 28 ALA B C 1
ATOM 2604 O O . ALA B 1 28 ? -29.672 12.688 -7.055 1 84.5 28 ALA B O 1
ATOM 2605 N N . ALA B 1 29 ? -28.203 12.547 -8.656 1 84.56 29 ALA B N 1
ATOM 2606 C CA . ALA B 1 29 ? -27.516 13.758 -8.219 1 84.56 29 ALA B CA 1
ATOM 2607 C C . ALA B 1 29 ? -28.438 14.977 -8.328 1 84.56 29 ALA B C 1
ATOM 2609 O O . ALA B 1 29 ? -28.422 15.844 -7.457 1 84.56 29 ALA B O 1
ATOM 2610 N N . ALA B 1 30 ? -29.156 15.023 -9.336 1 84.69 30 ALA B N 1
ATOM 2611 C CA . ALA B 1 30 ? -30.094 16.109 -9.555 1 84.69 30 ALA B CA 1
ATOM 2612 C C . ALA B 1 30 ? -31.156 16.156 -8.453 1 84.69 30 ALA B C 1
ATOM 2614 O O . ALA B 1 30 ? -31.453 17.203 -7.898 1 84.69 30 ALA B O 1
ATOM 2615 N N . GLU B 1 31 ? -31.609 15.023 -8.172 1 81.69 31 GLU B N 1
ATOM 2616 C CA . GLU B 1 31 ? -32.625 14.898 -7.141 1 81.69 31 GLU B CA 1
ATOM 2617 C C . GLU B 1 31 ? -32.094 15.352 -5.785 1 81.69 31 GLU B C 1
ATOM 2619 O O . GLU B 1 31 ? -32.781 16.109 -5.074 1 81.69 31 GLU B O 1
ATOM 2624 N N . GLU B 1 32 ? -30.922 15 -5.508 1 78.31 32 GLU B N 1
ATOM 2625 C CA . GLU B 1 32 ? -30.344 15.32 -4.211 1 78.31 32 GLU B CA 1
ATOM 2626 C C . GLU B 1 32 ? -29.969 16.797 -4.129 1 78.31 32 GLU B C 1
ATOM 2628 O O . GLU B 1 32 ? -30.016 17.391 -3.053 1 78.31 32 GLU B O 1
ATOM 2633 N N . SER B 1 33 ? -29.609 17.328 -5.203 1 71.31 33 SER B N 1
ATOM 2634 C CA . SER B 1 33 ? -29.141 18.703 -5.23 1 71.31 33 SER B CA 1
ATOM 2635 C C . SER B 1 33 ? -30.297 19.688 -5.441 1 71.31 33 SER B C 1
ATOM 2637 O O . SER B 1 33 ? -30.125 20.891 -5.359 1 71.31 33 SER B O 1
ATOM 2639 N N . GLY B 1 34 ? -31.438 19.141 -5.781 1 75.44 34 GLY B N 1
ATOM 2640 C CA . GLY B 1 34 ? -32.562 20 -6.047 1 75.44 34 GLY B CA 1
ATOM 2641 C C . GLY B 1 34 ? -32.469 20.75 -7.359 1 75.44 34 GLY B C 1
ATOM 2642 O O . GLY B 1 34 ? -32.938 21.891 -7.477 1 75.44 34 GLY B O 1
ATOM 2643 N N . ILE B 1 35 ? -31.719 20.25 -8.211 1 78.19 35 ILE B N 1
ATOM 2644 C CA . ILE B 1 35 ? -31.578 20.844 -9.531 1 78.19 35 ILE B CA 1
ATOM 2645 C C . ILE B 1 35 ? -31.969 19.828 -10.602 1 78.19 35 ILE B C 1
ATOM 2647 O O . ILE B 1 35 ? -32.281 18.688 -10.289 1 78.19 35 ILE B O 1
ATOM 2651 N N . THR B 1 36 ? -32.188 20.25 -11.805 1 80.62 36 THR B N 1
ATOM 2652 C CA . THR B 1 36 ? -32.625 19.375 -12.883 1 80.62 36 THR B CA 1
ATOM 2653 C C . THR B 1 36 ? -31.469 18.5 -13.375 1 80.62 36 THR B C 1
ATOM 2655 O O . THR B 1 36 ? -30.297 18.859 -13.195 1 80.62 36 THR B O 1
ATOM 2658 N N . HIS B 1 37 ? -31.875 17.422 -13.891 1 85.56 37 HIS B N 1
ATOM 2659 C CA . HIS B 1 37 ? -30.906 16.547 -14.531 1 85.56 37 HIS B CA 1
ATOM 2660 C C . HIS B 1 37 ? -30.078 17.312 -15.57 1 85.56 37 HIS B C 1
ATOM 2662 O O . HIS B 1 37 ? -28.859 17.125 -15.656 1 85.56 37 HIS B O 1
ATOM 2668 N N . GLY B 1 38 ? -30.766 18.062 -16.359 1 86.69 38 GLY B N 1
ATOM 2669 C CA . GLY B 1 38 ? -30.094 18.891 -17.359 1 86.69 38 GLY B CA 1
ATOM 2670 C C . GLY B 1 38 ? -29.047 19.812 -16.75 1 86.69 38 GLY B C 1
ATOM 2671 O O . GLY B 1 38 ? -27.969 19.984 -17.328 1 86.69 38 GLY B O 1
ATOM 2672 N N . ALA B 1 39 ? -29.375 20.359 -15.656 1 80.06 39 ALA B N 1
ATOM 2673 C CA . ALA B 1 39 ? -28.438 21.25 -14.961 1 80.06 39 ALA B CA 1
ATOM 2674 C C . ALA B 1 39 ? -27.203 20.5 -14.484 1 80.06 39 ALA B C 1
ATOM 2676 O O . ALA B 1 39 ? -26.078 20.984 -14.633 1 80.06 39 ALA B O 1
ATOM 2677 N N . VAL B 1 40 ? -27.406 19.359 -13.875 1 86.5 40 VAL B N 1
ATOM 2678 C CA . VAL B 1 40 ? -26.266 18.531 -13.438 1 86.5 40 VAL B CA 1
ATOM 2679 C C . VAL B 1 40 ? -25.391 18.188 -14.641 1 86.5 40 VAL B C 1
ATOM 2681 O O . VAL B 1 40 ? -24.172 18.297 -14.57 1 86.5 40 VAL B O 1
ATOM 2684 N N . SER B 1 41 ? -26.047 17.781 -15.727 1 86.56 41 SER B N 1
ATOM 2685 C CA . SER B 1 41 ? -25.328 17.422 -16.953 1 86.56 41 SER B CA 1
ATOM 2686 C C . SER B 1 41 ? -24.516 18.578 -17.484 1 86.56 41 SER B C 1
ATOM 2688 O O . SER B 1 41 ? -23.344 18.422 -17.859 1 86.56 41 SER B O 1
ATOM 2690 N N . ARG B 1 42 ? -25.062 19.703 -17.453 1 83.75 42 ARG B N 1
ATOM 2691 C CA . ARG B 1 42 ? -24.391 20.906 -17.922 1 83.75 42 ARG B CA 1
ATOM 2692 C C . ARG B 1 42 ? -23.203 21.266 -17.031 1 83.75 42 ARG B C 1
ATOM 2694 O O . ARG B 1 42 ? -22.141 21.641 -17.531 1 83.75 42 ARG B O 1
ATOM 2701 N N . GLN B 1 43 ? -23.422 21.172 -15.766 1 83.25 43 GLN B N 1
ATOM 2702 C CA . GLN B 1 43 ? -22.359 21.484 -14.805 1 83.25 43 GLN B CA 1
ATOM 2703 C C . GLN B 1 43 ? -21.188 20.531 -14.969 1 83.25 43 GLN B C 1
ATOM 2705 O O . GLN B 1 43 ? -20.031 20.969 -14.977 1 83.25 43 GLN B O 1
ATOM 2710 N N . VAL B 1 44 ? -21.5 19.266 -15.086 1 86.88 44 VAL B N 1
ATOM 2711 C CA . VAL B 1 44 ? -20.453 18.266 -15.273 1 86.88 44 VAL B CA 1
ATOM 2712 C C . VAL B 1 44 ? -19.734 18.516 -16.594 1 86.88 44 VAL B C 1
ATOM 2714 O O . VAL B 1 44 ? -18.5 18.453 -16.656 1 86.88 44 VAL B O 1
ATOM 2717 N N . SER B 1 45 ? -20.516 18.797 -17.609 1 85.75 45 SER B N 1
ATOM 2718 C CA . SER B 1 45 ? -19.938 19.094 -18.906 1 85.75 45 SER B CA 1
ATOM 2719 C C . SER B 1 45 ? -19.031 20.328 -18.844 1 85.75 45 SER B C 1
ATOM 2721 O O . SER B 1 45 ? -17.953 20.344 -19.453 1 85.75 45 SER B O 1
ATOM 2723 N N . ARG B 1 46 ? -19.484 21.297 -18.141 1 79.75 46 ARG B N 1
ATOM 2724 C CA . ARG B 1 46 ? -18.672 22.5 -17.953 1 79.75 46 ARG B CA 1
ATOM 2725 C C . ARG B 1 46 ? -17.359 22.172 -17.234 1 79.75 46 ARG B C 1
ATOM 2727 O O . ARG B 1 46 ? -16.312 22.688 -17.609 1 79.75 46 ARG B O 1
ATOM 2734 N N . LEU B 1 47 ? -17.469 21.406 -16.219 1 80.31 47 LEU B N 1
ATOM 2735 C CA . LEU B 1 47 ? -16.281 21 -15.469 1 80.31 47 LEU B CA 1
ATOM 2736 C C . LEU B 1 47 ? -15.328 20.203 -16.359 1 80.31 47 LEU B C 1
ATOM 2738 O O . LEU B 1 47 ? -14.117 20.422 -16.328 1 80.31 47 LEU B O 1
ATOM 2742 N N . GLU B 1 48 ? -15.875 19.25 -17.109 1 84.12 48 GLU B N 1
ATOM 2743 C CA . GLU B 1 48 ? -15.07 18.422 -18 1 84.12 48 GLU B CA 1
ATOM 2744 C C . GLU B 1 48 ? -14.398 19.281 -19.078 1 84.12 48 GLU B C 1
ATOM 2746 O O . GLU B 1 48 ? -13.234 19.062 -19.422 1 84.12 48 GLU B O 1
ATOM 2751 N N . ARG B 1 49 ? -15.117 20.281 -19.578 1 77.12 49 ARG B N 1
ATOM 2752 C CA . ARG B 1 49 ? -14.555 21.219 -20.531 1 77.12 49 ARG B CA 1
ATOM 2753 C C . ARG B 1 49 ? -13.414 22.016 -19.922 1 77.12 49 ARG B C 1
ATOM 2755 O O . ARG B 1 49 ? -12.383 22.234 -20.562 1 77.12 49 ARG B O 1
ATOM 2762 N N . TRP B 1 50 ? -13.727 22.5 -18.75 1 72.88 50 TRP B N 1
ATOM 2763 C CA . TRP B 1 50 ? -12.695 23.25 -18.031 1 72.88 50 TRP B CA 1
ATOM 2764 C C . TRP B 1 50 ? -11.453 22.391 -17.812 1 72.88 50 TRP B C 1
ATOM 2766 O O . TRP B 1 50 ? -10.328 22.875 -17.953 1 72.88 50 TRP B O 1
ATOM 2776 N N . MET B 1 51 ? -11.656 21.141 -17.438 1 73 51 MET B N 1
ATOM 2777 C CA . MET B 1 51 ? -10.57 20.219 -17.141 1 73 51 MET B CA 1
ATOM 2778 C C . MET B 1 51 ? -9.93 19.703 -18.422 1 73 51 MET B C 1
ATOM 2780 O O . MET B 1 51 ? -8.781 19.234 -18.406 1 73 51 MET B O 1
ATOM 2784 N N . GLY B 1 52 ? -10.656 19.797 -19.469 1 75.12 52 GLY B N 1
ATOM 2785 C CA . GLY B 1 52 ? -10.18 19.312 -20.75 1 75.12 52 GLY B CA 1
ATOM 2786 C C . GLY B 1 52 ? -10.234 17.797 -20.875 1 75.12 52 GLY B C 1
ATOM 2787 O O . GLY B 1 52 ? -9.609 17.219 -21.766 1 75.12 52 GLY B O 1
ATOM 2788 N N . VAL B 1 53 ? -10.773 17.125 -19.859 1 78.12 53 VAL B N 1
ATOM 2789 C CA . VAL B 1 53 ? -10.906 15.68 -19.859 1 78.12 53 VAL B CA 1
ATOM 2790 C C . VAL B 1 53 ? -12.32 15.289 -19.438 1 78.12 53 VAL B C 1
ATOM 2792 O O . VAL B 1 53 ? -13.016 16.062 -18.781 1 78.12 53 VAL B O 1
ATOM 2795 N N . ARG B 1 54 ? -12.672 14.094 -19.859 1 83.25 54 ARG B N 1
ATOM 2796 C CA . ARG B 1 54 ? -13.922 13.523 -19.359 1 83.25 54 ARG B CA 1
ATOM 2797 C C . ARG B 1 54 ? -13.734 12.945 -17.953 1 83.25 54 ARG B C 1
ATOM 2799 O O . ARG B 1 54 ? -12.711 12.32 -17.672 1 83.25 54 ARG B O 1
ATOM 2806 N N . LEU B 1 55 ? -14.711 13.289 -17.141 1 84.31 55 LEU B N 1
ATOM 2807 C CA . LEU B 1 55 ? -14.656 12.82 -15.758 1 84.31 55 LEU B CA 1
ATOM 2808 C C . LEU B 1 55 ? -15.57 11.617 -15.555 1 84.31 55 LEU B C 1
ATOM 2810 O O . LEU B 1 55 ? -15.391 10.852 -14.609 1 84.31 55 LEU B O 1
ATOM 2814 N N . PHE B 1 56 ? -16.578 11.562 -16.438 1 86.38 56 PHE B N 1
ATOM 2815 C CA . PHE B 1 56 ? -17.531 10.461 -16.344 1 86.38 56 PHE B CA 1
ATOM 2816 C C . PHE B 1 56 ? -17.578 9.68 -17.656 1 86.38 56 PHE B C 1
ATOM 2818 O O . PHE B 1 56 ? -17.344 10.242 -18.734 1 86.38 56 PHE B O 1
ATOM 2825 N N . GLU B 1 57 ? -17.812 8.367 -17.516 1 81.12 57 GLU B N 1
ATOM 2826 C CA . GLU B 1 57 ? -18.219 7.52 -18.625 1 81.12 57 GLU B CA 1
ATOM 2827 C C . GLU B 1 57 ? -19.688 7.121 -18.516 1 81.12 57 GLU B C 1
ATOM 2829 O O . GLU B 1 57 ? -20.156 6.797 -17.422 1 81.12 57 GLU B O 1
ATOM 2834 N N . ARG B 1 58 ? -20.391 7.359 -19.672 1 74.88 58 ARG B N 1
ATOM 2835 C CA . ARG B 1 58 ? -21.812 6.988 -19.688 1 74.88 58 ARG B CA 1
ATOM 2836 C C . ARG B 1 58 ? -21.969 5.48 -19.844 1 74.88 58 ARG B C 1
ATOM 2838 O O . ARG B 1 58 ? -21.25 4.844 -20.609 1 74.88 58 ARG B O 1
ATOM 2845 N N . GLU B 1 59 ? -22.688 4.992 -18.938 1 69 59 GLU B N 1
ATOM 2846 C CA . GLU B 1 59 ? -23.062 3.582 -18.984 1 69 59 GLU B CA 1
ATOM 2847 C C . GLU B 1 59 ? -24.562 3.414 -19.25 1 69 59 GLU B C 1
ATOM 2849 O O . GLU B 1 59 ? -25.297 4.398 -19.328 1 69 59 GLU B O 1
ATOM 2854 N N . ALA B 1 60 ? -25.016 2.096 -19.562 1 64.12 60 ALA B N 1
ATOM 2855 C CA . ALA B 1 60 ? -26.422 1.836 -19.828 1 64.12 60 ALA B CA 1
ATOM 2856 C C . ALA B 1 60 ? -27.312 2.338 -18.703 1 64.12 60 ALA B C 1
ATOM 2858 O O . ALA B 1 60 ? -28.391 2.887 -18.938 1 64.12 60 ALA B O 1
ATOM 2859 N N . ARG B 1 61 ? -26.875 2.047 -17.562 1 67.12 61 ARG B N 1
ATOM 2860 C CA . ARG B 1 61 ? -27.609 2.537 -16.406 1 67.12 61 ARG B CA 1
ATOM 2861 C C . ARG B 1 61 ? -26.719 3.406 -15.516 1 67.12 61 ARG B C 1
ATOM 2863 O O . ARG B 1 61 ? -25.969 2.891 -14.68 1 67.12 61 ARG B O 1
ATOM 2870 N N . GLY B 1 62 ? -26.641 4.715 -15.82 1 78 62 GLY B N 1
ATOM 2871 C CA . GLY B 1 62 ? -25.969 5.676 -14.969 1 78 62 GLY B CA 1
ATOM 2872 C C . GLY B 1 62 ? -24.609 6.086 -15.492 1 78 62 GLY B C 1
ATOM 2873 O O . GLY B 1 62 ? -24.359 6.043 -16.703 1 78 62 GLY B O 1
ATOM 2874 N N . VAL B 1 63 ? -23.719 6.723 -14.586 1 82.38 63 VAL B N 1
ATOM 2875 C CA . VAL B 1 63 ? -22.406 7.195 -14.977 1 82.38 63 VAL B CA 1
ATOM 2876 C C . VAL B 1 63 ? -21.344 6.598 -14.055 1 82.38 63 VAL B C 1
ATOM 2878 O O . VAL B 1 63 ? -21.641 6.242 -12.914 1 82.38 63 VAL B O 1
ATOM 2881 N N . SER B 1 64 ? -20.219 6.301 -14.602 1 81.12 64 SER B N 1
ATOM 2882 C CA . SER B 1 64 ? -19.047 5.91 -13.82 1 81.12 64 SER B CA 1
ATOM 2883 C C . SER B 1 64 ? -17.891 6.863 -14.055 1 81.12 64 SER B C 1
ATOM 2885 O O . SER B 1 64 ? -17.797 7.488 -15.117 1 81.12 64 SER B O 1
ATOM 2887 N N . LEU B 1 65 ? -17.062 7 -12.961 1 80.5 65 LEU B N 1
ATOM 2888 C CA . LEU B 1 65 ? -15.922 7.91 -13.055 1 80.5 65 LEU B CA 1
ATOM 2889 C C . LEU B 1 65 ? -14.828 7.336 -13.953 1 80.5 65 LEU B C 1
ATOM 2891 O O . LEU B 1 65 ? -14.562 6.133 -13.922 1 80.5 65 LEU B O 1
ATOM 2895 N N . THR B 1 66 ? -14.258 8.25 -14.836 1 75.88 66 THR B N 1
ATOM 2896 C CA . THR B 1 66 ? -12.992 7.949 -15.5 1 75.88 66 THR B CA 1
ATOM 2897 C C . THR B 1 66 ? -11.844 7.945 -14.5 1 75.88 66 THR B C 1
ATOM 2899 O O . THR B 1 66 ? -11.992 8.398 -13.367 1 75.88 66 THR B O 1
ATOM 2902 N N . PRO B 1 67 ? -10.688 7.422 -14.844 1 65.38 67 PRO B N 1
ATOM 2903 C CA . PRO B 1 67 ? -9.531 7.535 -13.953 1 65.38 67 PRO B CA 1
ATOM 2904 C C . PRO B 1 67 ? -9.227 8.977 -13.555 1 65.38 67 PRO B C 1
ATOM 2906 O O . PRO B 1 67 ? -8.914 9.25 -12.398 1 65.38 67 PRO B O 1
ATOM 2909 N N . GLU B 1 68 ? -9.359 9.812 -14.5 1 70.12 68 GLU B N 1
ATOM 2910 C CA . GLU B 1 68 ? -9.227 11.242 -14.219 1 70.12 68 GLU B CA 1
ATOM 2911 C C . GLU B 1 68 ? -10.336 11.719 -13.281 1 70.12 68 GLU B C 1
ATOM 2913 O O . GLU B 1 68 ? -10.086 12.539 -12.391 1 70.12 68 GLU B O 1
ATOM 2918 N N . GLY B 1 69 ? -11.477 11.18 -13.523 1 78 69 GLY B N 1
ATOM 2919 C CA . GLY B 1 69 ? -12.609 11.508 -12.672 1 78 69 GLY B CA 1
ATOM 2920 C C . GLY B 1 69 ? -12.422 11.062 -11.234 1 78 69 GLY B C 1
ATOM 2921 O O . GLY B 1 69 ? -12.75 11.797 -10.305 1 78 69 GLY B O 1
ATOM 2922 N N . MET B 1 70 ? -11.875 9.992 -11.125 1 73.56 70 MET B N 1
ATOM 2923 C CA . MET B 1 70 ? -11.633 9.461 -9.789 1 73.56 70 MET B CA 1
ATOM 2924 C C . MET B 1 70 ? -10.617 10.312 -9.039 1 73.56 70 MET B C 1
ATOM 2926 O O . MET B 1 70 ? -10.812 10.625 -7.863 1 73.56 70 MET B O 1
ATOM 2930 N N . ARG B 1 71 ? -9.586 10.672 -9.695 1 66.62 71 ARG B N 1
ATOM 2931 C CA . ARG B 1 71 ? -8.57 11.531 -9.094 1 66.62 71 ARG B CA 1
ATOM 2932 C C . ARG B 1 71 ? -9.156 12.891 -8.734 1 66.62 71 ARG B C 1
ATOM 2934 O O . ARG B 1 71 ? -8.906 13.414 -7.645 1 66.62 71 ARG B O 1
ATOM 2941 N N . PHE B 1 72 ? -9.93 13.422 -9.664 1 72.94 72 PHE B N 1
ATOM 2942 C CA . PHE B 1 72 ? -10.539 14.727 -9.422 1 72.94 72 PHE B CA 1
ATOM 2943 C C . PHE B 1 72 ? -11.586 14.641 -8.32 1 72.94 72 PHE B C 1
ATOM 2945 O O . PHE B 1 72 ? -11.734 15.57 -7.527 1 72.94 72 PHE B O 1
ATOM 2952 N N . PHE B 1 73 ? -12.289 13.547 -8.297 1 77.19 73 PHE B N 1
ATOM 2953 C CA . PHE B 1 73 ? -13.312 13.367 -7.27 1 77.19 73 PHE B CA 1
ATOM 2954 C C . PHE B 1 73 ? -12.68 13.375 -5.879 1 77.19 73 PHE B C 1
ATOM 2956 O O . PHE B 1 73 ? -13.18 14.039 -4.973 1 77.19 73 PHE B O 1
ATOM 2963 N N . ALA B 1 74 ? -11.625 12.727 -5.75 1 65.75 74 ALA B N 1
ATOM 2964 C CA . ALA B 1 74 ? -10.93 12.727 -4.465 1 65.75 74 ALA B CA 1
ATOM 2965 C C . ALA B 1 74 ? -10.531 14.141 -4.055 1 65.75 74 ALA B C 1
ATOM 2967 O O . ALA B 1 74 ? -10.742 14.539 -2.904 1 65.75 74 ALA B O 1
ATOM 2968 N N . ARG B 1 75 ? -10.086 14.836 -5 1 65 75 ARG B N 1
ATOM 2969 C CA . ARG B 1 75 ? -9.672 16.219 -4.742 1 65 75 ARG B CA 1
ATOM 2970 C C . ARG B 1 75 ? -10.883 17.109 -4.477 1 65 75 ARG B C 1
ATOM 2972 O O . ARG B 1 75 ? -10.836 17.969 -3.594 1 65 75 ARG B O 1
ATOM 2979 N N . ALA B 1 76 ? -11.883 16.891 -5.254 1 69.25 76 ALA B N 1
ATOM 2980 C CA . ALA B 1 76 ? -13.094 17.688 -5.105 1 69.25 76 ALA B CA 1
ATOM 2981 C C . ALA B 1 76 ? -13.75 17.453 -3.752 1 69.25 76 ALA B C 1
ATOM 2983 O O . ALA B 1 76 ? -14.188 18.391 -3.086 1 69.25 76 ALA B O 1
ATOM 2984 N N . GLU B 1 77 ? -13.758 16.266 -3.449 1 67.06 77 GLU B N 1
ATOM 2985 C CA . GLU B 1 77 ? -14.344 15.93 -2.152 1 67.06 77 GLU B CA 1
ATOM 2986 C C . GLU B 1 77 ? -13.555 16.562 -1.012 1 67.06 77 GLU B C 1
ATOM 2988 O O . GLU B 1 77 ? -14.141 17.094 -0.062 1 67.06 77 GLU B O 1
ATOM 2993 N N . GLU B 1 78 ? -12.328 16.516 -1.145 1 59.22 78 GLU B N 1
ATOM 2994 C CA . GLU B 1 78 ? -11.469 17.141 -0.15 1 59.22 78 GLU B CA 1
ATOM 2995 C C . GLU B 1 78 ? -11.719 18.656 -0.091 1 59.22 78 GLU B C 1
ATOM 2997 O O . GLU B 1 78 ? -11.828 19.219 0.994 1 59.22 78 GLU B O 1
ATOM 3002 N N . ALA B 1 79 ? -11.781 19.219 -1.21 1 58.78 79 ALA B N 1
ATOM 3003 C CA . ALA B 1 79 ? -12.008 20.656 -1.289 1 58.78 79 ALA B CA 1
ATOM 3004 C C . ALA B 1 79 ? -13.375 21.031 -0.725 1 58.78 79 ALA B C 1
ATOM 3006 O O . ALA B 1 79 ? -13.508 22 0.028 1 58.78 79 ALA B O 1
ATOM 3007 N N . LEU B 1 80 ? -14.312 20.281 -1.08 1 60.25 80 LEU B N 1
ATOM 3008 C CA . LEU B 1 80 ? -15.672 20.562 -0.62 1 60.25 80 LEU B CA 1
ATOM 3009 C C . LEU B 1 80 ? -15.797 20.328 0.882 1 60.25 80 LEU B C 1
ATOM 3011 O O . LEU B 1 80 ? -16.5 21.062 1.572 1 60.25 80 LEU B O 1
ATOM 3015 N N . ALA B 1 81 ? -15.125 19.328 1.264 1 56.25 81 ALA B N 1
ATOM 3016 C CA . ALA B 1 81 ? -15.094 19.078 2.701 1 56.25 81 ALA B CA 1
ATOM 3017 C C . ALA B 1 81 ? -14.453 20.234 3.451 1 56.25 81 ALA B C 1
ATOM 3019 O O . ALA B 1 81 ? -14.914 20.625 4.527 1 56.25 81 ALA B O 1
ATOM 3020 N N . LEU B 1 82 ? -13.43 20.703 2.83 1 48.94 82 LEU B N 1
ATOM 3021 C CA . LEU B 1 82 ? -12.75 21.844 3.422 1 48.94 82 LEU B CA 1
ATOM 3022 C C . LEU B 1 82 ? -13.664 23.062 3.451 1 48.94 82 LEU B C 1
ATOM 3024 O O . LEU B 1 82 ? -13.641 23.844 4.406 1 48.94 82 LEU B O 1
ATOM 3028 N N . LEU B 1 83 ? -14.43 23.219 2.432 1 47.84 83 LEU B N 1
ATOM 3029 C CA . LEU B 1 83 ? -15.328 24.359 2.328 1 47.84 83 LEU B CA 1
ATOM 3030 C C . LEU B 1 83 ? -16.562 24.172 3.215 1 47.84 83 LEU B C 1
ATOM 3032 O O . LEU B 1 83 ? -17.141 25.141 3.703 1 47.84 83 LEU B O 1
ATOM 3036 N N . GLY B 1 84 ? -17.078 23.047 3.207 1 45.53 84 GLY B N 1
ATOM 3037 C CA . GLY B 1 84 ? -18.266 22.797 4.023 1 45.53 84 GLY B CA 1
ATOM 3038 C C . GLY B 1 84 ? -18 22.953 5.512 1 45.53 84 GLY B C 1
ATOM 3039 O O . GLY B 1 84 ? -18.922 23.25 6.277 1 45.53 84 GLY B O 1
ATOM 3040 N N . ASN B 1 85 ? -16.859 22.422 5.922 1 38.09 85 ASN B N 1
ATOM 3041 C CA . ASN B 1 85 ? -16.578 22.672 7.332 1 38.09 85 ASN B CA 1
ATOM 3042 C C . ASN B 1 85 ? -16.594 24.156 7.664 1 38.09 85 ASN B C 1
ATOM 3044 O O . ASN B 1 85 ? -16.078 24.578 8.695 1 38.09 85 ASN B O 1
ATOM 3048 N N . SER B 1 86 ? -17.031 24.953 6.836 1 33.19 86 SER B N 1
ATOM 3049 C CA . SER B 1 86 ? -17.062 26.359 7.215 1 33.19 86 SER B CA 1
ATOM 3050 C C . SER B 1 86 ? -17.984 26.594 8.398 1 33.19 86 SER B C 1
ATOM 3052 O O . SER B 1 86 ? -17.891 27.609 9.086 1 33.19 86 SER B O 1
ATOM 3054 N N . GLY B 1 87 ? -19.141 26.141 8.477 1 33.88 87 GLY B N 1
ATOM 3055 C CA . GLY B 1 87 ? -19.859 26.578 9.672 1 33.88 87 GLY B CA 1
ATOM 3056 C C . GLY B 1 87 ? -19.172 26.156 10.953 1 33.88 87 GLY B C 1
ATOM 3057 O O . GLY B 1 87 ? -19.672 26.438 12.047 1 33.88 87 GLY B O 1
ATOM 3058 N N . GLU B 1 88 ? -18.938 24.875 11.148 1 33.47 88 GLU B N 1
ATOM 3059 C CA . GLU B 1 88 ? -18.312 24.734 12.453 1 33.47 88 GLU B CA 1
ATOM 3060 C C . GLU B 1 88 ? -17.156 25.719 12.625 1 33.47 88 GLU B C 1
ATOM 3062 O O . GLU B 1 88 ? -16.312 25.844 11.742 1 33.47 88 GLU B O 1
ATOM 3067 N N . ARG B 1 89 ? -17.391 26.828 13.32 1 33.59 89 ARG B N 1
ATOM 3068 C CA . ARG B 1 89 ? -16.562 27.75 14.086 1 33.59 89 ARG B CA 1
ATOM 3069 C C . ARG B 1 89 ? -15.188 27.156 14.367 1 33.59 89 ARG B C 1
ATOM 3071 O O . ARG B 1 89 ? -15.078 26 14.781 1 33.59 89 ARG B O 1
ATOM 3078 N N . TRP B 1 90 ? -14.148 27.609 13.695 1 32.78 90 TRP B N 1
ATOM 3079 C CA . TRP B 1 90 ? -12.734 27.656 14.047 1 32.78 90 TRP B CA 1
ATOM 3080 C C . TRP B 1 90 ? -12.555 27.672 15.562 1 32.78 90 TRP B C 1
ATOM 3082 O O . TRP B 1 90 ? -12.805 28.703 16.203 1 32.78 90 TRP B O 1
ATOM 3092 N N . SER B 1 91 ? -13.25 27.062 16.312 1 33.31 91 SER B N 1
ATOM 3093 C CA . SER B 1 91 ? -12.625 27.25 17.609 1 33.31 91 SER B CA 1
ATOM 3094 C C . SER B 1 91 ? -11.133 27.531 17.484 1 33.31 91 SER B C 1
ATOM 3096 O O . SER B 1 91 ? -10.445 26.891 16.688 1 33.31 91 SER B O 1
ATOM 3098 N N . PRO B 1 92 ? -10.688 28.688 17.875 1 36.44 92 PRO B N 1
ATOM 3099 C CA . PRO B 1 92 ? -9.289 29.125 17.938 1 36.44 92 PRO B CA 1
ATOM 3100 C C . PRO B 1 92 ? -8.344 28 18.344 1 36.44 92 PRO B C 1
ATOM 3102 O O . PRO B 1 92 ? -7.281 28.25 18.922 1 36.44 92 PRO B O 1
ATOM 3105 N N . ARG B 1 93 ? -8.727 26.781 18.609 1 42.62 93 ARG B N 1
ATOM 3106 C CA . ARG B 1 93 ? -7.523 26.062 18.984 1 42.62 93 ARG B CA 1
ATOM 3107 C C . ARG B 1 93 ? -6.395 26.297 18 1 42.62 93 ARG B C 1
ATOM 3109 O O . ARG B 1 93 ? -6.645 26.5 16.797 1 42.62 93 ARG B O 1
ATOM 3116 N N . ARG B 1 94 ? -5.18 26.719 18.406 1 48.59 94 ARG B N 1
ATOM 3117 C CA . ARG B 1 94 ? -3.92 27.016 17.734 1 48.59 94 ARG B CA 1
ATOM 3118 C C . ARG B 1 94 ? -3.754 26.125 16.5 1 48.59 94 ARG B C 1
ATOM 3120 O O . ARG B 1 94 ? -3.559 24.906 16.625 1 48.59 94 ARG B O 1
ATOM 3127 N N . SER B 1 95 ? -4.43 26.344 15.266 1 62.81 95 SER B N 1
ATOM 3128 C CA . SER B 1 95 ? -4.547 25.719 13.953 1 62.81 95 SER B CA 1
ATOM 3129 C C . SER B 1 95 ? -3.178 25.328 13.406 1 62.81 95 SER B C 1
ATOM 3131 O O . SER B 1 95 ? -2.26 26.156 13.359 1 62.81 95 SER B O 1
ATOM 3133 N N . LYS B 1 96 ? -2.816 24.172 13.641 1 79.44 96 LYS B N 1
ATOM 3134 C CA . LYS B 1 96 ? -1.572 23.688 13.047 1 79.44 96 LYS B CA 1
ATOM 3135 C C . LYS B 1 96 ? -1.457 24.141 11.594 1 79.44 96 LYS B C 1
ATOM 3137 O O . LYS B 1 96 ? -2.465 24.25 10.891 1 79.44 96 LYS B O 1
ATOM 3142 N N . SER B 1 97 ? -0.297 24.719 11.297 1 88.25 97 SER B N 1
ATOM 3143 C CA . SER B 1 97 ? -0.011 25 9.891 1 88.25 97 SER B CA 1
ATOM 3144 C C . SER B 1 97 ? 0.091 23.719 9.078 1 88.25 97 SER B C 1
ATOM 3146 O O . SER B 1 97 ? 0.7 22.734 9.516 1 88.25 97 SER B O 1
ATOM 3148 N N . VAL B 1 98 ? -0.514 23.766 7.941 1 89.12 98 VAL B N 1
ATOM 3149 C CA . VAL B 1 98 ? -0.561 22.562 7.117 1 89.12 98 VAL B CA 1
ATOM 3150 C C . VAL B 1 98 ? 0.682 22.5 6.23 1 89.12 98 VAL B C 1
ATOM 3152 O O . VAL B 1 98 ? 1.067 23.484 5.613 1 89.12 98 VAL B O 1
ATOM 3155 N N . VAL B 1 99 ? 1.367 21.391 6.234 1 92.69 99 VAL B N 1
ATOM 3156 C CA . VAL B 1 99 ? 2.459 21.062 5.324 1 92.69 99 VAL B CA 1
ATOM 3157 C C . VAL B 1 99 ? 2.066 19.875 4.457 1 92.69 99 VAL B C 1
ATOM 3159 O O . VAL B 1 99 ? 1.629 18.844 4.973 1 92.69 99 VAL B O 1
ATOM 3162 N N . ARG B 1 100 ? 2.209 20 3.145 1 92 100 ARG B N 1
ATOM 3163 C CA . ARG B 1 100 ? 1.859 18.938 2.219 1 92 100 ARG B CA 1
ATOM 3164 C C . ARG B 1 100 ? 3.1 18.156 1.786 1 92 100 ARG B C 1
ATOM 3166 O O . ARG B 1 100 ? 4.047 18.734 1.255 1 92 100 ARG B O 1
ATOM 3173 N N . LEU B 1 101 ? 3.084 16.844 2.031 1 93.94 101 LEU B N 1
ATOM 3174 C CA . LEU B 1 101 ? 4.195 15.953 1.699 1 93.94 101 LEU B CA 1
ATOM 3175 C C . LEU B 1 101 ? 3.744 14.852 0.747 1 93.94 101 LEU B C 1
ATOM 3177 O O . LEU B 1 101 ? 2.834 14.086 1.066 1 93.94 101 LEU B O 1
ATOM 3181 N N . SER B 1 102 ? 4.305 14.852 -0.426 1 92.69 102 SER B N 1
ATOM 3182 C CA . SER B 1 102 ? 4.164 13.711 -1.328 1 92.69 102 SER B CA 1
ATOM 3183 C C . SER B 1 102 ? 5.191 12.633 -1.015 1 92.69 102 SER B C 1
ATOM 3185 O O . SER B 1 102 ? 6.398 12.891 -1.032 1 92.69 102 SER B O 1
ATOM 3187 N N . VAL B 1 103 ? 4.688 11.43 -0.719 1 93.69 103 VAL B N 1
ATOM 3188 C CA . VAL B 1 103 ? 5.602 10.391 -0.247 1 93.69 103 VAL B CA 1
ATOM 3189 C C . VAL B 1 103 ? 5.137 9.031 -0.746 1 93.69 103 VAL B C 1
ATOM 3191 O O . VAL B 1 103 ? 3.953 8.828 -1.025 1 93.69 103 VAL B O 1
ATOM 3194 N N . THR B 1 104 ? 6.078 8.148 -0.902 1 91.25 104 THR B N 1
ATOM 3195 C CA . THR B 1 104 ? 5.727 6.781 -1.276 1 91.25 104 THR B CA 1
ATOM 3196 C C . THR B 1 104 ? 5.023 6.07 -0.124 1 91.25 104 THR B C 1
ATOM 3198 O O . THR B 1 104 ? 5.34 6.305 1.044 1 91.25 104 THR B O 1
ATOM 3201 N N . PRO B 1 105 ? 4.148 5.059 -0.422 1 93.19 105 PRO B N 1
ATOM 3202 C CA . PRO B 1 105 ? 3.479 4.301 0.639 1 93.19 105 PRO B CA 1
ATOM 3203 C C . PRO B 1 105 ? 4.461 3.592 1.568 1 93.19 105 PRO B C 1
ATOM 3205 O O . PRO B 1 105 ? 4.234 3.527 2.779 1 93.19 105 PRO B O 1
ATOM 3208 N N . SER B 1 106 ? 5.527 3.143 1.051 1 94.81 106 SER B N 1
ATOM 3209 C CA . SER B 1 106 ? 6.5 2.395 1.836 1 94.81 106 SER B CA 1
ATOM 3210 C C . SER B 1 106 ? 7.152 3.275 2.896 1 94.81 106 SER B C 1
ATOM 3212 O O . SER B 1 106 ? 7.223 2.898 4.066 1 94.81 106 SER B O 1
ATOM 3214 N N . VAL B 1 107 ? 7.594 4.461 2.496 1 96.25 107 VAL B N 1
ATOM 3215 C CA . VAL B 1 107 ? 8.234 5.355 3.457 1 96.25 107 VAL B CA 1
ATOM 3216 C C . VAL B 1 107 ? 7.207 5.82 4.488 1 96.25 107 VAL B C 1
ATOM 3218 O O . VAL B 1 107 ? 7.516 5.922 5.68 1 96.25 107 VAL B O 1
ATOM 3221 N N . ALA B 1 108 ? 6 6.059 4.059 1 96.94 108 ALA B N 1
ATOM 3222 C CA . ALA B 1 108 ? 4.941 6.48 4.973 1 96.94 108 ALA B CA 1
ATOM 3223 C C . ALA B 1 108 ? 4.66 5.41 6.023 1 96.94 108 ALA B C 1
ATOM 3225 O O . ALA B 1 108 ? 4.805 5.656 7.223 1 96.94 108 ALA B O 1
ATOM 3226 N N . SER B 1 109 ? 4.41 4.238 5.57 1 96.88 109 SER B N 1
ATOM 3227 C CA . SER B 1 109 ? 3.943 3.156 6.43 1 96.88 109 SER B CA 1
ATOM 3228 C C . SER B 1 109 ? 5.078 2.604 7.285 1 96.88 109 SER B C 1
ATOM 3230 O O . SER B 1 109 ? 4.871 2.266 8.453 1 96.88 109 SER B O 1
ATOM 3232 N N . LEU B 1 110 ? 6.258 2.539 6.77 1 97.62 110 LEU B N 1
ATOM 3233 C CA . LEU B 1 110 ? 7.305 1.756 7.418 1 97.62 110 LEU B CA 1
ATOM 3234 C C . LEU B 1 110 ? 8.242 2.656 8.219 1 97.62 110 LEU B C 1
ATOM 3236 O O . LEU B 1 110 ? 9.008 2.172 9.055 1 97.62 110 LEU B O 1
ATOM 3240 N N . TRP B 1 111 ? 8.148 3.984 7.984 1 97.69 111 TRP B N 1
ATOM 3241 C CA . TRP B 1 111 ? 9.102 4.84 8.68 1 97.69 111 TRP B CA 1
ATOM 3242 C C . TRP B 1 111 ? 8.422 6.078 9.242 1 97.69 111 TRP B C 1
ATOM 3244 O O . TRP B 1 111 ? 8.609 6.422 10.414 1 97.69 111 TRP B O 1
ATOM 3254 N N . LEU B 1 112 ? 7.578 6.738 8.5 1 97.81 112 LEU B N 1
ATOM 3255 C CA . LEU B 1 112 ? 7.059 8.062 8.82 1 97.81 112 LEU B CA 1
ATOM 3256 C C . LEU B 1 112 ? 5.973 7.977 9.891 1 97.81 112 LEU B C 1
ATOM 3258 O O . LEU B 1 112 ? 5.953 8.773 10.828 1 97.81 112 LEU B O 1
ATOM 3262 N N . PHE B 1 113 ? 5.07 7.023 9.828 1 97.75 113 PHE B N 1
ATOM 3263 C CA . PHE B 1 113 ? 3.904 6.969 10.703 1 97.75 113 PHE B CA 1
ATOM 3264 C C . PHE B 1 113 ? 4.328 6.898 12.164 1 97.75 113 PHE B C 1
ATOM 3266 O O . PHE B 1 113 ? 3.791 7.617 13.008 1 97.75 113 PHE B O 1
ATOM 3273 N N . GLN B 1 114 ? 5.305 6.121 12.438 1 96.06 114 GLN B N 1
ATOM 3274 C CA . GLN B 1 114 ? 5.762 5.949 13.82 1 96.06 114 GLN B CA 1
ATOM 3275 C C . GLN B 1 114 ? 6.352 7.246 14.367 1 96.06 114 GLN B C 1
ATOM 3277 O O . GLN B 1 114 ? 6.379 7.461 15.578 1 96.06 114 GLN B O 1
ATOM 3282 N N . ARG B 1 115 ? 6.77 8.133 13.547 1 97.06 115 ARG B N 1
ATOM 3283 C CA . ARG B 1 115 ? 7.492 9.336 13.945 1 97.06 115 ARG B CA 1
ATOM 3284 C C . ARG B 1 115 ? 6.617 10.578 13.781 1 97.06 115 ARG B C 1
ATOM 3286 O O . ARG B 1 115 ? 7.012 11.68 14.18 1 97.06 115 ARG B O 1
ATOM 3293 N N . LEU B 1 116 ? 5.453 10.406 13.25 1 96.31 116 LEU B N 1
ATOM 3294 C CA . LEU B 1 116 ? 4.609 11.516 12.812 1 96.31 116 LEU B CA 1
ATOM 3295 C C . LEU B 1 116 ? 4.23 12.406 13.992 1 96.31 116 LEU B C 1
ATOM 3297 O O . LEU B 1 116 ? 4.273 13.633 13.891 1 96.31 116 LEU B O 1
ATOM 3301 N N . PRO B 1 117 ? 3.832 11.836 15.148 1 92.62 117 PRO B N 1
ATOM 3302 C CA . PRO B 1 117 ? 3.486 12.711 16.266 1 92.62 117 PRO B CA 1
ATOM 3303 C C . PRO B 1 117 ? 4.629 13.648 16.656 1 92.62 117 PRO B C 1
ATOM 3305 O O . PRO B 1 117 ? 4.406 14.836 16.906 1 92.62 117 PRO B O 1
ATOM 3308 N N . LYS B 1 118 ? 5.801 13.117 16.688 1 94.12 118 LYS B N 1
ATOM 3309 C CA . LYS B 1 118 ? 6.98 13.922 17 1 94.12 118 LYS B CA 1
ATOM 3310 C C . LYS B 1 118 ? 7.258 14.953 15.922 1 94.12 118 LYS B C 1
ATOM 3312 O O . LYS B 1 118 ? 7.57 16.109 16.219 1 94.12 118 LYS B O 1
ATOM 3317 N N . LEU B 1 119 ? 7.121 14.578 14.719 1 96.69 119 LEU B N 1
ATOM 3318 C CA . LEU B 1 119 ? 7.453 15.438 13.586 1 96.69 119 LEU B CA 1
ATOM 3319 C C . LEU B 1 119 ? 6.426 16.547 13.438 1 96.69 119 LEU B C 1
ATOM 3321 O O . LEU B 1 119 ? 6.766 17.672 13.031 1 96.69 119 LEU B O 1
ATOM 3325 N N . GLU B 1 120 ? 5.176 16.312 13.633 1 94.19 120 GLU B N 1
ATOM 3326 C CA . GLU B 1 120 ? 4.133 17.328 13.547 1 94.19 120 GLU B CA 1
ATOM 3327 C C . GLU B 1 120 ? 4.211 18.297 14.719 1 94.19 120 GLU B C 1
ATOM 3329 O O . GLU B 1 120 ? 4.027 19.5 14.539 1 94.19 120 GLU B O 1
ATOM 3334 N N . GLY B 1 121 ? 4.48 17.734 15.906 1 88.81 121 GLY B N 1
ATOM 3335 C CA . GLY B 1 121 ? 4.469 18.578 17.094 1 88.81 121 GLY B CA 1
ATOM 3336 C C . GLY B 1 121 ? 3.145 19.281 17.312 1 88.81 121 GLY B C 1
ATOM 3337 O O . GLY B 1 121 ? 2.08 18.703 17.094 1 88.81 121 GLY B O 1
ATOM 3338 N N . LEU B 1 122 ? 3.234 20.5 17.812 1 84.88 122 LEU B N 1
ATOM 3339 C CA . LEU B 1 122 ? 2.02 21.234 18.172 1 84.88 122 LEU B CA 1
ATOM 3340 C C . LEU B 1 122 ? 1.671 22.25 17.094 1 84.88 122 LEU B C 1
ATOM 3342 O O . LEU B 1 122 ? 0.6 22.859 17.125 1 84.88 122 LEU B O 1
ATOM 3346 N N . ASP B 1 123 ? 2.484 22.359 16.078 1 89.31 123 ASP B N 1
ATOM 3347 C CA . ASP B 1 123 ? 2.338 23.531 15.219 1 89.31 123 ASP B CA 1
ATOM 3348 C C . ASP B 1 123 ? 2.123 23.109 13.758 1 89.31 123 ASP B C 1
ATOM 3350 O O . ASP B 1 123 ? 1.71 23.938 12.938 1 89.31 123 ASP B O 1
ATOM 3354 N N . VAL B 1 124 ? 2.391 21.844 13.469 1 92.31 124 VAL B N 1
ATOM 3355 C CA . VAL B 1 124 ? 2.299 21.422 12.07 1 92.31 124 VAL B CA 1
ATOM 3356 C C . VAL B 1 124 ? 1.301 20.281 11.938 1 92.31 124 VAL B C 1
ATOM 3358 O O . VAL B 1 124 ? 1.253 19.391 12.797 1 92.31 124 VAL B O 1
ATOM 3361 N N . HIS B 1 125 ? 0.526 20.328 10.953 1 90.94 125 HIS B N 1
ATOM 3362 C CA . HIS B 1 125 ? -0.257 19.188 10.5 1 90.94 125 HIS B CA 1
ATOM 3363 C C . HIS B 1 125 ? 0.192 18.734 9.117 1 90.94 125 HIS B C 1
ATOM 3365 O O . HIS B 1 125 ? 0.183 19.516 8.164 1 90.94 125 HIS B O 1
ATOM 3371 N N . LEU B 1 126 ? 0.586 17.531 9.039 1 93.5 126 LEU B N 1
ATOM 3372 C CA . LEU B 1 126 ? 1.105 16.984 7.785 1 93.5 126 LEU B CA 1
ATOM 3373 C C . LEU B 1 126 ? -0.017 16.391 6.941 1 93.5 126 LEU B C 1
ATOM 3375 O O . LEU B 1 126 ? -0.719 15.484 7.387 1 93.5 126 LEU B O 1
ATOM 3379 N N . GLU B 1 127 ? -0.237 16.953 5.809 1 90.31 127 GLU B N 1
ATOM 3380 C CA . GLU B 1 127 ? -1.09 16.344 4.793 1 90.31 127 GLU B CA 1
ATOM 3381 C C . GLU B 1 127 ? -0.281 15.438 3.865 1 90.31 127 GLU B C 1
ATOM 3383 O O . GLU B 1 127 ? 0.606 15.906 3.15 1 90.31 127 GLU B O 1
ATOM 3388 N N . LEU B 1 128 ? -0.646 14.203 3.818 1 91.81 128 LEU B N 1
ATOM 3389 C CA . LEU B 1 128 ? 0.133 13.211 3.086 1 91.81 128 LEU B CA 1
ATOM 3390 C C . LEU B 1 128 ? -0.537 12.867 1.76 1 91.81 128 LEU B C 1
ATOM 3392 O O . LEU B 1 128 ? -1.737 12.586 1.722 1 91.81 128 LEU B O 1
ATOM 3396 N N . VAL B 1 129 ? 0.25 12.906 0.742 1 87.62 129 VAL B N 1
ATOM 3397 C CA . VAL B 1 129 ? -0.141 12.375 -0.561 1 87.62 129 VAL B CA 1
ATOM 3398 C C . VAL B 1 129 ? 0.718 11.164 -0.906 1 87.62 129 VAL B C 1
ATOM 3400 O O . VAL B 1 129 ? 1.914 11.297 -1.174 1 87.62 129 VAL B O 1
ATOM 3403 N N . LEU B 1 130 ? 0.075 10.016 -0.873 1 88.81 130 LEU B N 1
ATOM 3404 C CA . LEU B 1 130 ? 0.82 8.789 -1.13 1 88.81 130 LEU B CA 1
ATOM 3405 C C . LEU B 1 130 ? 0.841 8.469 -2.621 1 88.81 130 LEU B C 1
ATOM 3407 O O . LEU B 1 130 ? -0.191 8.125 -3.201 1 88.81 130 LEU B O 1
ATOM 3411 N N . GLU B 1 131 ? 2.02 8.57 -3.178 1 81.69 131 GLU B N 1
ATOM 3412 C CA . GLU B 1 131 ? 2.186 8.336 -4.609 1 81.69 131 GLU B CA 1
ATOM 3413 C C . GLU B 1 131 ? 3.645 8.07 -4.957 1 81.69 131 GLU B C 1
ATOM 3415 O O . GLU B 1 131 ? 4.539 8.305 -4.145 1 81.69 131 GLU B O 1
ATOM 3420 N N . HIS B 1 132 ? 3.818 7.449 -6.141 1 69.44 132 HIS B N 1
ATOM 3421 C CA . HIS B 1 132 ? 5.16 7.129 -6.609 1 69.44 132 HIS B CA 1
ATOM 3422 C C . HIS B 1 132 ? 5.684 8.195 -7.566 1 69.44 132 HIS B C 1
ATOM 3424 O O . HIS B 1 132 ? 6.895 8.352 -7.727 1 69.44 132 HIS B O 1
ATOM 3430 N N . ARG B 1 133 ? 4.77 8.836 -8.227 1 60.25 133 ARG B N 1
ATOM 3431 C CA . ARG B 1 133 ? 5.168 9.727 -9.305 1 60.25 133 ARG B CA 1
ATOM 3432 C C . ARG B 1 133 ? 5.98 10.898 -8.766 1 60.25 133 ARG B C 1
ATOM 3434 O O . ARG B 1 133 ? 5.82 11.297 -7.613 1 60.25 133 ARG B O 1
ATOM 3441 N N . LEU B 1 134 ? 7.059 11.141 -9.602 1 55.19 134 LEU B N 1
ATOM 3442 C CA . LEU B 1 134 ? 7.809 12.344 -9.266 1 55.19 134 LEU B CA 1
ATOM 3443 C C . LEU B 1 134 ? 6.875 13.539 -9.086 1 55.19 134 LEU B C 1
ATOM 3445 O O . LEU B 1 134 ? 6.027 13.797 -9.945 1 55.19 134 LEU B O 1
ATOM 3449 N N . ALA B 1 135 ? 6.699 13.898 -7.949 1 51.03 135 ALA B N 1
ATOM 3450 C CA . ALA B 1 135 ? 5.848 15.039 -7.621 1 51.03 135 ALA B CA 1
ATOM 3451 C C . ALA B 1 135 ? 6.098 16.203 -8.578 1 51.03 135 ALA B C 1
ATOM 3453 O O . ALA B 1 135 ? 7.25 16.531 -8.875 1 51.03 135 ALA B O 1
ATOM 3454 N N . ASP B 1 136 ? 5.168 16.375 -9.539 1 54.28 136 ASP B N 1
ATOM 3455 C CA . ASP B 1 136 ? 5.195 17.719 -10.102 1 54.28 136 ASP B CA 1
ATOM 3456 C C . ASP B 1 136 ? 4.902 18.766 -9.031 1 54.28 136 ASP B C 1
ATOM 3458 O O . ASP B 1 136 ? 3.834 18.75 -8.414 1 54.28 136 ASP B O 1
ATOM 3462 N N . PHE B 1 137 ? 5.949 19.266 -8.336 1 60.41 137 PHE B N 1
ATOM 3463 C CA . PHE B 1 137 ? 5.746 20.297 -7.316 1 60.41 137 PHE B CA 1
ATOM 3464 C C . PHE B 1 137 ? 4.738 21.328 -7.789 1 60.41 137 PHE B C 1
ATOM 3466 O O . PHE B 1 137 ? 4.387 22.25 -7.043 1 60.41 137 PHE B O 1
ATOM 3473 N N . GLY B 1 138 ? 4.199 21.109 -8.922 1 54.91 138 GLY B N 1
ATOM 3474 C CA . GLY B 1 138 ? 3.285 22.141 -9.398 1 54.91 138 GLY B CA 1
ATOM 3475 C C . GLY B 1 138 ? 1.938 22.109 -8.703 1 54.91 138 GLY B C 1
ATOM 3476 O O . GLY B 1 138 ? 1.226 23.125 -8.68 1 54.91 138 GLY B O 1
ATOM 3477 N N . GLU B 1 139 ? 1.744 21.141 -8 1 58.19 139 GLU B N 1
ATOM 3478 C CA . GLU B 1 139 ? 0.354 21.078 -7.559 1 58.19 139 GLU B CA 1
ATOM 3479 C C . GLU B 1 139 ? 0.247 21.266 -6.047 1 58.19 139 GLU B C 1
ATOM 3481 O O . GLU B 1 139 ? -0.577 20.625 -5.398 1 58.19 139 GLU B O 1
ATOM 3486 N N . GLY B 1 140 ? 1.056 22.172 -5.406 1 75.69 140 GLY B N 1
ATOM 3487 C CA . GLY B 1 140 ? 0.855 22.531 -4.012 1 75.69 140 GLY B CA 1
ATOM 3488 C C . GLY B 1 140 ? 1.615 21.641 -3.051 1 75.69 140 GLY B C 1
ATOM 3489 O O . GLY B 1 140 ? 1.37 21.656 -1.844 1 75.69 140 GLY B O 1
ATOM 3490 N N . THR B 1 141 ? 2.412 20.875 -3.508 1 86.69 141 THR B N 1
ATOM 3491 C CA . THR B 1 141 ? 3.268 20.031 -2.668 1 86.69 141 THR B CA 1
ATOM 3492 C C . THR B 1 141 ? 4.457 20.844 -2.148 1 86.69 141 THR B C 1
ATOM 3494 O O . THR B 1 141 ? 5.145 21.516 -2.92 1 86.69 141 THR B O 1
ATOM 3497 N N . ASP B 1 142 ? 4.578 20.812 -0.777 1 90.81 142 ASP B N 1
ATOM 3498 C CA . ASP B 1 142 ? 5.691 21.547 -0.174 1 90.81 142 ASP B CA 1
ATOM 3499 C C . ASP B 1 142 ? 6.984 20.734 -0.268 1 90.81 142 ASP B C 1
ATOM 3501 O O . ASP B 1 142 ? 8.039 21.281 -0.584 1 90.81 142 ASP B O 1
ATOM 3505 N N . LEU B 1 143 ? 6.875 19.516 0.087 1 94.5 143 LEU B N 1
ATOM 3506 C CA . LEU B 1 143 ? 7.992 18.578 0.136 1 94.5 143 LEU B CA 1
ATOM 3507 C C . LEU B 1 143 ? 7.609 17.234 -0.493 1 94.5 143 LEU B C 1
ATOM 3509 O O . LEU B 1 143 ? 6.426 16.891 -0.558 1 94.5 143 LEU B O 1
ATOM 3513 N N . ALA B 1 144 ? 8.609 16.547 -0.932 1 93.5 144 ALA B N 1
ATOM 3514 C CA . ALA B 1 144 ? 8.367 15.211 -1.472 1 93.5 144 ALA B CA 1
ATOM 3515 C C . ALA B 1 144 ? 9.484 14.25 -1.087 1 93.5 144 ALA B C 1
ATOM 3517 O O . ALA B 1 144 ? 10.625 14.664 -0.879 1 93.5 144 ALA B O 1
ATOM 3518 N N . ILE B 1 145 ? 9.156 13.039 -0.902 1 94.38 145 ILE B N 1
ATOM 3519 C CA . ILE B 1 145 ? 10.141 11.969 -0.773 1 94.38 145 ILE B CA 1
ATOM 3520 C C . ILE B 1 145 ? 10.07 11.062 -2 1 94.38 145 ILE B C 1
ATOM 3522 O O . ILE B 1 145 ? 9.016 10.523 -2.326 1 94.38 145 ILE B O 1
ATOM 3526 N N . ARG B 1 146 ? 11.242 10.906 -2.617 1 87.31 146 ARG B N 1
ATOM 3527 C CA . ARG B 1 146 ? 11.32 10.125 -3.844 1 87.31 146 ARG B CA 1
ATOM 3528 C C . ARG B 1 146 ? 12.516 9.18 -3.812 1 87.31 146 ARG B C 1
ATOM 3530 O O . ARG B 1 146 ? 13.539 9.484 -3.184 1 87.31 146 ARG B O 1
ATOM 3537 N N . CYS B 1 147 ? 12.312 8.117 -4.547 1 87.44 147 CYS B N 1
ATOM 3538 C CA . CYS B 1 147 ? 13.398 7.148 -4.684 1 87.44 147 CYS B CA 1
ATOM 3539 C C . CYS B 1 147 ? 14.078 7.281 -6.043 1 87.44 147 CYS B C 1
ATOM 3541 O O . CYS B 1 147 ? 13.406 7.312 -7.074 1 87.44 147 CYS B O 1
ATOM 3543 N N . GLY B 1 148 ? 15.352 7.434 -6.062 1 84.5 148 GLY B N 1
ATOM 3544 C CA . GLY B 1 148 ? 16.094 7.551 -7.305 1 84.5 148 GLY B CA 1
ATOM 3545 C C . GLY B 1 148 ? 17.547 7.953 -7.094 1 84.5 148 GLY B C 1
ATOM 3546 O O . GLY B 1 148 ? 18.062 7.891 -5.973 1 84.5 148 GLY B O 1
ATOM 3547 N N . LYS B 1 149 ? 18.266 8.25 -8.141 1 81.25 149 LYS B N 1
ATOM 3548 C CA . LYS B 1 149 ? 19.688 8.617 -8.094 1 81.25 149 LYS B CA 1
ATOM 3549 C C . LYS B 1 149 ? 19.859 10.133 -7.98 1 81.25 149 LYS B C 1
ATOM 3551 O O . LYS B 1 149 ? 20.844 10.609 -7.426 1 81.25 149 LYS B O 1
ATOM 3556 N N . GLY B 1 150 ? 18.781 10.898 -8.242 1 73.69 150 GLY B N 1
ATOM 3557 C CA . GLY B 1 150 ? 18.922 12.344 -8.273 1 73.69 150 GLY B CA 1
ATOM 3558 C C . GLY B 1 150 ? 20.172 12.789 -9.008 1 73.69 150 GLY B C 1
ATOM 3559 O O . GLY B 1 150 ? 20.859 11.984 -9.641 1 73.69 150 GLY B O 1
ATOM 3560 N N . PRO B 1 151 ? 20.75 14.148 -8.977 1 75.81 151 PRO B N 1
ATOM 3561 C CA . PRO B 1 151 ? 19.797 15.234 -8.711 1 75.81 151 PRO B CA 1
ATOM 3562 C C . PRO B 1 151 ? 18.766 15.398 -9.812 1 75.81 151 PRO B C 1
ATOM 3564 O O . PRO B 1 151 ? 18.969 14.922 -10.93 1 75.81 151 PRO B O 1
ATOM 3567 N N . TRP B 1 152 ? 17.656 15.93 -9.43 1 77.38 152 TRP B N 1
ATOM 3568 C CA . TRP B 1 152 ? 16.594 16.234 -10.383 1 77.38 152 TRP B CA 1
ATOM 3569 C C . TRP B 1 152 ? 16.547 17.734 -10.695 1 77.38 152 TRP B C 1
ATOM 3571 O O . TRP B 1 152 ? 16.812 18.562 -9.82 1 77.38 152 TRP B O 1
ATOM 3581 N N . ALA B 1 153 ? 16.234 18 -11.844 1 76.94 153 ALA B N 1
ATOM 3582 C CA . ALA B 1 153 ? 16.172 19.391 -12.266 1 76.94 153 ALA B CA 1
ATOM 3583 C C . ALA B 1 153 ? 15.039 20.141 -11.578 1 76.94 153 ALA B C 1
ATOM 3585 O O . ALA B 1 153 ? 13.938 19.594 -11.43 1 76.94 153 ALA B O 1
ATOM 3586 N N . GLY B 1 154 ? 15.383 21.344 -11.195 1 76.88 154 GLY B N 1
ATOM 3587 C CA . GLY B 1 154 ? 14.336 22.234 -10.703 1 76.88 154 GLY B CA 1
ATOM 3588 C C . GLY B 1 154 ? 13.992 22 -9.25 1 76.88 154 GLY B C 1
ATOM 3589 O O . GLY B 1 154 ? 13.086 22.625 -8.711 1 76.88 154 GLY B O 1
ATOM 3590 N N . VAL B 1 155 ? 14.695 21 -8.719 1 84.25 155 VAL B N 1
ATOM 3591 C CA . VAL B 1 155 ? 14.406 20.734 -7.312 1 84.25 155 VAL B CA 1
ATOM 3592 C C . VAL B 1 155 ? 15.711 20.578 -6.535 1 84.25 155 VAL B C 1
ATOM 3594 O O . VAL B 1 155 ? 16.75 20.266 -7.117 1 84.25 155 VAL B O 1
ATOM 3597 N N . ARG B 1 156 ? 15.602 20.906 -5.297 1 90.69 156 ARG B N 1
ATOM 3598 C CA . ARG B 1 156 ? 16.672 20.594 -4.359 1 90.69 156 ARG B CA 1
ATOM 3599 C C . ARG B 1 156 ? 16.391 19.297 -3.605 1 90.69 156 ARG B C 1
ATOM 3601 O O . ARG B 1 156 ? 15.281 19.109 -3.098 1 90.69 156 ARG B O 1
ATOM 3608 N N . GLY B 1 157 ? 17.391 18.469 -3.553 1 93.12 157 GLY B N 1
ATOM 3609 C CA . GLY B 1 157 ? 17.219 17.188 -2.9 1 93.12 157 GLY B CA 1
ATOM 3610 C C . GLY B 1 157 ? 18.328 16.875 -1.904 1 93.12 157 GLY B C 1
ATOM 3611 O O . GLY B 1 157 ? 19.453 17.344 -2.043 1 93.12 157 GLY B O 1
ATOM 3612 N N . LEU B 1 158 ? 17.984 16.125 -0.909 1 95.69 158 LEU B N 1
ATOM 3613 C CA . LEU B 1 158 ? 18.922 15.578 0.065 1 95.69 158 LEU B CA 1
ATOM 3614 C C . LEU B 1 158 ? 18.672 14.086 0.291 1 95.69 158 LEU B C 1
ATOM 3616 O O . LEU B 1 158 ? 17.547 13.688 0.622 1 95.69 158 LEU B O 1
ATOM 3620 N N . GLN B 1 159 ? 19.703 13.32 0.046 1 96.06 159 GLN B N 1
ATOM 3621 C CA . GLN B 1 159 ? 19.609 11.883 0.26 1 96.06 159 GLN B CA 1
ATOM 3622 C C . GLN B 1 159 ? 19.344 11.562 1.728 1 96.06 159 GLN B C 1
ATOM 3624 O O . GLN B 1 159 ? 20 12.086 2.615 1 96.06 159 GLN B O 1
ATOM 3629 N N . LEU B 1 160 ? 18.375 10.695 1.979 1 96.81 160 LEU B N 1
ATOM 3630 C CA . LEU B 1 160 ? 17.953 10.445 3.35 1 96.81 160 LEU B CA 1
ATOM 3631 C C . LEU B 1 160 ? 18.812 9.383 4.008 1 96.81 160 LEU B C 1
ATOM 3633 O O . LEU B 1 160 ? 19.281 9.555 5.137 1 96.81 160 LEU B O 1
ATOM 3637 N N . TRP B 1 161 ? 18.984 8.258 3.338 1 95.25 161 TRP B N 1
ATOM 3638 C CA . TRP B 1 161 ? 19.688 7.133 3.947 1 95.25 161 TRP B CA 1
ATOM 3639 C C . TRP B 1 161 ? 20.625 6.48 2.947 1 95.25 161 TRP B C 1
ATOM 3641 O O . TRP B 1 161 ? 20.391 6.52 1.739 1 95.25 161 TRP B O 1
ATOM 3651 N N . ARG B 1 162 ? 21.703 6.023 3.457 1 92.69 162 ARG B N 1
ATOM 3652 C CA . ARG B 1 162 ? 22.531 5.047 2.752 1 92.69 162 ARG B CA 1
ATOM 3653 C C . ARG B 1 162 ? 22.141 3.623 3.131 1 92.69 162 ARG B C 1
ATOM 3655 O O . ARG B 1 162 ? 22.484 3.143 4.211 1 92.69 162 ARG B O 1
ATOM 3662 N N . GLU B 1 163 ? 21.469 3.047 2.207 1 94 163 GLU B N 1
ATOM 3663 C CA . GLU B 1 163 ? 20.875 1.749 2.508 1 94 163 GLU B CA 1
ATOM 3664 C C . GLU B 1 163 ? 21.859 0.616 2.271 1 94 163 GLU B C 1
ATOM 3666 O O . GLU B 1 163 ? 22.422 0.491 1.18 1 94 163 GLU B O 1
ATOM 3671 N N . LYS B 1 164 ? 22.125 -0.153 3.326 1 95.75 164 LYS B N 1
ATOM 3672 C CA . LYS B 1 164 ? 22.859 -1.413 3.229 1 95.75 164 LYS B CA 1
ATOM 3673 C C . LYS B 1 164 ? 21.906 -2.605 3.256 1 95.75 164 LYS B C 1
ATOM 3675 O O . LYS B 1 164 ? 21.391 -2.971 4.316 1 95.75 164 LYS B O 1
ATOM 3680 N N . SER B 1 165 ? 21.781 -3.205 2.094 1 96.56 165 SER B N 1
ATOM 3681 C CA . SER B 1 165 ? 20.75 -4.219 1.913 1 96.56 165 SER B CA 1
ATOM 3682 C C . SER B 1 165 ? 21.297 -5.621 2.135 1 96.56 165 SER B C 1
ATOM 3684 O O . SER B 1 165 ? 22.453 -5.898 1.804 1 96.56 165 SER B O 1
ATOM 3686 N N . PHE B 1 166 ? 20.516 -6.52 2.686 1 97.5 166 PHE B N 1
ATOM 3687 C CA . PHE B 1 166 ? 20.828 -7.926 2.914 1 97.5 166 PHE B CA 1
ATOM 3688 C C . PHE B 1 166 ? 19.562 -8.773 2.881 1 97.5 166 PHE B C 1
ATOM 3690 O O . PHE B 1 166 ? 18.453 -8.266 3.117 1 97.5 166 PHE B O 1
ATOM 3697 N N . PRO B 1 167 ? 19.688 -10.047 2.543 1 98.06 167 PRO B N 1
ATOM 3698 C CA . PRO B 1 167 ? 18.5 -10.898 2.439 1 98.06 167 PRO B CA 1
ATOM 3699 C C . PRO B 1 167 ? 17.828 -11.141 3.789 1 98.06 167 PRO B C 1
ATOM 3701 O O . PRO B 1 167 ? 18.516 -11.359 4.793 1 98.06 167 PRO B O 1
ATOM 3704 N N . ILE B 1 168 ? 16.484 -11.062 3.771 1 98.62 168 ILE B N 1
ATOM 3705 C CA . ILE B 1 168 ? 15.672 -11.297 4.957 1 98.62 168 ILE B CA 1
ATOM 3706 C C . ILE B 1 168 ? 14.57 -12.305 4.633 1 98.62 168 ILE B C 1
ATOM 3708 O O . ILE B 1 168 ? 14.188 -12.469 3.471 1 98.62 168 ILE B O 1
ATOM 3712 N N . ALA B 1 169 ? 14.102 -12.945 5.617 1 98.62 169 ALA B N 1
ATOM 3713 C CA . ALA B 1 169 ? 13.039 -13.938 5.516 1 98.62 169 ALA B CA 1
ATOM 3714 C C . ALA B 1 169 ? 12.219 -13.992 6.797 1 98.62 169 ALA B C 1
ATOM 3716 O O . ALA B 1 169 ? 12.625 -13.453 7.828 1 98.62 169 ALA B O 1
ATOM 3717 N N . SER B 1 170 ? 10.984 -14.539 6.652 1 98.38 170 SER B N 1
ATOM 3718 C CA . SER B 1 170 ? 10.25 -14.891 7.863 1 98.38 170 SER B CA 1
ATOM 3719 C C . SER B 1 170 ? 11.031 -15.898 8.711 1 98.38 170 SER B C 1
ATOM 3721 O O . SER B 1 170 ? 11.859 -16.641 8.188 1 98.38 170 SER B O 1
ATOM 3723 N N . PRO B 1 171 ? 10.789 -15.969 10.039 1 98 171 PRO B N 1
ATOM 3724 C CA . PRO B 1 171 ? 11.477 -16.938 10.898 1 98 171 PRO B CA 1
ATOM 3725 C C . PRO B 1 171 ? 11.297 -18.375 10.414 1 98 171 PRO B C 1
ATOM 3727 O O . PRO B 1 171 ? 12.25 -19.156 10.414 1 98 171 PRO B O 1
ATOM 3730 N N . ALA B 1 172 ? 10.109 -18.719 9.977 1 96.44 172 ALA B N 1
ATOM 3731 C CA . ALA B 1 172 ? 9.836 -20.078 9.508 1 96.44 172 ALA B CA 1
ATOM 3732 C C . ALA B 1 172 ? 10.711 -20.422 8.305 1 96.44 172 ALA B C 1
ATOM 3734 O O . ALA B 1 172 ? 11.289 -21.516 8.25 1 96.44 172 ALA B O 1
ATOM 3735 N N . LEU B 1 173 ? 10.828 -19.5 7.363 1 96.69 173 LEU B N 1
ATOM 3736 C CA . LEU B 1 173 ? 11.641 -19.734 6.176 1 96.69 173 LEU B CA 1
ATOM 3737 C C . LEU B 1 173 ? 13.125 -19.766 6.527 1 96.69 173 LEU B C 1
ATOM 3739 O O . LEU B 1 173 ? 13.898 -20.516 5.93 1 96.69 173 LEU B O 1
ATOM 3743 N N . ALA B 1 174 ? 13.523 -18.922 7.445 1 97.06 174 ALA B N 1
ATOM 3744 C CA . ALA B 1 174 ? 14.914 -18.906 7.891 1 97.06 174 ALA B CA 1
ATOM 3745 C C . ALA B 1 174 ? 15.32 -20.234 8.508 1 97.06 174 ALA B C 1
ATOM 3747 O O . ALA B 1 174 ? 16.422 -20.734 8.273 1 97.06 174 ALA B O 1
ATOM 3748 N N . ILE B 1 175 ? 14.438 -20.781 9.305 1 95.88 175 ILE B N 1
ATOM 3749 C CA . ILE B 1 175 ? 14.688 -22.078 9.93 1 95.88 175 ILE B CA 1
ATOM 3750 C C . ILE B 1 175 ? 14.859 -23.156 8.852 1 95.88 175 ILE B C 1
ATOM 3752 O O . ILE B 1 175 ? 15.758 -23.984 8.938 1 95.88 175 ILE B O 1
ATOM 3756 N N . ARG B 1 176 ? 14.062 -23.078 7.82 1 93.56 176 ARG B N 1
ATOM 3757 C CA . ARG B 1 176 ? 14.156 -24.016 6.715 1 93.56 176 ARG B CA 1
ATOM 3758 C C . ARG B 1 176 ? 15.492 -23.891 5.988 1 93.56 176 ARG B C 1
ATOM 3760 O O . ARG B 1 176 ? 16.062 -24.875 5.531 1 93.56 176 ARG B O 1
ATOM 3767 N N . LEU B 1 177 ? 15.945 -22.688 5.824 1 93.94 177 LEU B N 1
ATOM 3768 C CA . LEU B 1 177 ? 17.219 -22.422 5.168 1 93.94 177 LEU B CA 1
ATOM 3769 C C . LEU B 1 177 ? 18.375 -22.906 6.02 1 93.94 177 LEU B C 1
ATOM 3771 O O . LEU B 1 177 ? 19.422 -23.297 5.488 1 93.94 177 LEU B O 1
ATOM 3775 N N . GLY B 1 178 ? 18.234 -22.828 7.352 1 91.69 178 GLY B N 1
ATOM 3776 C CA . GLY B 1 178 ? 19.312 -23.203 8.25 1 91.69 178 GLY B CA 1
ATOM 3777 C C . GLY B 1 178 ? 20.5 -22.266 8.18 1 91.69 178 GLY B C 1
ATOM 3778 O O . GLY B 1 178 ? 20.344 -21.047 8.266 1 91.69 178 GLY B O 1
ATOM 3779 N N . GLN B 1 179 ? 21.688 -22.891 7.941 1 88.25 179 GLN B N 1
ATOM 3780 C CA . GLN B 1 179 ? 22.906 -22.109 7.934 1 88.25 179 GLN B CA 1
ATOM 3781 C C . GLN B 1 179 ? 23.328 -21.75 6.508 1 88.25 179 GLN B C 1
ATOM 3783 O O . GLN B 1 179 ? 24.375 -21.125 6.297 1 88.25 179 GLN B O 1
ATOM 3788 N N . ARG B 1 180 ? 22.469 -22.125 5.578 1 90.81 180 ARG B N 1
ATOM 3789 C CA . ARG B 1 180 ? 22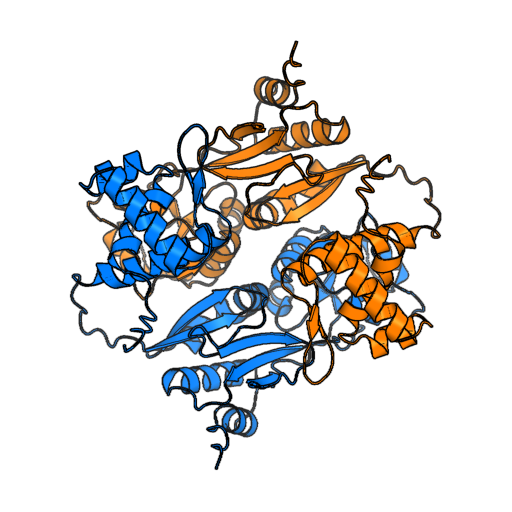.781 -21.859 4.176 1 90.81 180 ARG B CA 1
ATOM 3790 C C . ARG B 1 180 ? 22.484 -20.406 3.809 1 90.81 180 ARG B C 1
ATOM 3792 O O . ARG B 1 180 ? 21.312 -20 3.818 1 90.81 180 ARG B O 1
ATOM 3799 N N . SER B 1 181 ? 23.469 -19.656 3.553 1 90.69 181 SER B N 1
ATOM 3800 C CA . SER B 1 181 ? 23.281 -18.234 3.322 1 90.69 181 SER B CA 1
ATOM 3801 C C . SER B 1 181 ? 23.875 -17.797 1.98 1 90.69 181 SER B C 1
ATOM 3803 O O . SER B 1 181 ? 23.891 -16.609 1.655 1 90.69 181 SER B O 1
ATOM 3805 N N . ASP B 1 182 ? 24.312 -18.781 1.254 1 91.62 182 ASP B N 1
ATOM 3806 C CA . ASP B 1 182 ? 24.906 -18.438 -0.036 1 91.62 182 ASP B CA 1
ATOM 3807 C C . ASP B 1 182 ? 23.828 -18.172 -1.085 1 91.62 182 ASP B C 1
ATOM 3809 O O . ASP B 1 182 ? 22.656 -18.516 -0.875 1 91.62 182 ASP B O 1
ATOM 3813 N N . ALA B 1 183 ? 24.234 -17.625 -2.195 1 92.06 183 ALA B N 1
ATOM 3814 C CA . ALA B 1 183 ? 23.328 -17.188 -3.25 1 92.06 183 ALA B CA 1
ATOM 3815 C C . ALA B 1 183 ? 22.516 -18.359 -3.797 1 92.06 183 ALA B C 1
ATOM 3817 O O . ALA B 1 183 ? 21.312 -18.25 -4.004 1 92.06 183 ALA B O 1
ATOM 3818 N N . GLN B 1 184 ? 23.156 -19.438 -4.051 1 90.12 184 GLN B N 1
ATOM 3819 C CA . GLN B 1 184 ? 22.484 -20.609 -4.625 1 90.12 184 GLN B CA 1
ATOM 3820 C C . GLN B 1 184 ? 21.391 -21.125 -3.697 1 90.12 184 GLN B C 1
ATOM 3822 O O . GLN B 1 184 ? 20.312 -21.484 -4.152 1 90.12 184 GLN B O 1
ATOM 3827 N N . SER B 1 185 ? 21.734 -21.188 -2.424 1 93.19 185 SER B N 1
ATOM 3828 C CA . SER B 1 185 ? 20.766 -21.641 -1.438 1 93.19 185 SER B CA 1
ATOM 3829 C C . SER B 1 185 ? 19.578 -20.703 -1.362 1 93.19 185 SER B C 1
ATOM 3831 O O . SER B 1 185 ? 18.422 -21.141 -1.292 1 93.19 185 SER B O 1
ATOM 3833 N N . LEU B 1 186 ? 19.781 -19.406 -1.404 1 94 186 LEU B N 1
ATOM 3834 C CA . LEU B 1 186 ? 18.719 -18.422 -1.332 1 94 186 LEU B CA 1
ATOM 3835 C C . LEU B 1 186 ? 17.812 -18.5 -2.559 1 94 186 LEU B C 1
ATOM 3837 O O . LEU B 1 186 ? 16.594 -18.312 -2.453 1 94 186 LEU B O 1
ATOM 3841 N N . LEU B 1 187 ? 18.391 -18.828 -3.656 1 91.62 187 LEU B N 1
ATOM 3842 C CA . LEU B 1 187 ? 17.641 -18.859 -4.91 1 91.62 187 LEU B CA 1
ATOM 3843 C C . LEU B 1 187 ? 16.719 -20.078 -4.965 1 91.62 187 LEU B C 1
ATOM 3845 O O . LEU B 1 187 ? 15.891 -20.203 -5.867 1 91.62 187 LEU B O 1
ATOM 3849 N N . GLU B 1 188 ? 16.844 -20.984 -4.02 1 90.44 188 GLU B N 1
ATOM 3850 C CA . GLU B 1 188 ? 15.898 -22.094 -3.914 1 90.44 188 GLU B CA 1
ATOM 3851 C C . GLU B 1 188 ? 14.539 -21.609 -3.424 1 90.44 188 GLU B C 1
ATOM 3853 O O . GLU B 1 188 ? 13.531 -22.312 -3.561 1 90.44 188 GLU B O 1
ATOM 3858 N N . LEU B 1 189 ? 14.555 -20.453 -2.854 1 93.38 189 LEU B N 1
ATOM 3859 C CA . LEU B 1 189 ? 13.328 -19.859 -2.346 1 93.38 189 LEU B CA 1
ATOM 3860 C C . LEU B 1 189 ? 12.812 -18.781 -3.303 1 93.38 189 LEU B C 1
ATOM 3862 O O . LEU B 1 189 ? 13.586 -18.188 -4.051 1 93.38 189 LEU B O 1
ATOM 3866 N N . PRO B 1 190 ? 11.453 -18.531 -3.27 1 94.44 190 PRO B N 1
ATOM 3867 C CA . PRO B 1 190 ? 10.945 -17.406 -4.059 1 94.44 190 PRO B CA 1
ATOM 3868 C C . PRO B 1 190 ? 11.562 -16.078 -3.645 1 94.44 190 PRO B C 1
ATOM 3870 O O . PRO B 1 190 ? 11.75 -15.828 -2.451 1 94.44 190 PRO B O 1
ATOM 3873 N N . ILE B 1 191 ? 11.867 -15.297 -4.648 1 95.62 191 ILE B N 1
ATOM 3874 C CA . ILE B 1 191 ? 12.383 -13.945 -4.426 1 95.62 191 ILE B CA 1
ATOM 3875 C C . ILE B 1 191 ? 11.234 -12.938 -4.512 1 95.62 191 ILE B C 1
ATOM 3877 O O . ILE B 1 191 ? 10.406 -13.016 -5.418 1 95.62 191 ILE B O 1
ATOM 3881 N N . LEU B 1 192 ? 11.195 -12.117 -3.506 1 97.19 192 LEU B N 1
ATOM 3882 C CA . LEU B 1 192 ? 10.266 -10.992 -3.486 1 97.19 192 LEU B CA 1
ATOM 3883 C C . LEU B 1 192 ? 10.992 -9.68 -3.771 1 97.19 192 LEU B C 1
ATOM 3885 O O . LEU B 1 192 ? 12.023 -9.391 -3.162 1 97.19 192 LEU B O 1
ATOM 3889 N N . HIS B 1 193 ? 10.492 -8.922 -4.672 1 91.12 193 HIS B N 1
ATOM 3890 C CA . HIS B 1 193 ? 11.133 -7.641 -4.938 1 91.12 193 HIS B CA 1
ATOM 3891 C C . HIS B 1 193 ? 10.109 -6.59 -5.363 1 91.12 193 HIS B C 1
ATOM 3893 O O . HIS B 1 193 ? 8.969 -6.922 -5.684 1 91.12 193 HIS B O 1
ATOM 3899 N N . ASP B 1 194 ? 10.5 -5.344 -5.207 1 86.75 194 ASP B N 1
ATOM 3900 C CA . ASP B 1 194 ? 9.656 -4.258 -5.688 1 86.75 194 ASP B CA 1
ATOM 3901 C C . ASP B 1 194 ? 9.891 -4 -7.176 1 86.75 194 ASP B C 1
ATOM 3903 O O . ASP B 1 194 ? 10.266 -4.91 -7.918 1 86.75 194 ASP B O 1
ATOM 3907 N N . SER B 1 195 ? 9.586 -2.812 -7.648 1 73.62 195 SER B N 1
ATOM 3908 C CA . SER B 1 195 ? 9.602 -2.512 -9.078 1 73.62 195 SER B CA 1
ATOM 3909 C C . SER B 1 195 ? 11.016 -2.592 -9.641 1 73.62 195 SER B C 1
ATOM 3911 O O . SER B 1 195 ? 11.211 -2.641 -10.852 1 73.62 195 SER B O 1
ATOM 3913 N N . ASN B 1 196 ? 12.008 -2.762 -8.742 1 76.62 196 ASN B N 1
ATOM 3914 C CA . ASN B 1 196 ? 13.398 -2.75 -9.18 1 76.62 196 ASN B CA 1
ATOM 3915 C C . ASN B 1 196 ? 14.141 -4.004 -8.727 1 76.62 196 ASN B C 1
ATOM 3917 O O . ASN B 1 196 ? 14.32 -4.223 -7.531 1 76.62 196 ASN B O 1
ATOM 3921 N N . ILE B 1 197 ? 14.625 -4.789 -9.727 1 85.25 197 ILE B N 1
ATOM 3922 C CA . ILE B 1 197 ? 15.289 -6.051 -9.422 1 85.25 197 ILE B CA 1
ATOM 3923 C C . ILE B 1 197 ? 16.797 -5.812 -9.25 1 85.25 197 ILE B C 1
ATOM 3925 O O . ILE B 1 197 ? 17.531 -6.73 -8.891 1 85.25 197 ILE B O 1
ATOM 3929 N N . GLU B 1 198 ? 17.219 -4.609 -9.438 1 85 198 GLU B N 1
ATOM 3930 C CA . GLU B 1 198 ? 18.656 -4.305 -9.453 1 85 198 GLU B CA 1
ATOM 3931 C C . GLU B 1 198 ? 19.297 -4.633 -8.109 1 85 198 GLU B C 1
ATOM 3933 O O . GLU B 1 198 ? 20.453 -5.055 -8.055 1 85 198 GLU B O 1
ATOM 3938 N N . GLY B 1 199 ? 18.578 -4.516 -7.074 1 90.94 199 GLY B N 1
ATOM 3939 C CA . GLY B 1 199 ? 19.109 -4.883 -5.773 1 90.94 199 GLY B CA 1
ATOM 3940 C C . GLY B 1 199 ? 19.531 -6.336 -5.688 1 90.94 199 GLY B C 1
ATOM 3941 O O . GLY B 1 199 ? 20.641 -6.645 -5.219 1 90.94 199 GLY B O 1
ATOM 3942 N N . TRP B 1 200 ? 18.703 -7.168 -6.18 1 93.62 200 TRP B N 1
ATOM 3943 C CA . TRP B 1 200 ? 19 -8.594 -6.156 1 93.62 200 TRP B CA 1
ATOM 3944 C C . TRP B 1 200 ? 20.141 -8.938 -7.117 1 93.62 200 TRP B C 1
ATOM 3946 O O . TRP B 1 200 ? 21 -9.766 -6.805 1 93.62 200 TRP B O 1
ATOM 3956 N N . ARG B 1 201 ? 20.109 -8.352 -8.289 1 90.69 201 ARG B N 1
ATOM 3957 C CA . ARG B 1 201 ? 21.203 -8.578 -9.242 1 90.69 201 ARG B CA 1
ATOM 3958 C C . ARG B 1 201 ? 22.547 -8.242 -8.617 1 90.69 201 ARG B C 1
ATOM 3960 O O . ARG B 1 201 ? 23.5 -9.016 -8.734 1 90.69 201 ARG B O 1
ATOM 3967 N N . ARG B 1 202 ? 22.609 -7.176 -7.973 1 92.25 202 ARG B N 1
ATOM 3968 C CA . ARG B 1 202 ? 23.844 -6.73 -7.332 1 92.25 202 ARG B CA 1
ATOM 3969 C C . ARG B 1 202 ? 24.25 -7.664 -6.191 1 92.25 202 ARG B C 1
ATOM 3971 O O . ARG B 1 202 ? 25.422 -7.949 -6 1 92.25 202 ARG B O 1
ATOM 3978 N N . TRP B 1 203 ? 23.297 -8.102 -5.434 1 95 203 TRP B N 1
ATOM 3979 C CA . TRP B 1 203 ? 23.594 -8.961 -4.293 1 95 203 TRP B CA 1
ATOM 3980 C C . TRP B 1 203 ? 24.094 -10.328 -4.754 1 95 203 TRP B C 1
ATOM 3982 O O . TRP B 1 203 ? 24.984 -10.914 -4.141 1 95 203 TRP B O 1
ATOM 3992 N N . LEU B 1 204 ? 23.594 -10.789 -5.855 1 94.12 204 LEU B N 1
ATOM 3993 C CA . LEU B 1 204 ? 23.891 -12.133 -6.336 1 94.12 204 LEU B CA 1
ATOM 3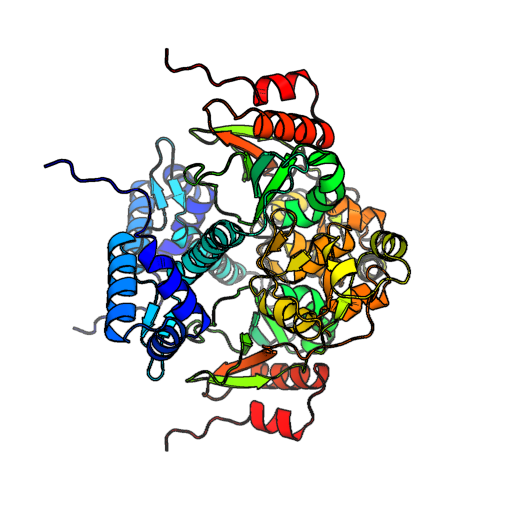994 C C . LEU B 1 204 ? 25.141 -12.141 -7.207 1 94.12 204 LEU B C 1
ATOM 3996 O O . LEU B 1 204 ? 25.797 -13.172 -7.355 1 94.12 204 LEU B O 1
ATOM 4000 N N . SER B 1 205 ? 25.547 -11.031 -7.773 1 92.12 205 SER B N 1
ATOM 4001 C CA . SER B 1 205 ? 26.562 -10.922 -8.812 1 92.12 205 SER B CA 1
ATOM 4002 C C . SER B 1 205 ? 27.922 -11.383 -8.297 1 92.12 205 SER B C 1
ATOM 4004 O O . SER B 1 205 ? 28.688 -12.023 -9.016 1 92.12 205 SER B O 1
ATOM 4006 N N . PRO B 1 206 ? 28.297 -11.07 -7.086 1 92.38 206 PRO B N 1
ATOM 4007 C CA . PRO B 1 206 ? 29.625 -11.484 -6.613 1 92.38 206 PRO B CA 1
ATOM 4008 C C . PRO B 1 206 ? 29.812 -13 -6.637 1 92.38 206 PRO B C 1
ATOM 4010 O O . PRO B 1 206 ? 30.938 -13.484 -6.668 1 92.38 206 PRO B O 1
ATOM 4013 N N . GLU B 1 207 ? 28.75 -13.734 -6.598 1 91.94 207 GLU B N 1
ATOM 4014 C CA . GLU B 1 207 ? 28.844 -15.188 -6.641 1 91.94 207 GLU B CA 1
ATOM 4015 C C . GLU B 1 207 ? 28.594 -15.719 -8.055 1 91.94 207 GLU B C 1
ATOM 4017 O O . GLU B 1 207 ? 28.297 -16.906 -8.242 1 91.94 207 GLU B O 1
ATOM 4022 N N . GLY B 1 208 ? 28.609 -14.797 -8.961 1 89.69 208 GLY B N 1
ATOM 4023 C CA . GLY B 1 208 ? 28.594 -15.164 -10.367 1 89.69 208 GLY B CA 1
ATOM 4024 C C . GLY B 1 208 ? 27.203 -15.414 -10.898 1 89.69 208 GLY B C 1
ATOM 4025 O O . GLY B 1 208 ? 27.031 -16.062 -11.938 1 89.69 208 GLY B O 1
ATOM 4026 N N . LEU B 1 209 ? 26.281 -14.992 -10.148 1 88.5 209 LEU B N 1
ATOM 4027 C CA . LEU B 1 209 ? 24.906 -15.273 -10.562 1 88.5 209 LEU B CA 1
ATOM 4028 C C . LEU B 1 209 ? 24.25 -14.023 -11.141 1 88.5 209 LEU B C 1
ATOM 4030 O O . LEU B 1 209 ? 24.344 -12.938 -10.555 1 88.5 209 LEU B O 1
ATOM 4034 N N . ASP B 1 210 ? 23.656 -14.164 -12.352 1 84.44 210 ASP B N 1
ATOM 4035 C CA . ASP B 1 210 ? 22.844 -13.125 -12.984 1 84.44 210 ASP B CA 1
ATOM 4036 C C . ASP B 1 210 ? 21.359 -13.375 -12.75 1 84.44 210 ASP B C 1
ATOM 4038 O O . ASP B 1 210 ? 20.766 -14.25 -13.375 1 84.44 210 ASP B O 1
ATOM 4042 N N . TYR B 1 211 ? 20.828 -12.523 -11.992 1 86.12 211 TYR B N 1
ATOM 4043 C CA . TYR B 1 211 ? 19.453 -12.766 -11.562 1 86.12 211 TYR B CA 1
ATOM 4044 C C . TYR B 1 211 ? 18.453 -12.367 -12.648 1 86.12 211 TYR B C 1
ATOM 4046 O O . TYR B 1 211 ? 18.484 -11.227 -13.133 1 86.12 211 TYR B O 1
ATOM 4054 N N . VAL B 1 212 ? 17.656 -13.328 -12.938 1 78.69 212 VAL B N 1
ATOM 4055 C CA . VAL B 1 212 ? 16.484 -13.125 -13.766 1 78.69 212 VAL B CA 1
ATOM 4056 C C . VAL B 1 212 ? 15.242 -13.625 -13.039 1 78.69 212 VAL B C 1
ATOM 4058 O O . VAL B 1 212 ? 15.25 -14.719 -12.469 1 78.69 212 VAL B O 1
ATOM 4061 N N . PRO B 1 213 ? 14.242 -12.742 -13.086 1 81.19 213 PRO B N 1
ATOM 4062 C CA . PRO B 1 213 ? 13.031 -13.188 -12.383 1 81.19 213 PRO B CA 1
ATOM 4063 C C . PRO B 1 213 ? 12.523 -14.539 -12.875 1 81.19 213 PRO B C 1
ATOM 4065 O O . PRO B 1 213 ? 12.539 -14.812 -14.078 1 81.19 213 PRO B O 1
ATOM 4068 N N . ARG B 1 214 ? 12.102 -15.391 -11.922 1 82.81 214 ARG B N 1
ATOM 4069 C CA . ARG B 1 214 ? 11.594 -16.734 -12.18 1 82.81 214 ARG B CA 1
ATOM 4070 C C . ARG B 1 214 ? 10.086 -16.797 -11.961 1 82.81 214 ARG B C 1
ATOM 4072 O O . ARG B 1 214 ? 9.492 -15.875 -11.406 1 82.81 214 ARG B O 1
ATOM 4079 N N . GLY B 1 215 ? 9.516 -17.812 -12.406 1 76.06 215 GLY B N 1
ATOM 4080 C CA . GLY B 1 215 ? 8.07 -17.984 -12.297 1 76.06 215 GLY B CA 1
ATOM 4081 C C . GLY B 1 215 ? 7.574 -17.953 -10.859 1 76.06 215 GLY B C 1
ATOM 4082 O O . GLY B 1 215 ? 6.469 -17.469 -10.594 1 76.06 215 GLY B O 1
ATOM 4083 N N . GLN B 1 216 ? 8.328 -18.406 -9.945 1 85.12 216 GLN B N 1
ATOM 4084 C CA . GLN B 1 216 ? 7.922 -18.484 -8.547 1 85.12 216 GLN B CA 1
ATOM 4085 C C . GLN B 1 216 ? 8.156 -17.156 -7.828 1 85.12 216 GLN B C 1
ATOM 4087 O O . GLN B 1 216 ? 7.684 -16.953 -6.707 1 85.12 216 GLN B O 1
ATOM 4092 N N . ASP B 1 217 ? 8.953 -16.281 -8.438 1 91.31 217 ASP B N 1
ATOM 4093 C CA . ASP B 1 217 ? 9.25 -14.992 -7.824 1 91.31 217 ASP B CA 1
ATOM 4094 C C . ASP B 1 217 ? 8.055 -14.047 -7.93 1 91.31 217 ASP B C 1
ATOM 4096 O O . ASP B 1 217 ? 7.141 -14.281 -8.727 1 91.31 217 ASP B O 1
ATOM 4100 N N . ARG B 1 218 ? 8.016 -13.062 -7.016 1 93.19 218 ARG B N 1
ATOM 4101 C CA . ARG B 1 218 ? 6.898 -12.125 -6.996 1 93.19 218 ARG B CA 1
ATOM 4102 C C . ARG B 1 218 ? 7.391 -10.688 -6.984 1 93.19 218 ARG B C 1
ATOM 4104 O O . ARG B 1 218 ? 8.352 -10.359 -6.289 1 93.19 218 ARG B O 1
ATOM 4111 N N . ARG B 1 219 ? 6.684 -9.938 -7.773 1 90.5 219 ARG B N 1
ATOM 4112 C CA . ARG B 1 219 ? 6.949 -8.508 -7.852 1 90.5 219 ARG B CA 1
ATOM 4113 C C . ARG B 1 219 ? 5.773 -7.703 -7.301 1 90.5 219 ARG B C 1
ATOM 4115 O O . ARG B 1 219 ? 4.617 -7.988 -7.617 1 90.5 219 ARG B O 1
ATOM 4122 N N . PHE B 1 220 ? 6.102 -6.754 -6.469 1 91 220 PHE B N 1
ATOM 4123 C CA . PHE B 1 220 ? 5.121 -5.789 -5.98 1 91 220 PHE B CA 1
ATOM 4124 C C . PHE B 1 220 ? 5.582 -4.363 -6.262 1 91 220 PHE B C 1
ATOM 4126 O O . PHE B 1 220 ? 6.781 -4.102 -6.355 1 91 220 PHE B O 1
ATOM 4133 N N . GLU B 1 221 ? 4.668 -3.471 -6.363 1 81.38 221 GLU B N 1
ATOM 4134 C CA . GLU B 1 221 ? 5.016 -2.09 -6.676 1 81.38 221 GLU B CA 1
ATOM 4135 C C . GLU B 1 221 ? 5.637 -1.391 -5.473 1 81.38 221 GLU B C 1
ATOM 4137 O O . GLU B 1 221 ? 6.57 -0.598 -5.617 1 81.38 221 GLU B O 1
ATOM 4142 N N . ASP B 1 222 ? 5.07 -1.757 -4.359 1 88.94 222 ASP B N 1
ATOM 4143 C CA . ASP B 1 222 ? 5.48 -1.042 -3.154 1 88.94 222 ASP B CA 1
ATOM 4144 C C . ASP B 1 222 ? 6.281 -1.949 -2.223 1 88.94 222 ASP B C 1
ATOM 4146 O O . ASP B 1 222 ? 5.93 -3.115 -2.029 1 88.94 222 ASP B O 1
ATOM 4150 N N . TYR B 1 223 ? 7.305 -1.334 -1.628 1 94.69 223 TYR B N 1
ATOM 4151 C CA . TYR B 1 223 ? 8.18 -2.09 -0.741 1 94.69 223 TYR B CA 1
ATOM 4152 C C . TYR B 1 223 ? 7.441 -2.527 0.517 1 94.69 223 TYR B C 1
ATOM 4154 O O . TYR B 1 223 ? 7.746 -3.574 1.091 1 94.69 223 TYR B O 1
ATOM 4162 N N . ASN B 1 224 ? 6.465 -1.732 0.988 1 96.5 224 ASN B N 1
ATOM 4163 C CA . ASN B 1 224 ? 5.699 -2.166 2.152 1 96.5 224 ASN B CA 1
ATOM 4164 C C . ASN B 1 224 ? 4.934 -3.455 1.874 1 96.5 224 ASN B C 1
ATOM 4166 O O . ASN B 1 224 ? 4.746 -4.277 2.773 1 96.5 224 ASN B O 1
ATOM 4170 N N . ILE B 1 225 ? 4.512 -3.652 0.646 1 96.25 225 ILE B N 1
ATOM 4171 C CA . ILE B 1 225 ? 3.852 -4.895 0.26 1 96.25 225 ILE B CA 1
ATOM 4172 C C . ILE B 1 225 ? 4.871 -6.027 0.213 1 96.25 225 ILE B C 1
ATOM 4174 O O . ILE B 1 225 ? 4.566 -7.164 0.584 1 96.25 225 ILE B O 1
ATOM 4178 N N . VAL B 1 226 ? 6.078 -5.734 -0.236 1 97.38 226 VAL B N 1
ATOM 4179 C CA . VAL B 1 226 ? 7.164 -6.707 -0.219 1 97.38 226 VAL B CA 1
ATOM 4180 C C . VAL B 1 226 ? 7.398 -7.195 1.209 1 97.38 226 VAL B C 1
ATOM 4182 O O . VAL B 1 226 ? 7.516 -8.398 1.449 1 97.38 226 VAL B O 1
ATOM 4185 N N . ILE B 1 227 ? 7.434 -6.266 2.137 1 98.25 227 ILE B N 1
ATOM 4186 C CA . ILE B 1 227 ? 7.66 -6.594 3.541 1 98.25 227 ILE B CA 1
ATOM 4187 C C . ILE B 1 227 ? 6.512 -7.457 4.062 1 98.25 227 ILE B C 1
ATOM 4189 O O . ILE B 1 227 ? 6.742 -8.469 4.727 1 98.25 227 ILE B O 1
ATOM 4193 N N . ASP B 1 228 ? 5.301 -7.102 3.695 1 97.38 228 ASP B N 1
ATOM 4194 C CA . ASP B 1 228 ? 4.141 -7.871 4.133 1 97.38 228 ASP B CA 1
ATOM 4195 C C . ASP B 1 228 ? 4.203 -9.305 3.613 1 97.38 228 ASP B C 1
ATOM 4197 O O . ASP B 1 228 ? 3.965 -10.258 4.363 1 97.38 228 ASP B O 1
ATOM 4201 N N . ALA B 1 229 ? 4.527 -9.445 2.367 1 97.94 229 ALA B N 1
ATOM 4202 C CA . ALA B 1 229 ? 4.637 -10.773 1.758 1 97.94 229 ALA B CA 1
ATOM 4203 C C . ALA B 1 229 ? 5.746 -11.586 2.418 1 97.94 229 ALA B C 1
ATOM 4205 O O . ALA B 1 229 ? 5.578 -12.781 2.674 1 97.94 229 ALA B O 1
ATOM 4206 N N . CYS B 1 230 ? 6.836 -10.93 2.695 1 98.56 230 CYS B N 1
ATOM 4207 C CA . CYS B 1 230 ? 7.988 -11.586 3.305 1 98.56 230 CYS B CA 1
ATOM 4208 C C . CYS B 1 230 ? 7.66 -12.07 4.711 1 98.56 230 CYS B C 1
ATOM 4210 O O . CYS B 1 230 ? 7.992 -13.195 5.074 1 98.56 230 CYS B O 1
ATOM 4212 N N . VAL B 1 231 ? 6.992 -11.25 5.457 1 97.81 231 VAL B N 1
ATOM 4213 C CA . VAL B 1 231 ? 6.602 -11.578 6.828 1 97.81 231 VAL B CA 1
ATOM 4214 C C . VAL B 1 231 ? 5.691 -12.805 6.824 1 97.81 231 VAL B C 1
ATOM 4216 O O . VAL B 1 231 ? 5.762 -13.641 7.73 1 97.81 231 VAL B O 1
ATOM 4219 N N . GLN B 1 232 ? 4.891 -12.953 5.801 1 96.31 232 GLN B N 1
ATOM 4220 C CA . GLN B 1 232 ? 3.939 -14.055 5.719 1 96.31 232 GLN B CA 1
ATOM 4221 C C . GLN B 1 232 ? 4.594 -15.305 5.137 1 96.31 232 GLN B C 1
ATOM 4223 O O . GLN B 1 232 ? 3.922 -16.312 4.91 1 96.31 232 GLN B O 1
ATOM 4228 N N . GLY B 1 233 ? 5.879 -15.227 4.777 1 96.88 233 GLY B N 1
ATOM 4229 C CA . GLY B 1 233 ? 6.637 -16.406 4.383 1 96.88 233 GLY B CA 1
ATOM 4230 C C . GLY B 1 233 ? 6.512 -16.734 2.908 1 96.88 233 GLY B C 1
ATOM 4231 O O . GLY B 1 233 ? 6.719 -17.875 2.5 1 96.88 233 GLY B O 1
ATOM 4232 N N . LEU B 1 234 ? 6.164 -15.758 2.109 1 96.94 234 LEU B N 1
ATOM 4233 C CA . LEU B 1 234 ? 5.938 -16.016 0.693 1 96.94 234 LEU B CA 1
ATOM 4234 C C . LEU B 1 234 ? 7.254 -16.078 -0.071 1 96.94 234 LEU B C 1
ATOM 4236 O O . LEU B 1 234 ? 7.289 -16.5 -1.23 1 96.94 234 LEU B O 1
ATOM 4240 N N . GLY B 1 235 ? 8.336 -15.648 0.52 1 97.56 235 GLY B N 1
ATOM 4241 C CA . GLY B 1 235 ? 9.656 -15.625 -0.09 1 97.56 235 GLY B CA 1
ATOM 4242 C C . GLY B 1 235 ? 10.664 -14.805 0.7 1 97.56 235 GLY B C 1
ATOM 4243 O O . GLY B 1 235 ? 10.406 -14.438 1.847 1 97.56 235 GLY B O 1
ATOM 4244 N N . ILE B 1 236 ? 11.812 -14.648 0.096 1 98 236 ILE B N 1
ATOM 4245 C CA . ILE B 1 236 ? 12.867 -13.844 0.69 1 98 236 ILE B CA 1
ATOM 4246 C C . ILE B 1 236 ? 12.938 -12.484 -0.015 1 98 236 ILE B C 1
ATOM 4248 O O . ILE B 1 236 ? 12.648 -12.383 -1.208 1 98 236 ILE B O 1
ATOM 4252 N N . ALA B 1 237 ? 13.281 -11.469 0.726 1 98.19 237 ALA B N 1
ATOM 4253 C CA . ALA B 1 237 ? 13.398 -10.109 0.209 1 98.19 237 ALA B CA 1
ATOM 4254 C C . ALA B 1 237 ? 14.719 -9.477 0.63 1 98.19 237 ALA B C 1
ATOM 4256 O O . ALA B 1 237 ? 15.484 -10.062 1.403 1 98.19 237 ALA B O 1
ATOM 4257 N N . LEU B 1 238 ? 15.086 -8.383 0.02 1 97.44 238 LEU B N 1
ATOM 4258 C CA . LEU B 1 238 ? 16.219 -7.59 0.492 1 97.44 238 LEU B CA 1
ATOM 4259 C C . LEU B 1 238 ? 15.766 -6.543 1.506 1 97.44 238 LEU B C 1
ATOM 4261 O O . LEU B 1 238 ? 14.789 -5.828 1.271 1 97.44 238 LEU B O 1
ATOM 4265 N N . ALA B 1 239 ? 16.438 -6.562 2.609 1 97.94 239 ALA B N 1
ATOM 4266 C CA . ALA B 1 239 ? 16.203 -5.5 3.586 1 97.94 239 ALA B CA 1
ATOM 4267 C C . ALA B 1 239 ? 16.625 -4.141 3.031 1 97.94 239 ALA B C 1
ATOM 4269 O O . ALA B 1 239 ? 17.625 -4.039 2.322 1 97.94 239 ALA B O 1
ATOM 4270 N N . ARG B 1 240 ? 15.891 -3.154 3.369 1 96.06 240 ARG B N 1
ATOM 4271 C CA . ARG B 1 240 ? 16.203 -1.769 3.033 1 96.06 240 ARG B CA 1
ATOM 4272 C C . ARG B 1 240 ? 16.109 -0.874 4.266 1 96.06 240 ARG B C 1
ATOM 4274 O O . ARG B 1 240 ? 15.234 -0.02 4.359 1 96.06 240 ARG B O 1
ATOM 4281 N N . PRO B 1 241 ? 17.125 -1.044 5.18 1 96.12 241 PRO B N 1
ATOM 4282 C CA . PRO B 1 241 ? 17.094 -0.138 6.332 1 96.12 241 PRO B CA 1
ATOM 4283 C C . PRO B 1 241 ? 17.094 1.334 5.922 1 96.12 241 PRO B C 1
ATOM 4285 O O . PRO B 1 241 ? 17.781 1.717 4.98 1 96.12 241 PRO B O 1
ATOM 4288 N N . PRO B 1 242 ? 16.297 2.197 6.648 1 97.31 242 PRO B N 1
ATOM 4289 C CA . PRO B 1 242 ? 15.625 1.869 7.906 1 97.31 242 PRO B CA 1
ATOM 4290 C C . PRO B 1 242 ? 14.203 1.345 7.699 1 97.31 242 PRO B C 1
ATOM 4292 O O . PRO B 1 242 ? 13.492 1.08 8.672 1 97.31 242 PRO B O 1
ATOM 4295 N N . LEU B 1 243 ? 13.781 1.095 6.48 1 97.31 243 LEU B N 1
ATOM 4296 C CA . LEU B 1 243 ? 12.398 0.717 6.207 1 97.31 243 LEU B CA 1
ATOM 4297 C C . LEU B 1 243 ? 12.109 -0.694 6.711 1 97.31 243 LEU B C 1
ATOM 4299 O O . LEU B 1 243 ? 10.977 -1.015 7.051 1 97.31 243 LEU B O 1
ATOM 4303 N N . SER B 1 244 ? 13.078 -1.511 6.762 1 98.06 244 SER B N 1
ATOM 4304 C CA . SER B 1 244 ? 12.906 -2.898 7.18 1 98.06 244 SER B CA 1
ATOM 4305 C C . SER B 1 244 ? 13.133 -3.059 8.68 1 98.06 244 SER B C 1
ATOM 4307 O O . SER B 1 244 ? 12.914 -4.137 9.234 1 98.06 244 SER B O 1
ATOM 4309 N N . ASP B 1 245 ? 13.555 -2.043 9.398 1 97.69 245 ASP B N 1
ATOM 4310 C CA . ASP B 1 245 ? 14.07 -2.141 10.766 1 97.69 245 ASP B CA 1
ATOM 4311 C C . ASP B 1 245 ? 12.984 -2.6 11.734 1 97.69 245 ASP B C 1
ATOM 4313 O O . ASP B 1 245 ? 13.227 -3.457 12.586 1 97.69 245 ASP B O 1
ATOM 4317 N N . ALA B 1 246 ? 11.82 -2.076 11.594 1 96.19 246 ALA B N 1
ATOM 4318 C CA . ALA B 1 246 ? 10.758 -2.389 12.547 1 96.19 246 ALA B CA 1
ATOM 4319 C C . ALA B 1 246 ? 10.43 -3.879 12.523 1 96.19 246 ALA B C 1
ATOM 4321 O O . ALA B 1 246 ? 10.234 -4.492 13.578 1 96.19 246 ALA B O 1
ATOM 4322 N N . ALA B 1 247 ? 10.297 -4.48 11.312 1 97.38 247 ALA B N 1
ATOM 4323 C CA . ALA B 1 247 ? 9.984 -5.898 11.188 1 97.38 247 ALA B CA 1
ATOM 4324 C C . ALA B 1 247 ? 11.109 -6.766 11.742 1 97.38 247 ALA B C 1
ATOM 4326 O O . ALA B 1 247 ? 10.859 -7.812 12.344 1 97.38 247 ALA B O 1
ATOM 4327 N N . LEU B 1 248 ? 12.359 -6.301 11.57 1 98.12 248 LEU B N 1
ATOM 4328 C CA . LEU B 1 248 ? 13.523 -7.02 12.078 1 98.12 248 LEU B CA 1
ATOM 4329 C C . LEU B 1 248 ? 13.594 -6.934 13.602 1 98.12 248 LEU B C 1
ATOM 4331 O O . LEU B 1 248 ? 13.82 -7.945 14.273 1 98.12 248 LEU B O 1
ATOM 4335 N N . GLU B 1 249 ? 13.336 -5.75 14.156 1 97.31 249 GLU B N 1
ATOM 4336 C CA . GLU B 1 249 ? 13.391 -5.523 15.594 1 97.31 249 GLU B CA 1
ATOM 4337 C C . GLU B 1 249 ? 12.297 -6.305 16.312 1 97.31 249 GLU B C 1
ATOM 4339 O O . GLU B 1 249 ? 12.508 -6.801 17.422 1 97.31 249 GLU B O 1
ATOM 4344 N N . ALA B 1 250 ? 11.18 -6.469 15.68 1 94.94 250 ALA B N 1
ATOM 4345 C CA . ALA B 1 250 ? 10.047 -7.176 16.266 1 94.94 250 ALA B CA 1
ATOM 4346 C C . ALA B 1 250 ? 10.188 -8.68 16.094 1 94.94 250 ALA B C 1
ATOM 4348 O O . ALA B 1 250 ? 9.367 -9.453 16.609 1 94.94 250 ALA B O 1
ATOM 4349 N N . GLY B 1 251 ? 11.18 -9.117 15.297 1 97.12 251 GLY B N 1
ATOM 4350 C CA . GLY B 1 251 ? 11.43 -10.531 15.086 1 97.12 251 GLY B CA 1
ATOM 4351 C C . GLY B 1 251 ? 10.523 -11.164 14.047 1 97.12 251 GLY B C 1
ATOM 4352 O O . GLY B 1 251 ? 10.461 -12.383 13.922 1 97.12 251 GLY B O 1
ATOM 4353 N N . ARG B 1 252 ? 9.797 -10.375 13.352 1 97.12 252 ARG B N 1
ATOM 4354 C CA . ARG B 1 252 ? 8.914 -10.891 12.312 1 97.12 252 ARG B CA 1
ATOM 4355 C C . ARG B 1 252 ? 9.703 -11.258 11.055 1 97.12 252 ARG B C 1
ATOM 4357 O O . ARG B 1 252 ? 9.219 -12.031 10.219 1 97.12 252 ARG B O 1
ATOM 4364 N N . LEU B 1 253 ? 10.836 -10.609 10.875 1 98.44 253 LEU B N 1
ATOM 4365 C CA . LEU B 1 253 ? 11.812 -10.938 9.836 1 98.44 253 LEU B CA 1
ATOM 4366 C C . LEU B 1 253 ? 13.195 -11.133 10.438 1 98.44 253 LEU B C 1
ATOM 4368 O O . LEU B 1 253 ? 13.508 -10.562 11.492 1 98.44 253 LEU B O 1
ATOM 4372 N N . VAL B 1 254 ? 13.984 -11.93 9.828 1 98.44 254 VAL B N 1
ATOM 4373 C CA . VAL B 1 254 ? 15.359 -12.164 10.273 1 98.44 254 VAL B CA 1
ATOM 4374 C C . VAL B 1 254 ? 16.312 -12.133 9.078 1 98.44 254 VAL B C 1
ATOM 4376 O O . VAL B 1 254 ? 15.922 -12.492 7.965 1 98.44 254 VAL B O 1
ATOM 4379 N N . ALA B 1 255 ? 17.547 -11.672 9.344 1 98.25 255 ALA B N 1
ATOM 4380 C CA . ALA B 1 255 ? 18.578 -11.727 8.312 1 98.25 255 ALA B CA 1
ATOM 4381 C C . ALA B 1 255 ? 18.984 -13.172 8.016 1 98.25 255 ALA B C 1
ATOM 4383 O O . ALA B 1 255 ? 19.188 -13.969 8.938 1 98.25 255 ALA B O 1
ATOM 4384 N N . VAL B 1 256 ? 19.109 -13.5 6.715 1 97.88 256 VAL B N 1
ATOM 4385 C CA . VAL B 1 256 ? 19.5 -14.867 6.379 1 97.88 256 VAL B CA 1
ATOM 4386 C C . VAL B 1 256 ? 20.891 -14.867 5.75 1 97.88 256 VAL B C 1
ATOM 4388 O O . VAL B 1 256 ? 21.391 -15.906 5.316 1 97.88 256 VAL B O 1
ATOM 4391 N N . SER B 1 257 ? 21.484 -13.742 5.656 1 95.88 257 SER B N 1
ATOM 4392 C CA . SER B 1 257 ? 22.875 -13.539 5.285 1 95.88 257 SER B CA 1
ATOM 4393 C C . SER B 1 257 ? 23.453 -12.297 5.949 1 95.88 257 SER B C 1
ATOM 4395 O O . SER B 1 257 ? 22.734 -11.312 6.156 1 95.88 257 SER B O 1
ATOM 4397 N N . ASP B 1 258 ? 24.75 -12.305 6.211 1 92.88 258 ASP B N 1
ATOM 4398 C CA . ASP B 1 258 ? 25.422 -11.156 6.801 1 92.88 258 ASP B CA 1
ATOM 4399 C C . ASP B 1 258 ? 26.016 -10.25 5.723 1 92.88 258 ASP B C 1
ATOM 4401 O O . ASP B 1 258 ? 26.438 -9.125 6.008 1 92.88 258 ASP B O 1
ATOM 4405 N N . ARG B 1 259 ? 26 -10.758 4.559 1 95.31 259 ARG B N 1
ATOM 4406 C CA . ARG B 1 259 ? 26.578 -9.961 3.477 1 95.31 259 ARG B CA 1
ATOM 4407 C C . ARG B 1 259 ? 25.641 -8.828 3.08 1 95.31 259 ARG B C 1
ATOM 4409 O O . ARG B 1 259 ? 24.453 -9.047 2.834 1 95.31 259 ARG B O 1
ATOM 4416 N N . THR B 1 260 ? 26.234 -7.652 2.969 1 96.06 260 THR B N 1
ATOM 4417 C CA . THR B 1 260 ? 25.438 -6.488 2.617 1 96.06 260 THR B CA 1
ATOM 4418 C C . THR B 1 260 ? 25.875 -5.918 1.269 1 96.06 260 THR B C 1
ATOM 4420 O O . THR B 1 260 ? 26.984 -6.188 0.801 1 96.06 260 THR B O 1
ATOM 4423 N N . VAL B 1 261 ? 24.969 -5.234 0.628 1 95 261 VAL B N 1
ATOM 4424 C CA . VAL B 1 261 ? 25.25 -4.492 -0.595 1 95 261 VAL B CA 1
ATOM 4425 C C . VAL B 1 261 ? 24.672 -3.086 -0.495 1 95 261 VAL B C 1
ATOM 4427 O O . VAL B 1 261 ? 23.625 -2.885 0.132 1 95 261 VAL B O 1
ATOM 4430 N N . ASP B 1 262 ? 25.391 -2.188 -1.098 1 92.81 262 ASP B N 1
ATOM 4431 C CA . ASP B 1 262 ? 24.828 -0.846 -1.202 1 92.81 262 ASP B CA 1
ATOM 4432 C C . ASP B 1 262 ? 23.656 -0.82 -2.182 1 92.81 262 ASP B C 1
ATOM 4434 O O . ASP B 1 262 ? 23.781 -1.272 -3.322 1 92.81 262 ASP B O 1
ATOM 4438 N N . TYR B 1 263 ? 22.625 -0.327 -1.697 1 87.06 263 TYR B N 1
ATOM 4439 C CA . TYR B 1 263 ? 21.484 -0.256 -2.605 1 87.06 263 TYR B CA 1
ATOM 4440 C C . TYR B 1 263 ? 21.734 0.75 -3.721 1 87.06 263 TYR B C 1
ATOM 4442 O O . TYR B 1 263 ? 22.422 1.755 -3.516 1 87.06 263 TYR B O 1
ATOM 4450 N N . HIS B 1 264 ? 21.203 0.552 -4.84 1 82.06 264 HIS B N 1
ATOM 4451 C CA . HIS B 1 264 ? 21.609 1.229 -6.062 1 82.06 264 HIS B CA 1
ATOM 4452 C C . HIS B 1 264 ? 20.922 2.582 -6.199 1 82.06 264 HIS B C 1
ATOM 4454 O O . HIS B 1 264 ? 21.359 3.434 -6.977 1 82.06 264 HIS B O 1
ATOM 4460 N N . VAL B 1 265 ? 19.812 2.738 -5.594 1 85.81 265 VAL B N 1
ATOM 4461 C CA . VAL B 1 265 ? 19.109 4.02 -5.527 1 85.81 265 VAL B CA 1
ATOM 4462 C C . VAL B 1 265 ? 18.844 4.387 -4.07 1 85.81 265 VAL B C 1
ATOM 4464 O O . VAL B 1 265 ? 19.031 3.562 -3.172 1 85.81 265 VAL B O 1
ATOM 4467 N N . ALA B 1 266 ? 18.5 5.668 -3.887 1 90.88 266 ALA B N 1
ATOM 4468 C CA . ALA B 1 266 ? 18.25 6.133 -2.525 1 90.88 266 ALA B CA 1
ATOM 4469 C C . ALA B 1 266 ? 16.969 6.98 -2.461 1 90.88 266 ALA B C 1
ATOM 4471 O O . ALA B 1 266 ? 16.5 7.48 -3.484 1 90.88 266 ALA B O 1
ATOM 4472 N N . PHE B 1 267 ? 16.422 6.984 -1.27 1 93.69 267 PHE B N 1
ATOM 4473 C CA . PHE B 1 267 ? 15.344 7.934 -1.013 1 93.69 267 PHE B CA 1
ATOM 4474 C C . PHE B 1 267 ? 15.906 9.328 -0.732 1 93.69 267 PHE B C 1
ATOM 4476 O O . PHE B 1 267 ? 16.922 9.461 -0.055 1 93.69 267 PHE B O 1
ATOM 4483 N N . HIS B 1 268 ? 15.18 10.312 -1.294 1 94.38 268 HIS B N 1
ATOM 4484 C CA . HIS B 1 268 ? 15.562 11.711 -1.121 1 94.38 268 HIS B CA 1
ATOM 4485 C C . HIS B 1 268 ? 14.391 12.555 -0.641 1 94.38 268 HIS B C 1
ATOM 4487 O O . HIS B 1 268 ? 13.258 12.352 -1.082 1 94.38 268 HIS B O 1
ATOM 4493 N N . LEU B 1 269 ? 14.641 13.406 0.35 1 96.25 269 LEU B N 1
ATOM 4494 C CA . LEU B 1 269 ? 13.719 14.516 0.564 1 96.25 269 LEU B CA 1
ATOM 4495 C C . LEU B 1 269 ? 13.953 15.625 -0.457 1 96.25 269 LEU B C 1
ATOM 4497 O O . LEU B 1 269 ? 15.086 16.062 -0.651 1 96.25 269 LEU B O 1
ATOM 4501 N N . ILE B 1 270 ? 12.875 16 -1.136 1 93.69 270 ILE B N 1
ATOM 4502 C CA . ILE B 1 270 ? 13 16.969 -2.223 1 93.69 270 ILE B CA 1
ATOM 4503 C C . ILE B 1 270 ? 12.086 18.172 -1.953 1 93.69 270 ILE B C 1
ATOM 4505 O O . ILE B 1 270 ? 11.039 18.031 -1.318 1 93.69 270 ILE B O 1
ATOM 4509 N N . ARG B 1 271 ? 12.492 19.266 -2.404 1 92.38 271 ARG B N 1
ATOM 4510 C CA . ARG B 1 271 ? 11.734 20.516 -2.322 1 92.38 271 ARG B CA 1
ATOM 4511 C C . ARG B 1 271 ? 11.898 21.344 -3.594 1 92.38 271 ARG B C 1
ATOM 4513 O O . ARG B 1 271 ? 12.867 21.172 -4.332 1 92.38 271 ARG B O 1
ATOM 4520 N N . PRO B 1 272 ? 10.953 22.219 -3.854 1 87.31 272 PRO B N 1
ATOM 4521 C CA . PRO B 1 272 ? 11.203 23.172 -4.938 1 87.31 272 PRO B CA 1
ATOM 4522 C C . PRO B 1 272 ? 12.406 24.078 -4.664 1 87.31 272 PRO B C 1
ATOM 4524 O O . PRO B 1 272 ? 12.82 24.219 -3.514 1 87.31 272 PRO B O 1
ATOM 4527 N N . ASP B 1 273 ? 12.875 24.641 -5.711 1 84.88 273 ASP B N 1
ATOM 4528 C CA . ASP B 1 273 ? 14.039 25.516 -5.566 1 84.88 273 ASP B CA 1
ATOM 4529 C C . ASP B 1 273 ? 13.656 26.828 -4.883 1 84.88 273 ASP B C 1
ATOM 4531 O O . ASP B 1 273 ? 14.492 27.453 -4.227 1 84.88 273 ASP B O 1
ATOM 4535 N N . GLU B 1 274 ? 12.445 27.188 -5.02 1 82.5 274 GLU B N 1
ATOM 4536 C CA . GLU B 1 274 ? 11.977 28.406 -4.355 1 82.5 274 GLU B CA 1
ATOM 4537 C C . GLU B 1 274 ? 11.992 28.25 -2.836 1 82.5 274 GLU B C 1
ATOM 4539 O O . GLU B 1 274 ? 12.148 27.125 -2.326 1 82.5 274 GLU B O 1
ATOM 4544 N N . ALA B 1 275 ? 11.938 29.391 -2.156 1 84.06 275 ALA B N 1
ATOM 4545 C CA . ALA B 1 275 ? 11.953 29.375 -0.695 1 84.06 275 ALA B CA 1
ATOM 4546 C C . ALA B 1 275 ? 10.75 28.594 -0.149 1 84.06 275 ALA B C 1
ATOM 4548 O O . ALA B 1 275 ? 9.641 28.734 -0.654 1 84.06 275 ALA B O 1
ATOM 4549 N N . LEU B 1 276 ? 11.023 27.844 0.942 1 90.38 276 LEU B N 1
ATOM 4550 C CA . LEU B 1 276 ? 9.961 27.125 1.635 1 90.38 276 LEU B CA 1
ATOM 4551 C C . LEU B 1 276 ? 9.188 28.047 2.562 1 90.38 276 LEU B C 1
ATOM 4553 O O . LEU B 1 276 ? 9.766 28.953 3.168 1 90.38 276 LEU B O 1
ATOM 4557 N N . ARG B 1 277 ? 7.891 27.797 2.574 1 89.88 277 ARG B N 1
ATOM 4558 C CA . ARG B 1 277 ? 7.145 28.438 3.658 1 89.88 277 ARG B CA 1
ATOM 4559 C C . ARG B 1 277 ? 7.684 28 5.02 1 89.88 277 ARG B C 1
ATOM 4561 O O . ARG B 1 277 ? 8.211 26.891 5.16 1 89.88 277 ARG B O 1
ATOM 4568 N N . ALA B 1 278 ? 7.48 28.828 6.008 1 89.94 278 ALA B N 1
ATOM 4569 C CA . ALA B 1 278 ? 8.055 28.641 7.336 1 89.94 278 ALA B CA 1
ATOM 4570 C C . ALA B 1 278 ? 7.641 27.297 7.922 1 89.94 278 ALA B C 1
ATOM 4572 O O . ALA B 1 278 ? 8.484 26.531 8.414 1 89.94 278 ALA B O 1
ATOM 4573 N N . PRO B 1 279 ? 6.391 26.891 7.805 1 92.12 279 PRO B N 1
ATOM 4574 C CA . PRO B 1 279 ? 6.016 25.594 8.383 1 92.12 279 PRO B CA 1
ATOM 4575 C C . PRO B 1 279 ? 6.672 24.422 7.668 1 92.12 279 PRO B C 1
ATOM 4577 O O . PRO B 1 279 ? 7.047 23.438 8.312 1 92.12 279 PRO B O 1
ATOM 4580 N N . ALA B 1 280 ? 6.801 24.484 6.402 1 94.38 280 ALA B N 1
ATOM 4581 C CA . ALA B 1 280 ? 7.453 23.422 5.629 1 94.38 280 ALA B CA 1
ATOM 4582 C C . ALA B 1 280 ? 8.938 23.344 5.969 1 94.38 280 ALA B C 1
ATOM 4584 O O . ALA B 1 280 ? 9.5 22.25 6.047 1 94.38 280 ALA B O 1
ATOM 4585 N N . SER B 1 281 ? 9.5 24.531 6.137 1 95.19 281 SER B N 1
ATOM 4586 C CA . SER B 1 281 ? 10.898 24.578 6.539 1 95.19 281 SER B CA 1
ATOM 4587 C C . SER B 1 281 ? 11.109 23.922 7.902 1 95.19 281 SER B C 1
ATOM 4589 O O . SER B 1 281 ? 12.062 23.156 8.094 1 95.19 281 SER B O 1
ATOM 4591 N N . GLU B 1 282 ? 10.234 24.25 8.773 1 94.88 282 GLU B N 1
ATOM 4592 C CA . GLU B 1 282 ? 10.32 23.688 10.117 1 94.88 282 GLU B CA 1
ATOM 4593 C C . GLU B 1 282 ? 10.133 22.172 10.086 1 94.88 282 GLU B C 1
ATOM 4595 O O . GLU B 1 282 ? 10.891 21.422 10.727 1 94.88 282 GLU B O 1
ATOM 4600 N N . PHE B 1 283 ? 9.164 21.719 9.375 1 96.69 283 PHE B N 1
ATOM 4601 C CA . PHE B 1 283 ? 8.938 20.281 9.234 1 96.69 283 PHE B CA 1
ATOM 4602 C C . PHE B 1 283 ? 10.156 19.594 8.617 1 96.69 283 PHE B C 1
ATOM 4604 O O . PHE B 1 283 ? 10.578 18.531 9.086 1 96.69 283 PHE B O 1
ATOM 4611 N N . ALA B 1 284 ? 10.688 20.188 7.598 1 97.69 284 ALA B N 1
ATOM 4612 C CA . ALA B 1 284 ? 11.852 19.609 6.926 1 97.69 284 ALA B CA 1
ATOM 4613 C C . ALA B 1 284 ? 13.023 19.469 7.891 1 97.69 284 ALA B C 1
ATOM 4615 O O . ALA B 1 284 ? 13.727 18.453 7.883 1 97.69 284 ALA B O 1
ATOM 4616 N N . ARG B 1 285 ? 13.227 20.469 8.688 1 97.31 285 ARG B N 1
ATOM 4617 C CA . ARG B 1 285 ? 14.312 20.422 9.664 1 97.31 285 ARG B CA 1
ATOM 4618 C C . ARG B 1 285 ? 14.133 19.25 10.625 1 97.31 285 ARG B C 1
ATOM 4620 O O . ARG B 1 285 ? 15.078 18.484 10.852 1 97.31 285 ARG B O 1
ATOM 4627 N N . ARG B 1 286 ? 12.961 19.094 11.195 1 97.62 286 ARG B N 1
ATOM 4628 C CA . ARG B 1 286 ? 12.672 18.016 12.133 1 97.62 286 ARG B CA 1
ATOM 4629 C C . ARG B 1 286 ? 12.82 16.641 11.461 1 97.62 286 ARG B C 1
ATOM 4631 O O . ARG B 1 286 ? 13.383 15.719 12.047 1 97.62 286 ARG B O 1
ATOM 4638 N N . PHE B 1 287 ? 12.305 16.578 10.242 1 97.88 287 PHE B N 1
ATOM 4639 C CA . PHE B 1 287 ? 12.336 15.328 9.484 1 97.88 287 PHE B CA 1
ATOM 4640 C C . PHE B 1 287 ? 13.773 14.883 9.234 1 97.88 287 PHE B C 1
ATOM 4642 O O . PHE B 1 287 ? 14.117 13.727 9.484 1 97.88 287 PHE B O 1
ATOM 4649 N N . LEU B 1 288 ? 14.562 15.789 8.781 1 98.25 288 LEU B N 1
ATOM 4650 C CA . LEU B 1 288 ? 15.945 15.477 8.445 1 98.25 288 LEU B CA 1
ATOM 4651 C C . LEU B 1 288 ? 16.75 15.148 9.695 1 98.25 288 LEU B C 1
ATOM 4653 O O . LEU B 1 288 ? 17.625 14.289 9.672 1 98.25 288 LEU B O 1
ATOM 4657 N N . ALA B 1 289 ? 16.438 15.836 10.766 1 97.69 289 ALA B N 1
ATOM 4658 C CA . ALA B 1 289 ? 17.078 15.492 12.039 1 97.69 289 ALA B CA 1
ATOM 4659 C C . ALA B 1 289 ? 16.734 14.07 12.461 1 97.69 289 ALA B C 1
ATOM 4661 O O . ALA B 1 289 ? 17.625 13.312 12.875 1 97.69 289 ALA B O 1
ATOM 4662 N N . GLU B 1 290 ? 15.453 13.672 12.383 1 96.5 290 GLU B N 1
ATOM 4663 C CA . GLU B 1 290 ? 15.008 12.32 12.711 1 96.5 290 GLU B CA 1
ATOM 4664 C C . GLU B 1 290 ? 15.648 11.289 11.797 1 96.5 290 GLU B C 1
ATOM 4666 O O . GLU B 1 290 ? 15.898 10.148 12.203 1 96.5 290 GLU B O 1
ATOM 4671 N N . ALA B 1 291 ? 15.914 11.75 10.539 1 96.5 291 ALA B N 1
ATOM 4672 C CA . ALA B 1 291 ? 16.547 10.859 9.57 1 96.5 291 ALA B CA 1
ATOM 4673 C C . ALA B 1 291 ? 18.047 10.781 9.797 1 96.5 291 ALA B C 1
ATOM 4675 O O . ALA B 1 291 ? 18.75 10.055 9.094 1 96.5 291 ALA B O 1
ATOM 4676 N N . GLY B 1 292 ? 18.625 11.578 10.711 1 96.31 292 GLY B N 1
ATOM 4677 C CA . GLY B 1 292 ? 20 11.43 11.148 1 96.31 292 GLY B CA 1
ATOM 4678 C C . GLY B 1 292 ? 20.953 12.445 10.531 1 96.31 292 GLY B C 1
ATOM 4679 O O . GLY B 1 292 ? 22.172 12.305 10.617 1 96.31 292 GLY B O 1
ATOM 4680 N N . HIS B 1 293 ? 20.406 13.469 9.898 1 97.5 293 HIS B N 1
ATOM 4681 C CA . HIS B 1 293 ? 21.266 14.469 9.258 1 97.5 293 HIS B CA 1
ATOM 4682 C C . HIS B 1 293 ? 21.75 15.5 10.273 1 97.5 293 HIS B C 1
ATOM 4684 O O . HIS B 1 293 ? 21.062 15.789 11.25 1 97.5 293 HIS B O 1
ATOM 4690 N N . ASP B 1 294 ? 22.922 16.062 9.992 1 97.25 294 ASP B N 1
ATOM 4691 C CA . ASP B 1 294 ? 23.469 17.047 10.906 1 97.25 294 ASP B CA 1
ATOM 4692 C C . ASP B 1 294 ? 22.938 18.453 10.578 1 97.25 294 ASP B C 1
ATOM 4694 O O . ASP B 1 294 ? 22.281 18.641 9.562 1 97.25 294 ASP B O 1
ATOM 4698 N N . GLU B 1 295 ? 23.297 19.359 11.438 1 96.62 295 GLU B N 1
ATOM 4699 C CA . GLU B 1 295 ? 22.766 20.703 11.359 1 96.62 295 GLU B CA 1
ATOM 4700 C C . GLU B 1 295 ? 23.203 21.406 10.07 1 96.62 295 GLU B C 1
ATOM 4702 O O . GLU B 1 295 ? 22.438 22.188 9.492 1 96.62 295 GLU B O 1
ATOM 4707 N N . ALA B 1 296 ? 24.391 21.219 9.648 1 97.25 296 ALA B N 1
ATOM 4708 C CA . ALA B 1 296 ? 24.906 21.875 8.453 1 97.25 296 ALA B CA 1
ATOM 4709 C C . ALA B 1 296 ? 24.141 21.438 7.207 1 97.25 296 ALA B C 1
ATOM 4711 O O . ALA B 1 296 ? 23.75 22.281 6.387 1 97.25 296 ALA B O 1
ATOM 4712 N N . ALA B 1 297 ? 23.938 20.156 7.082 1 97 297 ALA B N 1
ATOM 4713 C CA . ALA B 1 297 ? 23.172 19.625 5.949 1 97 297 ALA B CA 1
ATOM 4714 C C . ALA B 1 297 ? 21.734 20.125 5.961 1 97 297 ALA B C 1
ATOM 4716 O O . ALA B 1 297 ? 21.188 20.469 4.914 1 97 297 ALA B O 1
ATOM 4717 N N . ILE B 1 298 ? 21.156 20.156 7.16 1 97.94 298 ILE B N 1
ATOM 4718 C CA . ILE B 1 298 ? 19.781 20.609 7.324 1 97.94 298 ILE B CA 1
ATOM 4719 C C . ILE B 1 298 ? 19.656 22.078 6.918 1 97.94 298 ILE B C 1
ATOM 4721 O O . ILE B 1 298 ? 18.75 22.453 6.168 1 97.94 298 ILE B O 1
ATOM 4725 N N . ALA B 1 299 ? 20.594 22.906 7.379 1 96.06 299 ALA B N 1
ATOM 4726 C CA . ALA B 1 299 ? 20.594 24.328 7.062 1 96.06 299 ALA B CA 1
ATOM 4727 C C . ALA B 1 299 ? 20.719 24.562 5.562 1 96.06 299 ALA B C 1
ATOM 4729 O O . ALA B 1 299 ? 20.062 25.438 5.004 1 96.06 299 ALA B O 1
ATOM 4730 N N . ALA B 1 300 ? 21.578 23.812 4.93 1 95.56 300 ALA B N 1
ATOM 4731 C CA . ALA B 1 300 ? 21.781 23.938 3.488 1 95.56 300 ALA B CA 1
ATOM 4732 C C . ALA B 1 300 ? 20.5 23.594 2.719 1 95.56 300 ALA B C 1
ATOM 4734 O O . ALA B 1 300 ? 20.188 24.234 1.711 1 95.56 300 ALA B O 1
ATOM 4735 N N . PHE B 1 301 ? 19.812 22.562 3.215 1 96.44 301 PHE B N 1
ATOM 4736 C CA . PHE B 1 301 ? 18.609 22.109 2.537 1 96.44 301 PHE B CA 1
ATOM 4737 C C . P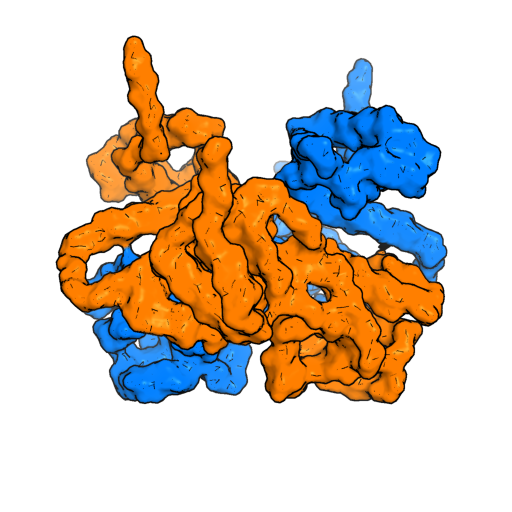HE B 1 301 ? 17.5 23.156 2.637 1 96.44 301 PHE B C 1
ATOM 4739 O O . PHE B 1 301 ? 16.781 23.406 1.663 1 96.44 301 PHE B O 1
ATOM 4746 N N . VAL B 1 302 ? 17.297 23.734 3.801 1 96.06 302 VAL B N 1
ATOM 4747 C CA . VAL B 1 302 ? 16.156 24.609 4.02 1 96.06 302 VAL B CA 1
ATOM 4748 C C . VAL B 1 302 ? 16.5 26.031 3.596 1 96.06 302 VAL B C 1
ATOM 4750 O O . VAL B 1 302 ? 15.633 26.906 3.598 1 96.06 302 VAL B O 1
ATOM 4753 N N . ALA B 1 303 ? 17.781 26.344 3.215 1 92.69 303 ALA B N 1
ATOM 4754 C CA . ALA B 1 303 ? 18.203 27.672 2.801 1 92.69 303 ALA B CA 1
ATOM 4755 C C . ALA B 1 303 ? 17.438 28.125 1.562 1 92.69 303 ALA B C 1
ATOM 4757 O O . ALA B 1 303 ? 17.125 27.312 0.687 1 92.69 303 ALA B O 1
ATOM 4758 N N . PRO B 1 304 ? 17.031 29.438 1.538 1 83.69 304 PRO B N 1
ATOM 4759 C CA . PRO B 1 304 ? 16.344 29.938 0.346 1 83.69 304 PRO B CA 1
ATOM 4760 C C . PRO B 1 304 ? 17.188 29.797 -0.922 1 83.69 304 PRO B C 1
ATOM 4762 O O . PRO B 1 304 ? 18.406 29.844 -0.861 1 83.69 304 PRO B O 1
ATOM 4765 N N . GLY B 1 305 ? 16.641 29.203 -2.004 1 69.88 305 GLY B N 1
ATOM 4766 C CA . GLY B 1 305 ? 17.344 29.078 -3.27 1 69.88 305 GLY B CA 1
ATOM 4767 C C . GLY B 1 305 ? 17.891 30.406 -3.766 1 69.88 305 GLY B C 1
ATOM 4768 O O . GLY B 1 305 ? 17.469 31.469 -3.316 1 69.88 305 GLY B O 1
ATOM 4769 N N . ARG B 1 306 ? 19.125 30.547 -4.332 1 56.72 306 ARG B N 1
ATOM 4770 C CA . ARG B 1 306 ? 19.719 31.734 -4.926 1 56.72 306 ARG B CA 1
ATOM 4771 C C . ARG B 1 306 ? 18.75 32.406 -5.879 1 56.72 306 ARG B C 1
ATOM 4773 O O . ARG B 1 306 ? 18.203 31.781 -6.781 1 56.72 306 ARG B O 1
ATOM 4780 N N . GLY B 1 307 ? 17.875 33.219 -5.406 1 49 307 GLY B N 1
ATOM 4781 C CA . GLY B 1 307 ? 17.094 34.062 -6.309 1 49 307 GLY B CA 1
ATOM 4782 C C . GLY B 1 307 ? 17.797 34.312 -7.637 1 49 307 GLY B C 1
ATOM 4783 O O . GLY B 1 307 ? 19 34.125 -7.75 1 49 307 GLY B O 1
ATOM 4784 N N . LYS B 1 308 ? 17.125 34 -8.781 1 43.31 308 LYS B N 1
ATOM 4785 C CA . LYS B 1 308 ? 17.641 34.656 -9.984 1 43.31 308 LYS B CA 1
ATOM 4786 C C . LYS B 1 308 ? 18.031 36.094 -9.703 1 43.31 308 LYS B C 1
ATOM 4788 O O . LYS B 1 308 ? 17.203 36.906 -9.312 1 43.31 308 LYS B O 1
ATOM 4793 N N . GLY B 1 309 ? 19.094 36.281 -9.023 1 32.69 309 GLY B N 1
ATOM 4794 C CA . GLY B 1 309 ? 19.531 37.594 -9.492 1 32.69 309 GLY B CA 1
ATOM 4795 C C . GLY B 1 309 ? 19.672 37.688 -11 1 32.69 309 GLY B C 1
ATOM 4796 O O . GLY B 1 309 ? 19.828 36.656 -11.672 1 32.69 309 GLY B O 1
#